Protein AF-0000000084330414 (afdb_homodimer)

Radius of gyration: 29.76 Å; Cα contacts (8 Å, |Δi|>4): 594; chains: 2; bounding box: 65×89×85 Å

Foldseek 3Di:
DPVPPQQFFDQFDPPPPPPPPPPVPDPPPPPPCPPPPPVCVVVVLVVLLVVLLVPDDLVNLLVVQCVDLRSVLLVLLLLLLVLLLVLVVVCVVCVPPPVVDDVCVVVVVVVSVVSVVSSVVSRLVSLVSLAPVLVSLLVVLVVVVPPPPPDDDDDPDDPPPPPSVVSLVPDPPLSNLSNLLSVLSNQLSCVVVVNDPPVSNVVSSLSNLVSLLVNLVVVLVVLVVVLVVLVVVLVVLVVVLVVVVVVPCDPVCCDPVNVVSVVVNVVSVVVNVLSVLVNLLSVLSNQLSCCVNVVPDPCNSVSNSVSSNSSSVSVSVVSSVVSSSVSSVVVSVVD/DPVPPQQFFDQFDPPPPPPPPPPVPDPP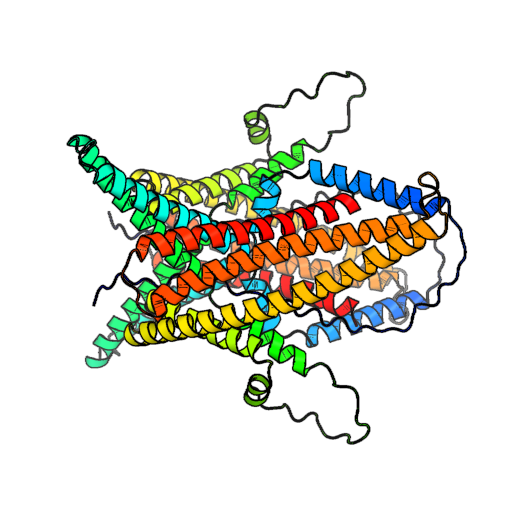PPPPCPPPPPVVVVVVLVVLLVVLLVPDDLVNLLVVLCVDLRSVLLVLLLLLLVLLLVLVVLCVVCVPPPVVDDVCVVVVVVVSVVSVVSSVVSRLVSLVSLAPVLVSLLVVLVVVVPPPPDDDDDDPDDPPPPPSVVSLVPDPPLSNLSNLLSVLSNQLSCVVVPNDPPVSNVVSSLSNLVSLLVNLVVVLVVLVVVLVVLVVVLVVLVVVLVVVVVVPPDPVCCDPVNVVSVVVNVVSVVVNVLSVLVNLLSVLSNQLSCCVNVVPDPCNSVSNSVSSNSSSVSVSVVSSVVSSSVSSVVSSVVD

Solvent-accessible surface area (backbone atoms only — not comparable to full-atom values): 36257 Å² total; per-residue (Å²): 132,79,84,74,75,72,78,74,57,75,79,83,79,81,76,80,79,77,79,76,75,77,77,76,71,82,73,76,75,79,71,84,66,80,61,73,67,59,54,57,52,53,52,49,51,48,50,43,38,52,52,29,50,70,67,57,52,73,63,58,40,50,36,60,34,49,48,23,25,66,40,37,41,36,54,45,41,35,52,31,22,48,49,48,44,48,51,55,50,47,51,53,50,51,67,33,80,82,61,64,54,72,74,61,44,57,60,44,51,52,49,50,51,20,50,51,40,30,31,50,47,40,43,53,35,37,33,58,61,46,49,72,53,30,39,54,41,48,46,53,44,56,52,62,64,66,53,72,78,74,74,94,87,72,84,81,68,71,81,69,80,72,57,72,64,59,49,58,69,70,36,58,65,70,48,48,46,48,27,53,24,31,47,20,47,38,46,23,42,37,19,75,26,35,72,37,53,67,68,62,14,53,53,21,44,53,50,22,51,51,35,48,48,52,50,38,52,50,48,49,52,52,49,50,52,52,49,50,51,51,49,50,52,46,50,52,48,51,48,51,52,52,53,47,53,67,73,63,56,51,86,90,58,64,48,74,65,51,55,53,45,50,53,48,44,50,51,52,50,52,49,49,52,53,50,50,48,48,46,53,26,40,50,26,48,46,55,39,47,46,37,64,75,70,60,50,72,79,63,40,70,58,52,36,23,50,27,44,28,53,26,24,49,46,52,40,50,54,50,49,51,52,48,44,50,52,53,23,52,58,45,33,70,72,97,132,79,84,75,74,72,78,74,59,74,80,83,78,81,77,79,78,76,80,76,74,78,76,76,71,76,72,71,75,79,73,84,66,82,63,74,69,57,54,57,52,52,52,50,51,49,51,44,38,53,51,28,50,69,67,57,52,70,62,55,40,50,36,61,34,48,48,23,27,68,38,36,42,35,54,45,39,36,53,30,23,49,50,47,44,49,52,54,50,48,52,52,52,50,66,33,81,82,59,65,52,71,74,60,44,57,62,44,49,50,48,50,49,20,51,52,39,29,34,52,46,41,43,52,35,37,35,58,60,47,50,71,54,30,38,55,40,48,47,52,44,56,50,62,64,68,55,72,79,74,73,93,88,72,85,82,68,70,82,69,79,71,57,72,66,59,49,57,69,69,37,58,65,68,49,47,45,49,28,54,24,31,48,22,46,37,46,22,43,37,18,74,26,35,72,39,52,68,69,60,15,53,53,22,44,52,50,20,50,50,35,49,50,52,51,39,51,50,47,50,52,52,50,50,50,51,49,50,51,51,49,50,52,45,50,51,50,50,49,52,53,51,53,48,53,68,72,62,56,52,87,90,57,64,48,74,65,49,56,51,46,49,52,48,45,51,52,51,50,52,49,49,52,53,49,51,47,48,48,52,27,40,51,26,49,48,54,39,48,47,36,64,76,69,59,50,71,79,61,38,71,59,51,38,23,52,28,45,26,50,26,22,49,48,52,40,52,53,49,50,51,51,48,44,50,54,53,22,53,58,45,33,71,73,98

Organism: Lentinula edodes (NCBI:txid5353)

Sequence (670 aa):
MNPLSSHPPRTPRVSVVSSHVYNSSVYEKDEVSSDIGAESIDEEDDERMKEAERRIRHEEVWREIVLTSNGRDKAFKIIQYSIKVYLLFHTSVTGSRLLRKSSKQHWEQELVKRLTSAASGLSFSRKCLLLFNWLTPLTTILAQQSVPFSDSAASTKSPVPRPFLHTVLNAPPPVLLELVNAISDDLYTLSLLGILGKRSGDRAARLSDWCWFFATLVGLVENSVERQMNGNLQHEAQSRLYKESLSGATAKSKPTSTKVDDKELFRLQKQDYWLQLTRTKLVMDLIFVSYDIFRFKRARDSVKAISGLIAAILSTAKLYDRHKGALTKALGVTLMNPLSSHPPRTPRVSVVSSHVYNSSVYEKDEVSSDIGAESIDEEDDERMKEAERRIRHEEVWREIVLTSNGRDKAFKIIQYSIKVYLLFHTSVTGSRLLRKSSKQHWEQELVKRLTSAASGLSFSRKCLLLFNWLTPLTTILAQQSVPFSDSAASTKSPVPRPFLHTVLNAPPPVLLELVNAISDDLYTLSLLGILGKRSGDRAARLSDWCWFFATLVGLVENSVERQMNGNLQHEAQSRLYKESLSGATAKSKPTSTKVDDKELFRLQKQDYWLQLTRTKLVMDLIFVSYDIFRFKRARDSVKAISGLIAAILSTAKLYDRHKGALTKALGVTL

Nearest PDB structures (foldseek):
  5yke-assembly1_B  TM=2.369E-01  e=4.934E-01  Mesocricetus auratus
  5och-assembly4_G  TM=2.095E-01  e=4.719E-01  Homo sapiens
  7rit-assembly1_B  TM=1.748E-01  e=7.701E-01  Acinetobacter baumannii
  3vkh-assembly2_B  TM=1.499E-01  e=8.912E+00  Dictyostelium discoideum
  5yke-assembly1_B  TM=2.390E-01  e=5.962E-01  Mesocricetus auratus

pLDDT: mean 77.78, std 24.09, range [19.14, 97.94]

Structure (mmCIF, N/CA/C/O backbone):
data_AF-0000000084330414-model_v1
#
loop_
_entity.id
_entity.type
_entity.pdbx_description
1 polymer 'Peroxisomal biogenesis factor 11'
#
loop_
_atom_site.group_PDB
_atom_site.id
_atom_site.type_symbol
_atom_site.label_atom_id
_atom_site.label_alt_id
_atom_site.label_comp_id
_atom_site.label_asym_id
_atom_site.label_entity_id
_atom_site.label_seq_id
_atom_site.pdbx_PDB_ins_code
_atom_site.Cartn_x
_atom_site.Cartn_y
_atom_site.Cartn_z
_atom_site.occupancy
_atom_site.B_iso_or_equiv
_atom_site.auth_seq_id
_atom_site.auth_comp_id
_atom_site.auth_asym_id
_atom_site.auth_atom_id
_atom_site.pdbx_PDB_model_num
ATOM 1 N N . MET A 1 1 ? -17.469 -28.859 -13.141 1 22.39 1 MET A N 1
ATOM 2 C CA . MET A 1 1 ? -17.406 -27.625 -12.344 1 22.39 1 MET A CA 1
ATOM 3 C C . MET A 1 1 ? -16.156 -26.828 -12.672 1 22.39 1 MET A C 1
ATOM 5 O O . MET A 1 1 ? -15.047 -27.359 -12.672 1 22.39 1 MET A O 1
ATOM 9 N N . ASN A 1 2 ? -16.219 -25.781 -13.578 1 25.36 2 ASN A N 1
ATOM 10 C CA . ASN A 1 2 ? -15.117 -25.016 -14.148 1 25.36 2 ASN A CA 1
ATOM 11 C C . ASN A 1 2 ? -14.305 -24.312 -13.062 1 25.36 2 ASN A C 1
ATOM 13 O O . ASN A 1 2 ? -14.852 -23.531 -12.281 1 25.36 2 ASN A O 1
ATOM 17 N N . PRO 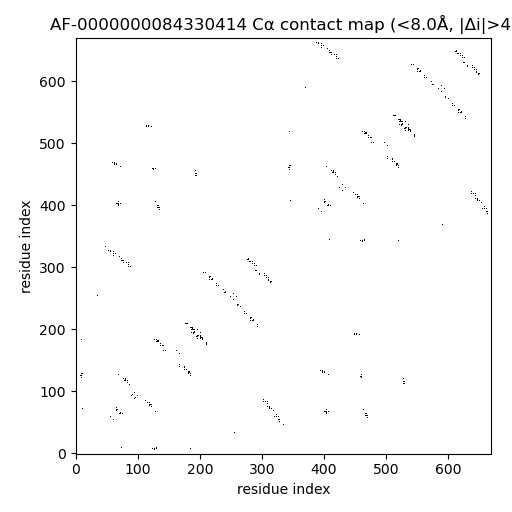A 1 3 ? -13.172 -24.812 -12.578 1 32.28 3 PRO A N 1
ATOM 18 C CA . PRO A 1 3 ? -12.289 -24.359 -11.508 1 32.28 3 PRO A CA 1
ATOM 19 C C . PRO A 1 3 ? -11.945 -22.875 -11.617 1 32.28 3 PRO A C 1
ATOM 21 O O . PRO A 1 3 ? -11.266 -22.328 -10.742 1 32.28 3 PRO A O 1
ATOM 24 N N . LEU A 1 4 ? -12.039 -22.312 -12.797 1 28.48 4 LEU A N 1
ATOM 25 C CA . LEU A 1 4 ? -11.484 -20.984 -13.031 1 28.48 4 LEU A CA 1
ATOM 26 C C . LEU A 1 4 ? -12.383 -19.906 -12.445 1 28.48 4 LEU A C 1
ATOM 28 O O . LEU A 1 4 ? -12.258 -18.734 -12.789 1 28.48 4 LEU A O 1
ATOM 32 N N . SER A 1 5 ? -13.445 -20.188 -11.672 1 31.83 5 SER A N 1
ATOM 33 C CA . SER A 1 5 ? -14.25 -19.031 -11.258 1 31.83 5 SER A CA 1
ATOM 34 C C . SER A 1 5 ? -13.484 -18.156 -10.273 1 31.83 5 SER A C 1
ATOM 36 O O . SER A 1 5 ? -13.391 -18.469 -9.086 1 31.83 5 SER A O 1
ATOM 38 N N . SER A 1 6 ? -12.352 -17.562 -10.609 1 34.94 6 SER A N 1
ATOM 39 C CA . SER A 1 6 ? -11.492 -16.734 -9.766 1 34.94 6 SER A CA 1
ATOM 40 C C . SER A 1 6 ? -12.258 -15.531 -9.211 1 34.94 6 SER A C 1
ATOM 42 O O . SER A 1 6 ? -12.883 -14.789 -9.969 1 34.94 6 SER A O 1
ATOM 44 N N . HIS A 1 7 ? -12.805 -15.539 -8.016 1 34.75 7 HIS A N 1
ATOM 45 C CA . HIS A 1 7 ? -13.461 -14.461 -7.289 1 34.75 7 HIS A CA 1
ATOM 46 C C . HIS A 1 7 ? -12.562 -13.227 -7.215 1 34.75 7 HIS A C 1
ATOM 48 O O . HIS A 1 7 ? -11.414 -13.312 -6.77 1 34.75 7 HIS A O 1
ATOM 54 N N . PRO A 1 8 ? -12.898 -12.156 -7.895 1 35.72 8 PRO A N 1
ATOM 55 C CA . PRO A 1 8 ? -12.039 -10.961 -7.902 1 35.72 8 PRO A CA 1
ATOM 56 C C . PRO A 1 8 ? -11.945 -10.297 -6.535 1 35.72 8 PRO A C 1
ATOM 58 O O . PRO A 1 8 ? -12.867 -10.406 -5.723 1 35.72 8 PRO A O 1
ATOM 61 N N . PRO A 1 9 ? -10.836 -9.781 -6.082 1 39.59 9 PRO A N 1
ATOM 62 C CA . PRO A 1 9 ? -10.648 -9.094 -4.805 1 39.59 9 PRO A CA 1
ATOM 63 C C . PRO A 1 9 ? -11.414 -7.77 -4.73 1 39.59 9 PRO A C 1
ATOM 65 O O . PRO A 1 9 ? -11.531 -7.066 -5.734 1 39.59 9 PRO A O 1
ATOM 68 N N . ARG A 1 10 ? -12.352 -7.586 -3.736 1 37.69 10 ARG A N 1
ATOM 69 C CA . ARG A 1 10 ? -13.164 -6.387 -3.566 1 37.69 10 ARG A CA 1
ATOM 70 C C . ARG A 1 10 ? -12.5 -5.41 -2.6 1 37.69 10 ARG A C 1
ATOM 72 O O . ARG A 1 10 ? -11.812 -5.824 -1.662 1 37.69 10 ARG A O 1
ATOM 79 N N . THR A 1 11 ? -12.234 -4.254 -2.982 1 34.28 11 THR A N 1
ATOM 80 C CA . THR A 1 11 ? -11.633 -3.213 -2.158 1 34.28 11 THR A CA 1
ATOM 81 C C . THR A 1 11 ? -12.617 -2.717 -1.104 1 34.28 11 THR A C 1
ATOM 83 O O . THR A 1 11 ? -13.773 -2.438 -1.415 1 34.28 11 THR A O 1
ATOM 86 N N . PRO A 1 12 ? -12.273 -2.766 0.137 1 31.83 12 PRO A N 1
ATOM 87 C CA . PRO A 1 12 ? -13.188 -2.354 1.205 1 31.83 12 PRO A CA 1
ATOM 88 C C . PRO A 1 12 ? -13.477 -0.854 1.188 1 31.83 12 PRO A C 1
ATOM 90 O O . PRO A 1 12 ? -12.625 -0.062 0.771 1 31.83 12 PRO A O 1
ATOM 93 N N . ARG A 1 13 ? -14.695 -0.428 1.289 1 29.83 13 ARG A N 1
ATOM 94 C CA . ARG A 1 13 ? -15.172 0.948 1.379 1 29.83 13 ARG A CA 1
ATOM 95 C C . ARG A 1 13 ? -14.938 1.518 2.773 1 29.83 13 ARG A C 1
ATOM 97 O O . ARG A 1 13 ? -15.32 0.904 3.773 1 29.83 13 ARG A O 1
ATOM 104 N N . VAL A 1 14 ? -13.969 2.252 3.033 1 30.66 14 VAL A N 1
ATOM 105 C CA . VAL A 1 14 ? -13.797 2.924 4.316 1 30.66 14 VAL A CA 1
ATOM 106 C C . VAL A 1 14 ? -14.945 3.904 4.543 1 30.66 14 VAL A C 1
ATOM 108 O O . VAL A 1 14 ? -15.156 4.82 3.746 1 30.66 14 VAL A O 1
ATOM 111 N N . SER A 1 15 ? -15.984 3.553 5.195 1 27.17 15 SER A N 1
ATOM 112 C CA . SER A 1 15 ? -17.062 4.457 5.574 1 27.17 15 SER A CA 1
ATOM 113 C C . SER A 1 15 ? -16.578 5.52 6.551 1 27.17 15 SER A C 1
ATOM 115 O O . SER A 1 15 ? -16.109 5.195 7.641 1 27.17 15 SER A O 1
ATOM 117 N N . VAL A 1 16 ? -16.078 6.656 6.25 1 28.25 16 VAL A N 1
ATOM 118 C CA . VAL A 1 16 ? -15.812 7.785 7.137 1 28.25 16 VAL A CA 1
ATOM 119 C C . VAL A 1 16 ? -17.125 8.312 7.707 1 28.25 16 VAL A C 1
ATOM 121 O O . VAL A 1 16 ? -17.953 8.844 6.969 1 28.25 16 VAL A O 1
ATOM 124 N N . VAL A 1 17 ? -17.766 7.707 8.672 1 26.78 17 VAL A N 1
ATOM 125 C CA . VAL A 1 17 ? -18.891 8.305 9.383 1 26.78 17 VAL A CA 1
ATOM 126 C C . VAL A 1 17 ? -18.438 9.586 10.078 1 26.78 17 VAL A C 1
ATOM 128 O O . VAL A 1 17 ? -17.594 9.547 10.984 1 26.78 17 VAL A O 1
ATOM 131 N N . SER A 1 18 ? -18.281 10.734 9.523 1 25.16 18 SER A N 1
ATOM 132 C CA . SER A 1 18 ? -18.156 12.047 10.148 1 25.16 18 SER A CA 1
ATOM 133 C C . SER A 1 18 ? -19.297 12.32 11.117 1 25.16 18 SER A C 1
ATOM 135 O O . SER A 1 18 ? -20.469 12.32 10.727 1 25.16 18 SER A O 1
ATOM 137 N N . SER A 1 19 ? -19.25 11.891 12.359 1 25.08 19 SER A N 1
ATOM 138 C CA . SER A 1 19 ? -20.156 12.367 13.398 1 25.08 19 SER A CA 1
ATOM 139 C C . SER A 1 19 ? -20.141 13.883 13.5 1 25.08 19 SER A C 1
ATOM 141 O O . SER A 1 19 ? -19.156 14.469 13.977 1 25.08 19 SER A O 1
ATOM 143 N N . HIS A 1 20 ? -20.719 14.688 12.625 1 23.67 20 HIS A N 1
ATOM 144 C CA . HIS A 1 20 ? -21.016 16.109 12.781 1 23.67 20 HIS A CA 1
ATOM 145 C C . HIS A 1 20 ? -21.859 16.359 14.023 1 23.67 20 HIS A C 1
ATOM 147 O O . HIS A 1 20 ? -23.016 15.938 14.094 1 23.67 20 HIS A O 1
ATOM 153 N N . VAL A 1 21 ? -21.328 16.219 15.242 1 21.88 21 VAL A N 1
ATOM 154 C CA . VAL A 1 21 ? -21.984 16.891 16.359 1 21.88 21 VAL A CA 1
ATOM 155 C C . VAL A 1 21 ? -22.234 18.359 16.016 1 21.88 21 VAL A C 1
ATOM 157 O O . VAL A 1 21 ? -21.297 19.109 15.734 1 21.88 21 VAL A O 1
ATOM 160 N N . TYR A 1 22 ? -23.391 18.719 15.523 1 21.22 22 TYR A N 1
ATOM 161 C CA . TYR A 1 22 ? -23.984 20.031 15.305 1 21.22 22 TYR A CA 1
ATOM 162 C C . TYR A 1 22 ? -23.938 20.875 16.578 1 21.22 22 TYR A C 1
ATOM 164 O O . TYR A 1 22 ? -24.719 20.656 17.5 1 21.22 22 TYR A O 1
ATOM 172 N N . ASN A 1 23 ? -22.812 21.016 17.281 1 19.14 23 ASN A N 1
ATOM 173 C CA . ASN A 1 23 ? -22.875 22.047 18.328 1 19.14 23 ASN A CA 1
ATOM 174 C C . ASN A 1 23 ? -23.359 23.375 17.766 1 19.14 23 ASN A C 1
ATOM 176 O O . ASN A 1 23 ? -22.766 23.922 16.844 1 19.14 23 ASN A O 1
ATOM 180 N N . SER A 1 24 ? -24.641 23.781 17.859 1 20.91 24 SER A N 1
ATOM 181 C CA . SER A 1 24 ? -25.453 24.953 17.578 1 20.91 24 SER A CA 1
ATOM 182 C C . SER A 1 24 ? -24.859 26.219 18.172 1 20.91 24 SER A C 1
ATOM 184 O O . SER A 1 24 ? -25.438 27.297 18.047 1 20.91 24 SER A O 1
ATOM 186 N N . SER A 1 25 ? -23.984 26.125 19.219 1 21.41 25 SER A N 1
ATOM 187 C CA . SER A 1 25 ? -24.062 27.328 20.031 1 21.41 25 SER A CA 1
ATOM 188 C C . SER A 1 25 ? -23.625 28.562 19.266 1 21.41 25 SER A C 1
ATOM 190 O O . SER A 1 25 ? -24.234 29.625 19.391 1 21.41 25 SER A O 1
ATOM 192 N N . VAL A 1 26 ? -22.328 28.703 18.859 1 19.86 26 VAL A N 1
ATOM 193 C CA . VAL A 1 26 ? -21.656 29.969 19.094 1 19.86 26 VAL A CA 1
ATOM 194 C C . VAL A 1 26 ? -21.984 30.938 17.953 1 19.86 26 VAL A C 1
ATOM 196 O O . VAL A 1 26 ? -21.156 31.203 17.094 1 19.86 26 VAL A O 1
ATOM 199 N N . TYR A 1 27 ? -23.172 30.969 17.312 1 21.17 27 TYR A N 1
ATOM 200 C CA . TYR A 1 27 ? -23.312 31.984 16.266 1 21.17 27 TYR A CA 1
ATOM 201 C C . TYR A 1 27 ? -23.234 33.375 16.875 1 21.17 27 TYR A C 1
ATOM 203 O O . TYR A 1 27 ? -24.25 34.094 16.984 1 21.17 27 TYR A O 1
ATOM 211 N N . GLU A 1 28 ? -22.672 33.656 18.047 1 21.06 28 GLU A N 1
ATOM 212 C CA . GLU A 1 28 ? -22.766 35.094 18.281 1 21.06 28 GLU A CA 1
ATOM 213 C C . GLU A 1 28 ? -22 35.875 17.219 1 21.06 28 GLU A C 1
ATOM 215 O O . GLU A 1 28 ? -20.797 35.625 17.016 1 21.06 28 GLU A O 1
ATOM 220 N N . LYS A 1 29 ? -22.703 36.406 16.188 1 23.55 29 LYS A N 1
ATOM 221 C CA . LYS A 1 29 ? -22.344 37.312 15.094 1 23.55 29 LYS A CA 1
ATOM 222 C C . LYS A 1 29 ? -21.672 38.562 15.625 1 23.55 29 LYS A C 1
ATOM 224 O O . LYS A 1 29 ? -22.344 39.469 16.125 1 23.55 29 LYS A O 1
ATOM 229 N N . ASP A 1 30 ? -20.703 38.625 16.516 1 23.7 30 ASP A N 1
ATOM 230 C CA . ASP A 1 30 ? -20.234 40 16.641 1 23.7 30 ASP A CA 1
ATOM 231 C C . ASP A 1 30 ? -19.828 40.562 15.273 1 23.7 30 ASP A C 1
ATOM 233 O O . ASP A 1 30 ? -19.094 39.906 14.523 1 23.7 30 ASP A O 1
ATOM 237 N N . GLU A 1 31 ? -20.562 41.594 14.648 1 23.83 31 GLU A N 1
ATOM 238 C CA . GLU A 1 31 ? -20.641 42.438 13.445 1 23.83 31 GLU A CA 1
ATOM 239 C C . GLU A 1 31 ? -19.344 43.188 13.195 1 23.83 31 GLU A C 1
ATOM 241 O O . GLU A 1 31 ? -19.297 44.125 12.383 1 23.83 31 GLU A O 1
ATOM 246 N N . VAL A 1 32 ? -18.266 43.125 13.961 1 27.61 32 VAL A N 1
ATOM 247 C CA . VAL A 1 32 ? -17.328 44.188 13.578 1 27.61 32 VAL A CA 1
ATOM 248 C C . VAL A 1 32 ? -16.906 43.969 12.117 1 27.61 32 VAL A C 1
ATOM 250 O O . VAL A 1 32 ? -16.531 42.875 11.719 1 27.61 32 VAL A O 1
ATOM 253 N N . SER A 1 33 ? -17.328 44.906 11.141 1 26.77 33 SER A N 1
ATOM 254 C CA . SER A 1 33 ? -17.203 45.25 9.727 1 26.77 33 SER A CA 1
ATOM 255 C C . SER A 1 33 ? -15.75 45.281 9.289 1 26.77 33 SER A C 1
ATOM 257 O O . SER A 1 33 ? -15.422 45.844 8.242 1 26.77 33 SER A O 1
ATOM 259 N N . SER A 1 34 ? -14.758 44.969 10.008 1 28.09 34 SER A N 1
ATOM 260 C CA . SER A 1 34 ? -13.516 45.25 9.305 1 28.09 34 SER A CA 1
ATOM 261 C C . SER A 1 34 ? -13.445 44.531 7.973 1 28.09 34 SER A C 1
ATOM 263 O O . SER A 1 34 ? -13.266 43.312 7.945 1 28.09 34 SER A O 1
ATOM 265 N N . ASP A 1 35 ? -14.195 44.875 6.859 1 30.95 35 ASP A N 1
ATOM 266 C CA . ASP A 1 35 ? -14.477 44.562 5.457 1 30.95 35 ASP A CA 1
ATOM 267 C C . ASP A 1 35 ? -13.188 44.312 4.676 1 30.95 35 ASP A C 1
ATOM 269 O O . ASP A 1 35 ? -13.164 43.531 3.736 1 30.95 35 ASP A O 1
ATOM 273 N N . ILE A 1 36 ? -12.273 45.281 4.766 1 33.09 36 ILE A N 1
ATOM 274 C CA . ILE A 1 36 ? -11.195 45.438 3.791 1 33.09 36 ILE A CA 1
ATOM 275 C C . ILE A 1 36 ? -10.352 44.156 3.748 1 33.09 36 ILE A C 1
ATOM 277 O O . ILE A 1 36 ? -9.984 43.688 2.668 1 33.09 36 ILE A O 1
ATOM 281 N N . GLY A 1 37 ? -9.797 43.75 4.832 1 32.94 37 GLY A N 1
ATOM 282 C CA . GLY A 1 37 ? -8.695 42.812 4.91 1 32.94 37 GLY A CA 1
ATOM 283 C C . GLY A 1 37 ? -9.109 41.375 4.645 1 32.94 37 GLY A C 1
ATOM 284 O O . GLY A 1 37 ? -8.258 40.5 4.484 1 32.94 37 GLY A O 1
ATOM 285 N N . ALA A 1 38 ? -10.312 41.062 4.891 1 40.59 38 ALA A N 1
ATOM 286 C CA . ALA A 1 38 ? -10.75 39.688 4.793 1 40.59 38 ALA A CA 1
ATOM 287 C C . ALA A 1 38 ? -10.875 39.25 3.338 1 40.59 38 ALA A C 1
ATOM 289 O O . ALA A 1 38 ? -10.539 38.125 2.99 1 40.59 38 ALA A O 1
ATOM 290 N N . GLU A 1 39 ? -11.25 40.125 2.449 1 45.31 39 GLU A N 1
ATOM 291 C CA . GLU A 1 39 ? -11.445 39.781 1.042 1 45.31 39 GLU A CA 1
ATOM 292 C C . GLU A 1 39 ? -10.117 39.438 0.372 1 45.31 39 GLU A C 1
ATOM 294 O O . GLU A 1 39 ? -10.055 38.5 -0.443 1 45.31 39 GLU A O 1
ATOM 299 N N . SER A 1 40 ? -9.094 40.25 0.519 1 45.53 40 SER A N 1
ATOM 300 C CA . SER A 1 40 ? -7.781 40.094 -0.089 1 45.53 40 SER A CA 1
ATOM 301 C C . SER A 1 40 ? -7.125 38.781 0.366 1 45.53 40 SER A C 1
ATOM 303 O O . SER A 1 40 ? -6.441 38.125 -0.417 1 45.53 40 SER A O 1
ATOM 305 N N . ILE A 1 41 ? -7.355 38.375 1.543 1 48.09 41 ILE A N 1
ATOM 306 C CA . ILE A 1 41 ? -6.754 37.156 2.092 1 48.09 41 ILE A CA 1
ATOM 307 C C . ILE A 1 41 ? -7.367 35.938 1.429 1 48.09 41 ILE A C 1
ATOM 309 O O . ILE A 1 41 ? -6.652 35 1.042 1 48.09 41 ILE A O 1
ATOM 313 N N . ASP A 1 42 ? -8.734 36.094 1.133 1 57.59 42 ASP A N 1
ATOM 314 C CA . ASP A 1 42 ? -9.422 34.938 0.542 1 57.59 42 ASP A CA 1
ATOM 315 C C . ASP A 1 42 ? -9.055 34.781 -0.929 1 57.59 42 ASP A C 1
ATOM 317 O O . ASP A 1 42 ? -8.852 33.656 -1.403 1 57.59 42 ASP A O 1
ATOM 321 N N . GLU A 1 43 ? -8.945 36.031 -1.653 1 59.28 43 GLU A N 1
ATOM 322 C CA . GLU A 1 43 ? -8.547 35.938 -3.057 1 59.28 43 GLU A CA 1
ATOM 323 C C . GLU A 1 43 ? -7.102 35.469 -3.197 1 59.28 43 GLU A C 1
ATOM 325 O O . GLU A 1 43 ? -6.777 34.688 -4.082 1 59.28 43 GLU A O 1
ATOM 330 N N . GLU A 1 44 ? -6.234 36 -2.35 1 62.56 44 GLU A N 1
ATOM 331 C CA . GLU A 1 44 ? -4.832 35.594 -2.377 1 62.56 44 GLU A CA 1
ATOM 332 C C . GLU A 1 44 ? -4.668 34.125 -2.053 1 62.56 44 GLU A C 1
ATOM 334 O O . GLU A 1 44 ? -3.846 33.438 -2.66 1 62.56 44 GLU A O 1
ATOM 339 N N . ASP A 1 45 ? -5.496 33.688 -1.115 1 74.62 45 ASP A N 1
ATOM 340 C CA . ASP A 1 45 ? -5.457 32.281 -0.764 1 74.62 45 ASP A CA 1
ATOM 341 C C . ASP A 1 45 ? -5.922 31.406 -1.93 1 74.62 45 ASP A C 1
ATOM 343 O O . ASP A 1 45 ? -5.355 30.344 -2.18 1 74.62 45 ASP A O 1
ATOM 347 N N . ASP A 1 46 ? -6.844 32.062 -2.721 1 76.38 46 ASP A N 1
ATOM 348 C CA . ASP A 1 46 ? -7.363 31.328 -3.863 1 76.38 46 ASP A CA 1
ATOM 349 C C . ASP A 1 46 ? -6.328 31.25 -4.984 1 76.38 46 ASP A C 1
ATOM 351 O O . ASP A 1 46 ? -6.172 30.219 -5.625 1 76.38 46 ASP A O 1
ATOM 355 N N . GLU A 1 47 ? -5.652 32.312 -5.176 1 79.69 47 GLU A N 1
ATOM 356 C CA . GLU A 1 47 ? -4.625 32.344 -6.219 1 79.69 47 GLU A CA 1
ATOM 357 C C . GLU A 1 47 ? -3.445 31.453 -5.84 1 79.69 47 GLU A C 1
ATOM 359 O O . GLU A 1 47 ? -2.879 30.766 -6.691 1 79.69 47 GLU A O 1
ATOM 364 N N . ARG A 1 48 ? -3.072 31.453 -4.656 1 82.19 48 ARG A N 1
ATOM 365 C CA . ARG A 1 48 ? -1.995 30.594 -4.164 1 82.19 48 ARG A CA 1
ATOM 366 C C . ARG A 1 48 ? -2.346 29.109 -4.34 1 82.19 48 ARG A C 1
ATOM 368 O O . ARG A 1 48 ? -1.492 28.312 -4.719 1 82.19 48 ARG A O 1
ATOM 375 N N . MET A 1 49 ? -3.52 28.875 -4.109 1 84.56 49 MET A N 1
ATOM 376 C CA . MET A 1 49 ? -3.965 27.5 -4.234 1 84.56 49 MET A CA 1
ATOM 377 C C . MET A 1 49 ? -3.994 27.062 -5.695 1 84.56 49 MET A C 1
ATOM 379 O O . MET A 1 49 ? -3.65 25.922 -6.02 1 84.56 49 MET A O 1
ATOM 383 N N . LYS A 1 50 ? -4.359 27.984 -6.531 1 85.12 50 LYS A N 1
ATOM 384 C CA . LYS A 1 50 ? -4.379 27.672 -7.961 1 85.12 50 LYS A CA 1
ATOM 385 C C . LYS A 1 50 ? -2.963 27.484 -8.5 1 85.12 50 LYS A C 1
ATOM 387 O O . LYS A 1 50 ? -2.719 26.609 -9.328 1 85.12 50 LYS A O 1
ATOM 392 N N . GLU A 1 51 ? -2.129 28.281 -8.055 1 85.19 51 GLU A N 1
ATOM 393 C CA . GLU A 1 51 ? -0.733 28.141 -8.461 1 85.19 51 GLU A CA 1
ATOM 394 C C . GLU A 1 51 ? -0.135 26.828 -7.953 1 85.19 51 GLU A C 1
ATOM 396 O O . GLU A 1 51 ? 0.593 26.156 -8.68 1 85.19 51 GLU A O 1
ATOM 401 N N . ALA A 1 52 ? -0.426 26.484 -6.73 1 87.12 52 ALA A N 1
ATOM 402 C CA . ALA A 1 52 ? 0.037 25.234 -6.156 1 87.12 52 ALA A CA 1
ATOM 403 C C . ALA A 1 52 ? -0.482 24.031 -6.953 1 87.12 52 ALA A C 1
ATOM 405 O O . ALA A 1 52 ? 0.248 23.062 -7.18 1 87.12 52 ALA A O 1
ATOM 406 N N . GLU A 1 53 ? -1.657 24.156 -7.375 1 88.38 53 GLU A N 1
ATOM 407 C CA . GLU A 1 53 ? -2.277 23.062 -8.125 1 88.38 53 GLU A CA 1
ATOM 408 C C . GLU A 1 53 ? -1.597 22.875 -9.484 1 88.38 53 GLU A C 1
ATOM 410 O O . GLU A 1 53 ? -1.446 21.75 -9.953 1 88.38 53 GLU A O 1
ATOM 415 N N . ARG A 1 54 ? -1.171 23.922 -10.008 1 87.19 54 ARG A N 1
ATOM 416 C CA . ARG A 1 54 ? -0.533 23.875 -11.32 1 87.19 54 ARG A CA 1
ATOM 417 C C . ARG A 1 54 ? 0.89 23.328 -11.211 1 87.19 54 ARG A C 1
ATOM 419 O O . ARG A 1 54 ? 1.422 22.766 -12.18 1 87.19 54 ARG A O 1
ATOM 426 N N . ARG A 1 55 ? 1.402 23.438 -10.125 1 87.31 55 ARG A N 1
ATOM 427 C C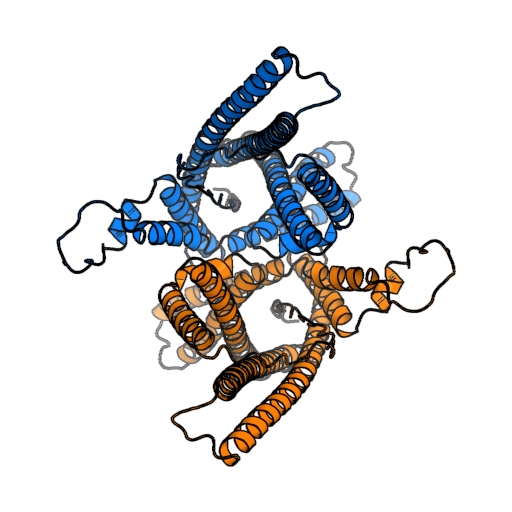A . ARG A 1 55 ? 2.791 23.031 -9.938 1 87.31 55 ARG A CA 1
ATOM 428 C C . ARG A 1 55 ? 2.893 21.547 -9.633 1 87.31 55 ARG A C 1
ATOM 430 O O . ARG A 1 55 ? 3.965 20.953 -9.758 1 87.31 55 ARG A O 1
ATOM 437 N N . ILE A 1 56 ? 1.799 20.953 -9.289 1 91.12 56 ILE A N 1
ATOM 438 C CA . ILE A 1 56 ? 1.823 19.547 -8.922 1 91.12 56 ILE A CA 1
ATOM 439 C C . ILE A 1 56 ? 1.841 18.688 -10.18 1 91.12 56 ILE A C 1
ATOM 441 O O . ILE A 1 56 ? 0.95 18.797 -11.031 1 91.12 56 ILE A O 1
ATOM 445 N N . ARG A 1 57 ? 2.852 17.891 -10.25 1 91 57 ARG A N 1
ATOM 446 C CA . ARG A 1 57 ? 2.975 16.984 -11.391 1 91 57 ARG A CA 1
ATOM 447 C C . ARG A 1 57 ? 2.139 15.727 -11.188 1 91 57 ARG A C 1
ATOM 449 O O . ARG A 1 57 ? 1.914 15.305 -10.055 1 91 57 ARG A O 1
ATOM 456 N N . HIS A 1 58 ? 1.736 15.109 -12.305 1 94.25 58 HIS A N 1
ATOM 457 C CA . HIS A 1 58 ? 0.942 13.883 -12.258 1 94.25 58 HIS A CA 1
ATOM 458 C C . HIS A 1 58 ? 1.729 12.742 -11.625 1 94.25 58 HIS A C 1
ATOM 460 O O . HIS A 1 58 ? 1.153 11.891 -10.945 1 94.25 58 HIS A O 1
ATOM 466 N N . GLU A 1 59 ? 3.059 12.773 -11.82 1 93.75 59 GLU A N 1
ATOM 467 C CA . GLU A 1 59 ? 3.914 11.719 -11.281 1 93.75 59 GLU A CA 1
ATOM 468 C C . GLU A 1 59 ? 3.928 11.734 -9.758 1 93.75 59 GLU A C 1
ATOM 470 O O . GLU A 1 59 ? 4.02 10.68 -9.117 1 93.75 59 GLU A O 1
ATOM 475 N N . GLU A 1 60 ? 3.801 12.891 -9.219 1 94.12 60 GLU A N 1
ATOM 476 C CA . GLU A 1 60 ? 3.805 13.023 -7.766 1 94.12 60 GLU A CA 1
ATOM 477 C C . GLU A 1 60 ? 2.518 12.477 -7.16 1 94.12 60 GLU A C 1
ATOM 479 O O . GLU A 1 60 ? 2.541 11.852 -6.098 1 94.12 60 GLU A O 1
ATOM 484 N N . VAL A 1 61 ? 1.446 12.734 -7.875 1 95.69 61 VAL A N 1
ATOM 485 C CA . VAL A 1 61 ? 0.161 12.242 -7.387 1 95.69 61 VAL A CA 1
ATOM 486 C C . VAL A 1 61 ? 0.132 10.719 -7.438 1 95.69 61 VAL A C 1
ATOM 488 O O . VAL A 1 61 ? -0.27 10.07 -6.469 1 95.69 61 VAL A O 1
ATOM 491 N N . TRP A 1 62 ? 0.621 10.188 -8.508 1 96.31 62 TRP A N 1
ATOM 492 C CA . TRP A 1 62 ? 0.629 8.734 -8.656 1 96.31 62 TRP A CA 1
ATOM 493 C C . TRP A 1 62 ? 1.573 8.094 -7.645 1 96.31 62 TRP A C 1
ATOM 495 O O . TRP A 1 62 ? 1.318 6.984 -7.168 1 96.31 62 TRP A O 1
ATOM 505 N N . ARG A 1 63 ? 2.68 8.734 -7.391 1 95.44 63 ARG A N 1
ATOM 506 C CA . ARG A 1 63 ? 3.582 8.242 -6.355 1 95.44 63 ARG A CA 1
ATOM 507 C C . ARG A 1 63 ? 2.859 8.102 -5.02 1 95.44 63 ARG A C 1
ATOM 509 O O . ARG A 1 63 ? 2.936 7.055 -4.371 1 95.44 63 ARG A O 1
ATOM 516 N N . GLU A 1 64 ? 2.078 9.141 -4.656 1 95.19 64 GLU A N 1
ATOM 517 C CA . GLU A 1 64 ? 1.354 9.109 -3.389 1 95.19 64 GLU A CA 1
ATOM 518 C C . GLU A 1 64 ? 0.281 8.023 -3.391 1 95.19 64 GLU A C 1
ATOM 520 O O . GLU A 1 64 ? 0.025 7.395 -2.363 1 95.19 64 GLU A O 1
ATOM 525 N N . ILE A 1 65 ? -0.299 7.801 -4.516 1 95.94 65 ILE A N 1
ATOM 526 C CA . ILE A 1 65 ? -1.346 6.789 -4.629 1 95.94 65 ILE A CA 1
ATOM 527 C C . ILE A 1 65 ? -0.749 5.402 -4.414 1 95.94 65 ILE A C 1
ATOM 529 O O . ILE A 1 65 ? -1.265 4.613 -3.615 1 95.94 65 ILE A O 1
ATOM 533 N N . VAL A 1 66 ? 0.367 5.09 -4.977 1 95.81 66 VAL A N 1
ATOM 534 C CA . VAL A 1 66 ? 0.936 3.746 -4.957 1 95.81 66 VAL A CA 1
ATOM 535 C C . VAL A 1 66 ? 1.587 3.479 -3.602 1 95.81 66 VAL A C 1
ATOM 537 O O . VAL A 1 66 ? 1.84 2.326 -3.244 1 95.81 66 VAL A O 1
ATOM 540 N N . LEU A 1 67 ? 1.822 4.531 -2.859 1 94.75 67 LEU A N 1
ATOM 541 C CA . LEU A 1 67 ? 2.424 4.367 -1.539 1 94.75 67 LEU A CA 1
ATOM 542 C C . LEU A 1 67 ? 1.411 3.807 -0.547 1 94.75 67 LEU A C 1
ATOM 544 O O . LEU A 1 67 ? 1.79 3.279 0.501 1 94.75 67 LEU A O 1
ATOM 548 N N . THR A 1 68 ? 0.174 3.875 -0.879 1 95.12 68 THR A N 1
ATOM 549 C CA . THR A 1 68 ? -0.876 3.324 -0.03 1 95.12 68 THR A CA 1
ATOM 550 C C . THR A 1 68 ? -1.352 1.976 -0.563 1 95.12 68 THR A C 1
ATOM 552 O O . THR A 1 68 ? -1.312 1.73 -1.771 1 95.12 68 THR A O 1
ATOM 555 N N . SER A 1 69 ? -1.787 1.11 0.326 1 95.31 69 SER A N 1
ATOM 556 C CA . SER A 1 69 ? -2.305 -0.192 -0.081 1 95.31 69 SER A CA 1
ATOM 557 C C . SER A 1 69 ? -3.57 -0.046 -0.92 1 95.31 69 SER A C 1
ATOM 559 O O . SER A 1 69 ? -3.738 -0.742 -1.924 1 95.31 69 SER A O 1
ATOM 561 N N . ASN A 1 70 ? -4.406 0.872 -0.513 1 94.25 70 ASN A N 1
ATOM 562 C CA . ASN A 1 70 ? -5.645 1.113 -1.245 1 94.25 70 ASN A CA 1
ATOM 563 C C . ASN A 1 70 ? -5.375 1.654 -2.645 1 94.25 70 ASN A C 1
ATOM 565 O O . ASN A 1 70 ? -5.992 1.214 -3.617 1 94.25 70 ASN A O 1
ATOM 569 N N . GLY A 1 71 ? -4.504 2.584 -2.719 1 96.19 71 GLY A N 1
ATOM 570 C CA . GLY A 1 71 ? -4.156 3.141 -4.016 1 96.19 71 GLY A CA 1
ATOM 571 C C . GLY A 1 71 ? -3.527 2.125 -4.953 1 96.19 71 GLY A C 1
ATOM 572 O O . GLY A 1 71 ? -3.83 2.102 -6.145 1 96.19 71 GLY A O 1
ATOM 573 N N . ARG A 1 72 ? -2.652 1.324 -4.406 1 96.12 72 ARG A N 1
ATOM 574 C CA . ARG A 1 72 ? -2.021 0.286 -5.215 1 96.12 72 ARG A CA 1
ATOM 575 C C . ARG A 1 72 ? -3.051 -0.721 -5.715 1 96.12 72 ARG A C 1
ATOM 577 O O . ARG A 1 72 ? -2.986 -1.166 -6.863 1 96.12 72 ARG A O 1
ATOM 584 N N . ASP A 1 73 ? -3.941 -1.1 -4.883 1 96.69 73 ASP A N 1
ATOM 585 C CA . ASP A 1 73 ? -5.004 -2.02 -5.273 1 96.69 73 ASP A CA 1
ATOM 586 C C . ASP A 1 73 ? -5.816 -1.458 -6.438 1 96.69 73 ASP A C 1
ATOM 588 O O . ASP A 1 73 ? -6.133 -2.18 -7.383 1 96.69 73 ASP A O 1
ATOM 592 N N . LYS A 1 74 ? -6.137 -0.153 -6.383 1 96.31 74 LYS A N 1
ATOM 593 C CA . LYS A 1 74 ? -6.918 0.466 -7.449 1 96.31 74 LYS A CA 1
ATOM 594 C C . LYS A 1 74 ? -6.121 0.534 -8.75 1 96.31 74 LYS A C 1
ATOM 596 O O . LYS A 1 74 ? -6.676 0.356 -9.836 1 96.31 74 LYS A O 1
ATOM 601 N N . ALA A 1 75 ? -4.875 0.808 -8.625 1 96.69 75 ALA A N 1
ATOM 602 C CA . ALA A 1 75 ? -4.02 0.824 -9.805 1 96.69 75 ALA A CA 1
ATOM 603 C C . ALA A 1 75 ? -3.977 -0.549 -10.469 1 96.69 75 ALA A C 1
ATOM 605 O O . ALA A 1 75 ? -4.113 -0.659 -11.695 1 96.69 75 ALA A O 1
ATOM 606 N N . PHE A 1 76 ? -3.807 -1.562 -9.633 1 97.81 76 PHE A N 1
ATOM 607 C CA . PHE A 1 76 ? -3.773 -2.922 -10.156 1 97.81 76 PHE A CA 1
ATOM 608 C C . PHE A 1 76 ? -5.117 -3.297 -10.773 1 97.81 76 PHE A C 1
ATOM 610 O O . PHE A 1 76 ? -5.168 -4.008 -11.781 1 97.81 76 PHE A O 1
ATOM 617 N N . LYS A 1 77 ? -6.141 -2.805 -10.172 1 97.5 77 LYS A N 1
ATOM 618 C CA . LYS A 1 77 ? -7.48 -3.104 -10.672 1 97.5 77 LYS A CA 1
ATOM 619 C C . LYS A 1 77 ? -7.684 -2.516 -12.07 1 97.5 77 LYS A C 1
ATOM 621 O O . LYS A 1 77 ? -8.258 -3.166 -12.945 1 97.5 77 LYS A O 1
ATOM 626 N N . ILE A 1 78 ? -7.25 -1.358 -12.289 1 97.75 78 ILE A N 1
ATOM 627 C CA . ILE A 1 78 ? -7.363 -0.718 -13.594 1 97.75 78 ILE A CA 1
ATOM 628 C C . ILE A 1 78 ? -6.602 -1.537 -14.641 1 97.75 78 ILE A C 1
ATOM 630 O O . ILE A 1 78 ? -7.125 -1.818 -15.719 1 97.75 78 ILE A O 1
ATOM 634 N N . ILE A 1 79 ? -5.406 -1.933 -14.305 1 97.56 79 ILE A N 1
ATOM 635 C CA . ILE A 1 79 ? -4.582 -2.686 -15.25 1 97.56 79 ILE A CA 1
ATOM 636 C C . ILE A 1 79 ? -5.223 -4.043 -15.523 1 97.56 79 ILE A C 1
ATOM 638 O O . ILE A 1 79 ? -5.348 -4.453 -16.688 1 97.56 79 ILE A O 1
ATOM 642 N N . GLN A 1 80 ? -5.605 -4.695 -14.492 1 97.31 80 GLN A N 1
ATOM 643 C CA . GLN A 1 80 ? -6.203 -6.023 -14.602 1 97.31 80 GLN A CA 1
ATOM 644 C C . GLN A 1 80 ? -7.422 -6.008 -15.523 1 97.31 80 GLN A C 1
ATOM 646 O O . GLN A 1 80 ? -7.52 -6.812 -16.453 1 97.31 80 GLN A O 1
ATOM 651 N N . TYR A 1 81 ? -8.312 -5.082 -15.305 1 97.25 81 TYR A N 1
ATOM 652 C CA . TYR A 1 81 ? -9.57 -5.086 -16.031 1 97.25 81 TYR A CA 1
ATOM 653 C C . TYR A 1 81 ? -9.406 -4.461 -17.406 1 97.25 81 TYR A C 1
ATOM 655 O O . TYR A 1 81 ? -10.203 -4.723 -18.328 1 97.25 81 TYR A O 1
ATOM 663 N N . SER A 1 82 ? -8.422 -3.586 -17.594 1 97.62 82 SER A N 1
ATOM 664 C CA . SER A 1 82 ? -8.078 -3.162 -18.953 1 97.62 82 SER A CA 1
ATOM 665 C C . SER A 1 82 ? -7.621 -4.344 -19.797 1 97.62 82 SER A C 1
ATOM 667 O O . SER A 1 82 ? -7.984 -4.449 -20.969 1 97.62 82 SER A O 1
ATOM 669 N N . ILE A 1 83 ? -6.805 -5.203 -19.188 1 96.88 83 ILE A N 1
ATOM 670 C CA . ILE A 1 83 ? -6.34 -6.402 -19.891 1 96.88 83 ILE A CA 1
ATOM 671 C C . ILE A 1 83 ? -7.531 -7.297 -20.219 1 96.88 83 ILE A C 1
ATOM 673 O O . ILE A 1 83 ? -7.637 -7.801 -21.344 1 96.88 83 ILE A O 1
ATOM 677 N N . LYS A 1 84 ? -8.453 -7.457 -19.297 1 96.44 84 LYS A N 1
ATOM 678 C CA . LYS A 1 84 ? -9.609 -8.312 -19.516 1 96.44 84 LYS A CA 1
ATOM 679 C C . LYS A 1 84 ? -10.492 -7.781 -20.641 1 96.44 84 LYS A C 1
ATOM 681 O O . LYS A 1 84 ? -10.984 -8.547 -21.469 1 96.44 84 LYS A O 1
ATOM 686 N N . VAL A 1 85 ? -10.734 -6.496 -20.688 1 96.25 85 VAL A N 1
ATOM 687 C CA . VAL A 1 85 ? -11.539 -5.887 -21.75 1 96.25 85 VAL A CA 1
ATOM 688 C C . VAL A 1 85 ? -10.812 -6.02 -23.078 1 96.25 85 VAL A C 1
ATOM 690 O O . VAL A 1 85 ? -11.445 -6.305 -24.109 1 96.25 85 VAL A O 1
ATOM 693 N N . TYR A 1 86 ? -9.508 -5.812 -23.094 1 95.06 86 TYR A N 1
ATOM 694 C CA . TYR A 1 86 ? -8.727 -5.98 -24.312 1 95.06 86 TYR A CA 1
ATOM 695 C C . TYR A 1 86 ? -8.852 -7.398 -24.844 1 95.06 86 TYR A C 1
ATOM 697 O O . TYR A 1 86 ? -9.016 -7.602 -26.047 1 95.06 86 TYR A O 1
ATOM 705 N N . LEU A 1 87 ? -8.727 -8.383 -23.953 1 92.94 87 LEU A N 1
ATOM 706 C CA . LEU A 1 87 ? -8.82 -9.781 -24.359 1 92.94 87 LEU A CA 1
ATOM 707 C C . LEU A 1 87 ? -10.195 -10.102 -24.938 1 92.94 87 LEU A C 1
ATOM 709 O O . LEU A 1 87 ? -10.312 -10.914 -25.844 1 92.94 87 LEU A O 1
ATOM 713 N N . LEU A 1 88 ? -11.258 -9.477 -24.484 1 90 88 LEU A N 1
ATOM 714 C CA . LEU A 1 88 ? -12.602 -9.656 -25 1 90 88 LEU A CA 1
ATOM 715 C C . LEU A 1 88 ? -12.703 -9.172 -26.438 1 90 88 LEU A C 1
ATOM 717 O O . LEU A 1 88 ? -13.297 -9.844 -27.297 1 90 88 LEU A O 1
ATOM 721 N N . PHE A 1 89 ? -12.125 -8.062 -26.656 1 86.75 89 PHE A N 1
ATOM 722 C CA . PHE A 1 89 ? -12.195 -7.473 -27.984 1 86.75 89 PHE A CA 1
ATOM 723 C C . PHE A 1 89 ? -11.273 -8.203 -28.953 1 86.75 89 PHE A C 1
ATOM 725 O O . PHE A 1 89 ? -11.602 -8.359 -30.125 1 86.75 89 PHE A O 1
ATOM 732 N N . HIS A 1 90 ? -10.141 -8.594 -28.484 1 81.69 90 HIS A N 1
ATOM 733 C CA . HIS A 1 90 ? -9.195 -9.32 -29.328 1 81.69 90 HIS A CA 1
ATOM 734 C C . HIS A 1 90 ? -9.789 -10.648 -29.797 1 81.69 90 HIS A C 1
ATOM 736 O O . HIS A 1 90 ? -9.664 -11 -30.969 1 81.69 90 HIS A O 1
ATOM 742 N N . THR A 1 91 ? -10.398 -11.336 -28.922 1 71.19 91 THR A N 1
ATOM 743 C CA . THR A 1 91 ? -11.008 -12.609 -29.266 1 71.19 91 THR A CA 1
ATOM 744 C C . THR A 1 91 ? -12.18 -12.414 -30.234 1 71.19 91 THR A C 1
ATOM 746 O O . THR A 1 91 ? -12.383 -13.219 -31.141 1 71.19 91 THR A O 1
ATOM 749 N N . SER A 1 92 ? -12.852 -11.305 -30.062 1 67.81 92 SER A N 1
ATOM 750 C CA . SER A 1 92 ? -13.984 -11.031 -30.938 1 67.81 92 SER A CA 1
ATOM 751 C C . SER A 1 92 ? -13.523 -10.68 -32.344 1 67.81 92 SER A C 1
ATOM 753 O O . SER A 1 92 ? -14.133 -11.102 -33.312 1 67.81 92 SER A O 1
ATOM 755 N N . VAL A 1 93 ? -12.422 -9.898 -32.344 1 63.09 93 VAL A N 1
ATOM 756 C CA . VAL A 1 93 ? -11.922 -9.438 -33.625 1 63.09 93 VAL A CA 1
ATOM 757 C C . VAL A 1 93 ? -11.242 -10.594 -34.375 1 63.09 93 VAL A C 1
ATOM 759 O O . VAL A 1 93 ? -11.422 -10.75 -35.562 1 63.09 93 VAL A O 1
ATOM 762 N N . THR A 1 94 ? -10.359 -11.32 -33.562 1 60.09 94 THR A N 1
ATOM 763 C CA . THR A 1 94 ? -9.664 -12.438 -34.188 1 60.09 94 THR A CA 1
ATOM 764 C C . THR A 1 94 ? -10.648 -13.539 -34.562 1 60.09 94 THR A C 1
ATOM 766 O O . THR A 1 94 ? -10.406 -14.289 -35.5 1 60.09 94 THR A O 1
ATOM 769 N N . GLY A 1 95 ? -11.656 -13.727 -33.625 1 57.47 95 GLY A N 1
ATOM 770 C CA . GLY A 1 95 ? -12.688 -14.672 -34.031 1 57.47 95 GLY A CA 1
ATOM 771 C C . GLY A 1 95 ? -13.445 -14.25 -35.25 1 57.47 95 GLY A C 1
ATOM 772 O O . GLY A 1 95 ? -14.156 -15.055 -35.875 1 57.47 95 GLY A O 1
ATOM 773 N N . SER A 1 96 ? -13.438 -12.969 -35.375 1 53.12 96 SER A N 1
ATOM 774 C CA . SER A 1 96 ? -14.086 -12.562 -36.625 1 53.12 96 SER A CA 1
ATOM 775 C C . SER A 1 96 ? -13.258 -12.984 -37.844 1 53.12 96 SER A C 1
ATOM 777 O O . SER A 1 96 ? -12.039 -13.133 -37.75 1 53.12 96 SER A O 1
ATOM 779 N N . ARG A 1 97 ? -13.781 -13.695 -38.812 1 52 97 ARG A N 1
ATOM 780 C CA . ARG A 1 97 ? -13.367 -14.297 -40.094 1 52 97 ARG A CA 1
ATOM 781 C C . ARG A 1 97 ? -12.219 -13.516 -40.719 1 52 97 ARG A C 1
ATOM 783 O O . ARG A 1 97 ? -11.5 -14.039 -41.562 1 52 97 ARG A O 1
ATOM 790 N N . LEU A 1 98 ? -12.156 -12.289 -40.531 1 48.62 98 LEU A N 1
ATOM 791 C CA . LEU A 1 98 ? -11.359 -11.469 -41.438 1 48.62 98 LEU A CA 1
ATOM 792 C C . LEU A 1 98 ? -9.875 -11.57 -41.094 1 48.62 98 LEU A C 1
ATOM 794 O O . LEU A 1 98 ? -9.023 -11.484 -41.969 1 48.62 98 LEU A O 1
ATOM 798 N N . LEU A 1 99 ? -9.414 -11.648 -39.844 1 52.47 99 LEU A N 1
ATOM 799 C CA . LEU A 1 99 ? -7.984 -11.562 -39.562 1 52.47 99 LEU A CA 1
ATOM 800 C C . LEU A 1 99 ? -7.398 -12.938 -39.25 1 52.47 99 LEU A C 1
ATOM 802 O O . LEU A 1 99 ? -6.328 -13.047 -38.656 1 52.47 99 LEU A O 1
ATOM 806 N N . ARG A 1 100 ? -7.988 -14.023 -39.594 1 50.12 100 ARG A N 1
ATOM 807 C CA . ARG A 1 100 ? -7.57 -15.414 -39.469 1 50.12 100 ARG A CA 1
ATOM 808 C C . ARG A 1 100 ? -6.238 -15.656 -40.188 1 50.12 100 ARG A C 1
ATOM 810 O O . ARG A 1 100 ? -5.965 -16.766 -40.625 1 50.12 100 ARG A O 1
ATOM 817 N N . LYS A 1 101 ? -5.496 -14.578 -40.438 1 53.28 101 LYS A N 1
ATOM 818 C CA . LYS A 1 101 ? -4.281 -15.039 -41.094 1 53.28 101 LYS A CA 1
ATOM 819 C C . LYS A 1 101 ? -3.389 -15.812 -40.125 1 53.28 101 LYS A C 1
ATOM 821 O O . LYS A 1 101 ? -3.305 -15.469 -38.969 1 53.28 101 LYS A O 1
ATOM 826 N N . SER A 1 102 ? -2.588 -16.953 -40.531 1 55.16 102 SER A N 1
ATOM 827 C CA . SER A 1 102 ? -1.878 -18.094 -39.969 1 55.16 102 SER A CA 1
ATOM 828 C C . SER A 1 102 ? -0.861 -17.656 -38.938 1 55.16 102 SER A C 1
ATOM 830 O O . SER A 1 102 ? -0.817 -18.219 -37.844 1 55.16 102 SER A O 1
ATOM 832 N N . SER A 1 103 ? 0.224 -16.906 -39.375 1 53.5 103 SER A N 1
ATOM 833 C CA . SER A 1 103 ? 1.384 -16.594 -38.562 1 53.5 103 SER A CA 1
ATOM 834 C C . SER A 1 103 ? 0.994 -15.727 -37.344 1 53.5 103 SER A C 1
ATOM 836 O O . SER A 1 103 ? 1.517 -15.906 -36.25 1 53.5 103 SER A O 1
ATOM 838 N N . LYS A 1 104 ? -0.025 -14.852 -37.625 1 61.78 104 LYS A N 1
ATOM 839 C CA . LYS A 1 104 ? -0.569 -13.914 -36.625 1 61.78 104 LYS A CA 1
ATOM 840 C C . LYS A 1 104 ? -1.291 -14.648 -35.5 1 61.78 104 LYS A C 1
ATOM 842 O O . LYS A 1 104 ? -1.337 -14.164 -34.375 1 61.78 104 LYS A O 1
ATOM 847 N N . GLN A 1 105 ? -1.273 -16.031 -35.844 1 69.25 105 GLN A N 1
ATOM 848 C CA . GLN A 1 105 ? -2.07 -16.812 -34.906 1 69.25 105 GLN A CA 1
ATOM 849 C C . GLN A 1 105 ? -1.236 -17.25 -33.719 1 69.25 105 GLN A C 1
ATOM 851 O O . GLN A 1 105 ? -1.704 -17.203 -32.562 1 69.25 105 GLN A O 1
ATOM 856 N N . HIS A 1 106 ? 0.131 -17.609 -34.031 1 78.69 106 HIS A N 1
ATOM 857 C CA . HIS A 1 106 ? 0.93 -18.109 -32.906 1 78.69 106 HIS A CA 1
ATOM 858 C C . HIS A 1 106 ? 1.284 -16.984 -31.938 1 78.69 106 HIS A C 1
ATOM 860 O O . HIS A 1 106 ? 1.189 -17.156 -30.719 1 78.69 106 HIS A O 1
ATOM 866 N N . TRP A 1 107 ? 1.735 -15.844 -32.531 1 82.12 107 TRP A N 1
ATOM 867 C CA . TRP A 1 107 ? 2.086 -14.703 -31.688 1 82.12 107 TRP A CA 1
ATOM 868 C C . TRP A 1 107 ? 0.871 -14.203 -30.922 1 82.12 107 TRP A C 1
ATOM 870 O O . TRP A 1 107 ? 0.993 -13.773 -29.766 1 82.12 107 TRP A O 1
ATOM 880 N N . GLU A 1 108 ? -0.193 -14.328 -31.547 1 83.69 108 GLU A N 1
ATOM 881 C CA . GLU A 1 108 ? -1.425 -13.891 -30.891 1 83.69 108 GLU A CA 1
ATOM 882 C C . GLU A 1 108 ? -1.794 -14.812 -29.734 1 83.69 108 GLU A C 1
ATOM 884 O O . GLU A 1 108 ? -2.234 -14.344 -28.688 1 83.69 108 GLU A O 1
ATOM 889 N N . GLN A 1 109 ? -1.61 -16.062 -29.938 1 86.75 109 GLN A N 1
ATOM 890 C CA . GLN A 1 109 ? -1.905 -17.016 -28.875 1 86.75 109 GLN A CA 1
ATOM 891 C C . GLN A 1 109 ? -0.966 -16.828 -27.688 1 86.75 109 GLN A C 1
ATOM 893 O O . GLN A 1 109 ? -1.383 -16.953 -26.531 1 86.75 109 GLN A O 1
ATOM 898 N N . GLU A 1 110 ? 0.231 -16.578 -28.031 1 89.12 110 GLU A N 1
ATOM 899 C CA . GLU A 1 110 ? 1.197 -16.328 -26.953 1 89.12 110 GLU A CA 1
ATOM 900 C C . GLU A 1 110 ? 0.86 -15.055 -26.188 1 89.12 110 GLU A C 1
ATOM 902 O O . GLU A 1 110 ? 0.991 -15.016 -24.969 1 89.12 110 GLU A O 1
ATOM 907 N N . LEU A 1 111 ? 0.451 -14.086 -26.906 1 89.56 111 LEU A N 1
ATOM 908 C CA . LEU A 1 111 ? 0.071 -12.828 -26.281 1 89.56 111 LEU A CA 1
ATOM 909 C C . LEU A 1 111 ? -1.129 -13.016 -25.359 1 89.56 111 LEU A C 1
ATOM 911 O O . LEU A 1 111 ? -1.158 -12.477 -24.25 1 89.56 111 LEU A O 1
ATOM 915 N N . VAL A 1 112 ? -2.084 -13.766 -25.859 1 91.81 112 VAL A N 1
ATOM 916 C CA . VAL A 1 112 ? -3.283 -14.031 -25.062 1 91.81 112 VAL A CA 1
ATOM 917 C C . VAL A 1 112 ? -2.908 -14.781 -23.797 1 91.81 112 VAL A C 1
ATOM 919 O O . VAL A 1 112 ? -3.398 -14.469 -22.703 1 91.81 112 VAL A O 1
ATOM 922 N N . LYS A 1 113 ? -2.059 -15.68 -23.922 1 93.19 113 LYS A N 1
ATOM 923 C CA . LYS A 1 113 ? -1.607 -16.453 -22.766 1 93.19 113 LYS A CA 1
ATOM 924 C C . LYS A 1 113 ? -0.878 -15.578 -21.766 1 93.19 113 LYS A C 1
ATOM 926 O O . LYS A 1 113 ? -1.124 -15.664 -20.562 1 93.19 113 LYS A O 1
ATOM 931 N N . ARG A 1 114 ? -0.023 -14.75 -22.234 1 94.69 114 ARG A N 1
ATOM 932 C CA . ARG A 1 114 ? 0.752 -13.852 -21.375 1 94.69 114 ARG A CA 1
ATOM 933 C C . ARG A 1 114 ? -0.154 -12.852 -20.672 1 94.69 114 ARG A C 1
ATOM 935 O O . ARG A 1 114 ? 0.001 -12.609 -19.469 1 94.69 114 ARG A O 1
ATOM 942 N N . LEU A 1 115 ? -1.055 -12.344 -21.422 1 95.5 115 LEU A N 1
ATOM 943 C CA . LEU A 1 115 ? -1.956 -11.352 -20.844 1 95.5 115 LEU A CA 1
ATOM 944 C C . LEU A 1 115 ? -2.9 -12 -19.844 1 95.5 115 LEU A C 1
ATOM 946 O O . LEU A 1 115 ? -3.234 -11.391 -18.812 1 95.5 115 LEU A O 1
ATOM 950 N N . THR A 1 116 ? -3.326 -13.188 -20.125 1 95.62 116 THR A N 1
ATOM 951 C CA . THR A 1 116 ? -4.18 -13.914 -19.188 1 95.62 116 THR A CA 1
ATOM 952 C C . THR A 1 116 ? -3.432 -14.219 -17.891 1 95.62 116 THR A C 1
ATOM 954 O O . THR A 1 116 ? -3.986 -14.078 -16.812 1 95.62 116 THR A O 1
ATOM 957 N N . SER A 1 117 ? -2.186 -14.555 -18.062 1 96.06 117 SER A N 1
ATOM 958 C CA . SER A 1 117 ? -1.348 -14.797 -16.891 1 96.06 117 SER A CA 1
ATOM 959 C C . SER A 1 117 ? -1.157 -13.523 -16.078 1 96.06 117 SER A C 1
ATOM 961 O O . SER A 1 117 ? -1.201 -13.555 -14.852 1 96.06 117 SER A O 1
ATOM 963 N N . ALA A 1 118 ? -1.001 -12.484 -16.766 1 97 118 ALA A N 1
ATOM 964 C CA . ALA A 1 118 ? -0.818 -11.195 -16.094 1 97 118 ALA A CA 1
ATOM 965 C C . ALA A 1 118 ? -2.068 -10.797 -15.32 1 97 118 ALA A C 1
ATOM 967 O O . ALA A 1 118 ? -1.979 -10.359 -14.172 1 97 118 ALA A O 1
ATOM 968 N N . ALA A 1 119 ? -3.193 -10.953 -15.93 1 97.19 119 ALA A N 1
ATOM 969 C CA . ALA A 1 119 ? -4.453 -10.609 -15.273 1 97.19 119 ALA A CA 1
ATOM 970 C C . ALA A 1 119 ? -4.676 -11.484 -14.039 1 97.19 119 ALA A C 1
ATOM 972 O O . ALA A 1 119 ? -5.121 -10.992 -13 1 97.19 119 ALA A O 1
ATOM 973 N N . SER A 1 120 ? -4.332 -12.711 -14.117 1 96.69 120 SER A N 1
ATOM 974 C CA . SER A 1 120 ? -4.492 -13.633 -13 1 96.69 120 SER A CA 1
ATOM 975 C C . SER A 1 120 ? -3.525 -13.297 -11.867 1 96.69 120 SER A C 1
ATOM 977 O O . SER A 1 120 ? -3.896 -13.344 -10.688 1 96.69 120 SER A O 1
ATOM 979 N N . GLY A 1 121 ? -2.297 -13.008 -12.258 1 96.62 121 GLY A N 1
ATOM 980 C CA . GLY A 1 121 ? -1.316 -12.602 -11.258 1 96.62 121 GLY A CA 1
ATOM 981 C C . GLY A 1 121 ? -1.7 -11.336 -10.523 1 96.62 121 GLY A C 1
ATOM 982 O O . GLY A 1 121 ? -1.497 -11.227 -9.312 1 96.62 121 GLY A O 1
ATOM 983 N N . LEU A 1 122 ? -2.248 -10.438 -11.266 1 97.5 122 LEU A N 1
ATOM 984 C CA . LEU A 1 122 ? -2.68 -9.188 -10.664 1 97.5 122 LEU A CA 1
ATOM 985 C C . LEU A 1 122 ? -3.883 -9.414 -9.75 1 97.5 122 LEU A C 1
ATOM 987 O O . LEU A 1 122 ? -3.984 -8.797 -8.688 1 97.5 122 LEU A O 1
ATOM 991 N N . SER A 1 123 ? -4.809 -10.25 -10.164 1 96.94 123 SER A N 1
ATOM 992 C CA . SER A 1 123 ? -5.953 -10.602 -9.336 1 96.94 123 SER A CA 1
ATOM 993 C C . SER A 1 123 ? -5.508 -11.234 -8.023 1 96.94 123 SER A C 1
ATOM 995 O O . SER A 1 123 ? -6.023 -10.891 -6.953 1 96.94 123 SER A O 1
ATOM 997 N N . PHE A 1 124 ? -4.57 -12.109 -8.125 1 96.94 124 PHE A N 1
ATOM 998 C CA . PHE A 1 124 ? -4.016 -12.758 -6.938 1 96.94 124 PHE A CA 1
ATOM 999 C C . PHE A 1 124 ? -3.359 -11.727 -6.02 1 96.94 124 PHE A C 1
ATOM 1001 O O . PHE A 1 124 ? -3.578 -11.742 -4.809 1 96.94 124 PHE A O 1
ATOM 1008 N N . SER A 1 125 ? -2.543 -10.844 -6.578 1 96.75 125 SER A N 1
ATOM 1009 C CA . SER A 1 125 ? -1.857 -9.805 -5.809 1 96.75 125 SER A CA 1
ATOM 1010 C C . SER A 1 125 ? -2.852 -8.875 -5.121 1 96.75 125 SER A C 1
ATOM 1012 O O . SER A 1 125 ? -2.629 -8.453 -3.984 1 96.75 125 SER A O 1
ATOM 1014 N N . ARG A 1 126 ? -3.881 -8.547 -5.785 1 96.69 126 ARG A N 1
ATOM 1015 C CA . ARG A 1 126 ? -4.906 -7.688 -5.199 1 96.69 126 ARG A CA 1
ATOM 1016 C C . ARG A 1 126 ? -5.539 -8.344 -3.979 1 96.69 126 ARG A C 1
ATOM 1018 O O . ARG A 1 126 ? -5.793 -7.68 -2.971 1 96.69 126 ARG A O 1
ATOM 1025 N N . LYS A 1 127 ? -5.816 -9.594 -4.082 1 96.31 127 LYS A N 1
ATOM 1026 C CA . LYS A 1 127 ? -6.371 -10.32 -2.939 1 96.31 127 LYS A CA 1
ATOM 1027 C C . LYS A 1 127 ? -5.414 -10.281 -1.751 1 96.31 127 LYS A C 1
ATOM 1029 O O . LYS A 1 127 ? -5.848 -10.18 -0.602 1 96.31 127 LYS A O 1
ATOM 1034 N N . CYS A 1 128 ? -4.129 -10.312 -2.021 1 96 128 CYS A N 1
ATOM 1035 C CA . CYS A 1 128 ? -3.133 -10.227 -0.96 1 96 128 CYS A CA 1
ATOM 1036 C C . CYS A 1 128 ? -3.07 -8.82 -0.378 1 96 128 CYS A C 1
ATOM 1038 O O . CYS A 1 128 ? -2.816 -8.648 0.815 1 96 128 CYS A O 1
ATOM 1040 N N . LEU A 1 129 ? -3.338 -7.867 -1.224 1 95.81 129 LEU A N 1
ATOM 1041 C CA . LEU A 1 129 ? -3.316 -6.477 -0.785 1 95.81 129 LEU A CA 1
ATOM 1042 C C . LEU A 1 129 ? -4.48 -6.188 0.158 1 95.81 129 LEU A C 1
ATOM 1044 O O . LEU A 1 129 ? -4.465 -5.188 0.88 1 95.81 129 LEU A O 1
ATOM 1048 N N . LEU A 1 130 ? -5.457 -7.074 0.154 1 94.31 130 LEU A N 1
ATOM 1049 C CA . LEU A 1 130 ? -6.633 -6.867 0.989 1 94.31 130 LEU A CA 1
ATOM 1050 C C . LEU A 1 130 ? -6.508 -7.629 2.305 1 94.31 130 LEU A C 1
ATOM 1052 O O . LEU A 1 130 ? -7.336 -7.465 3.205 1 94.31 130 LEU A O 1
ATOM 1056 N N . LEU A 1 131 ? -5.426 -8.383 2.426 1 95.75 131 LEU A N 1
ATOM 1057 C CA . LEU A 1 131 ? -5.215 -9.125 3.66 1 95.75 131 LEU A CA 1
ATOM 1058 C C . LEU A 1 131 ? -5.156 -8.188 4.859 1 95.75 131 LEU A C 1
ATOM 1060 O O . LEU A 1 131 ? -4.566 -7.109 4.781 1 95.75 131 LEU A O 1
ATOM 1064 N N . PHE A 1 132 ? -5.801 -8.539 5.938 1 95.62 132 PHE A N 1
ATOM 1065 C CA . PHE A 1 132 ? -5.77 -7.887 7.242 1 95.62 132 PHE A CA 1
ATOM 1066 C C . PHE A 1 132 ? -6.598 -6.605 7.227 1 95.62 132 PHE A C 1
ATOM 1068 O O . PHE A 1 132 ? -6.531 -5.805 8.156 1 95.62 132 PHE A O 1
ATOM 1075 N N . ASN A 1 133 ? -7.359 -6.422 6.211 1 94.38 133 ASN A N 1
ATOM 1076 C CA . ASN A 1 133 ? -8.211 -5.238 6.156 1 94.38 133 ASN A CA 1
ATOM 1077 C C . ASN A 1 133 ? -9.297 -5.273 7.227 1 94.38 133 ASN A C 1
ATOM 1079 O O . ASN A 1 133 ? -9.977 -4.277 7.457 1 94.38 133 ASN A O 1
ATOM 1083 N N . TRP A 1 134 ? -9.477 -6.453 7.926 1 94.5 134 TRP A N 1
ATOM 1084 C CA . TRP A 1 134 ? -10.445 -6.551 9.016 1 94.5 134 TRP A CA 1
ATOM 1085 C C . TRP A 1 134 ? -10 -5.734 10.219 1 94.5 134 TRP A C 1
ATOM 1087 O O . TRP A 1 134 ? -10.797 -5.453 11.117 1 94.5 134 TRP A O 1
ATOM 1097 N N . LEU A 1 135 ? -8.75 -5.246 10.234 1 94.31 135 LEU A N 1
ATOM 1098 C CA . LEU A 1 135 ? -8.227 -4.449 11.336 1 94.31 135 LEU A CA 1
ATOM 1099 C C . LEU A 1 135 ? -8.938 -3.102 11.414 1 94.31 135 LEU A C 1
ATOM 1101 O O . LEU A 1 135 ? -9.141 -2.561 12.508 1 94.31 135 LEU A O 1
ATOM 1105 N N . THR A 1 136 ? -9.32 -2.584 10.258 1 91.81 136 THR A N 1
ATOM 1106 C CA . THR A 1 136 ? -9.945 -1.266 10.234 1 91.81 136 THR A CA 1
ATOM 1107 C C . THR A 1 136 ? -11.32 -1.306 10.883 1 91.81 136 THR A C 1
ATOM 1109 O O . THR A 1 136 ? -11.578 -0.59 11.852 1 91.81 136 THR A O 1
ATOM 1112 N N . PRO A 1 137 ? -12.219 -2.166 10.414 1 91.5 137 PRO A N 1
ATOM 1113 C CA . PRO A 1 137 ? -13.508 -2.252 11.094 1 91.5 137 PRO A CA 1
ATOM 1114 C C . PRO A 1 137 ? -13.383 -2.727 12.547 1 91.5 137 PRO A C 1
ATOM 1116 O O . PRO A 1 137 ? -14.164 -2.307 13.406 1 91.5 137 PRO A O 1
ATOM 1119 N N . LEU A 1 138 ? -12.414 -3.514 12.859 1 91.75 138 LEU A N 1
ATOM 1120 C CA . LEU A 1 138 ? -12.227 -3.982 14.227 1 91.75 138 LEU A CA 1
ATOM 1121 C C . LEU A 1 138 ? -11.844 -2.83 15.148 1 91.75 138 LEU A C 1
ATOM 1123 O O . LEU A 1 138 ? -12.406 -2.688 16.234 1 91.75 138 LEU A O 1
ATOM 1127 N N . THR A 1 139 ? -10.938 -2.039 14.75 1 89.38 139 THR A N 1
ATOM 1128 C CA . THR A 1 139 ? -10.508 -0.921 15.578 1 89.38 139 THR A CA 1
ATOM 1129 C C . THR A 1 139 ? -11.617 0.119 15.703 1 89.38 139 THR A C 1
ATOM 1131 O O . THR A 1 139 ? -11.734 0.781 16.734 1 89.38 139 THR A O 1
ATOM 1134 N N . THR A 1 140 ? -12.422 0.279 14.695 1 87.19 140 THR A N 1
ATOM 1135 C CA . THR A 1 140 ? -13.562 1.188 14.758 1 87.19 140 THR A CA 1
ATOM 1136 C C . THR A 1 140 ? -14.57 0.72 15.805 1 87.19 140 THR A C 1
ATOM 1138 O O . THR A 1 140 ? -15.117 1.531 16.562 1 87.19 140 THR A O 1
ATOM 1141 N N . ILE A 1 141 ? -14.797 -0.525 15.867 1 86.62 141 ILE A N 1
ATOM 1142 C CA . ILE A 1 141 ? -15.727 -1.104 16.828 1 86.62 141 ILE A CA 1
ATOM 1143 C C . ILE A 1 141 ? -15.164 -0.942 18.25 1 86.62 141 ILE A C 1
ATOM 1145 O O . ILE A 1 141 ? -15.898 -0.586 19.172 1 86.62 141 ILE A O 1
ATOM 1149 N N . LEU A 1 142 ? -13.859 -1.122 18.375 1 84.69 142 LEU A N 1
ATOM 1150 C CA . LEU A 1 142 ? -13.219 -1.037 19.688 1 84.69 142 LEU A CA 1
ATOM 1151 C C . LEU A 1 142 ? -13.164 0.407 20.172 1 84.69 142 LEU A C 1
ATOM 1153 O O . LEU A 1 142 ? -13.25 0.667 21.375 1 84.69 142 LEU A O 1
ATOM 1157 N N . ALA A 1 143 ? -12.961 1.383 19.297 1 80.69 143 ALA A N 1
ATOM 1158 C CA . ALA A 1 143 ? -12.891 2.801 19.641 1 80.69 143 ALA A CA 1
ATOM 1159 C C . ALA A 1 143 ? -14.258 3.32 20.094 1 80.69 143 ALA A C 1
ATOM 1161 O O . ALA A 1 143 ? -14.336 4.211 20.938 1 80.69 143 ALA A O 1
ATOM 1162 N N . GLN A 1 144 ? -15.297 2.98 19.547 1 73.56 144 GLN A N 1
ATOM 1163 C CA . GLN A 1 144 ? -16.641 3.41 19.906 1 73.56 144 GLN A CA 1
ATOM 1164 C C . GLN A 1 144 ? -16.984 2.977 21.328 1 73.56 144 GLN A C 1
ATOM 1166 O O . GLN A 1 144 ? -17.781 3.639 22.016 1 73.56 144 GLN A O 1
ATOM 1171 N N . GLN A 1 145 ? -16.344 2.102 21.734 1 63.06 145 GLN A N 1
ATOM 1172 C CA . GLN A 1 145 ? -16.625 1.624 23.094 1 63.06 145 GLN A CA 1
ATOM 1173 C C . GLN A 1 145 ? -15.906 2.463 24.141 1 63.06 145 GLN A C 1
ATOM 1175 O O . GLN A 1 145 ? -16.359 2.578 25.281 1 63.06 145 GLN A O 1
ATOM 1180 N N . SER A 1 146 ? -14.773 3.055 23.688 1 58.47 146 SER A N 1
ATOM 1181 C CA . SER A 1 146 ? -14.031 3.859 24.656 1 58.47 146 SER A CA 1
ATOM 1182 C C . SER A 1 146 ? -14.695 5.215 24.875 1 58.47 146 SER A C 1
ATOM 1184 O O . SER A 1 146 ? -14.352 5.945 25.797 1 58.47 146 SER A O 1
ATOM 1186 N N . VAL A 1 147 ? -15.539 5.734 24 1 49.84 147 VAL A N 1
ATOM 1187 C CA . VAL A 1 147 ? -16.234 6.988 24.266 1 49.84 147 VAL A CA 1
ATOM 1188 C C . VAL A 1 147 ? -17.219 6.793 25.422 1 49.84 147 VAL A C 1
ATOM 1190 O O . VAL A 1 147 ? -18.016 5.855 25.422 1 49.84 147 VAL A O 1
ATOM 1193 N N . PRO A 1 148 ? -16.812 7.371 26.516 1 41.84 148 PRO A N 1
ATOM 1194 C CA . PRO A 1 148 ? -17.734 7.312 27.656 1 41.84 148 PRO A CA 1
ATOM 1195 C C . PRO A 1 148 ? -19.156 7.738 27.297 1 41.84 148 PRO A C 1
ATOM 1197 O O . PRO A 1 148 ? -19.359 8.836 26.781 1 41.84 148 PRO A O 1
ATOM 1200 N N . PHE A 1 149 ? -20.031 7.148 26.719 1 37.47 149 PHE A N 1
ATOM 1201 C CA . PHE A 1 149 ? -21.391 7.637 26.859 1 37.47 149 PHE A CA 1
ATOM 1202 C C . PHE A 1 149 ? -21.578 8.398 28.156 1 37.47 149 PHE A C 1
ATOM 1204 O O . PHE A 1 149 ? -21.172 7.922 29.219 1 37.47 149 PHE A O 1
ATOM 1211 N N . SER A 1 150 ? -21.734 9.789 28.109 1 33.28 150 SER A N 1
ATOM 1212 C CA . SER A 1 150 ? -22.031 10.75 29.172 1 33.28 150 SER A CA 1
ATOM 1213 C C . SER A 1 150 ? -22.891 10.117 30.266 1 33.28 150 SER A C 1
ATOM 1215 O O . SER A 1 150 ? -23.125 10.727 31.312 1 33.28 150 SER A O 1
ATOM 1217 N N . ASP A 1 151 ? -24.188 9.703 29.938 1 33.84 151 ASP A N 1
ATOM 1218 C CA . ASP A 1 151 ? -25.156 10.078 30.969 1 33.84 151 ASP A CA 1
ATOM 1219 C C . ASP A 1 151 ? -24.656 9.68 32.375 1 33.84 151 ASP A C 1
ATOM 1221 O O . ASP A 1 151 ? -24.75 10.461 33.312 1 33.84 151 ASP A O 1
ATOM 1225 N N . SER A 1 152 ? -25.281 8.523 33.031 1 32.94 152 SER A N 1
ATOM 1226 C CA . SER A 1 152 ? -25.547 8.555 34.438 1 32.94 152 SER A CA 1
ATOM 1227 C C . SER A 1 152 ? -24.25 8.625 35.25 1 32.94 152 SER A C 1
ATOM 1229 O O . SER A 1 152 ? -23.25 8 34.875 1 32.94 152 SER A O 1
ATOM 1231 N N . ALA A 1 153 ? -24.109 9.57 36.312 1 34.03 153 ALA A N 1
ATOM 1232 C CA . ALA A 1 153 ? -23.344 9.977 37.5 1 34.03 153 ALA A CA 1
ATOM 1233 C C . ALA A 1 153 ? -22.438 8.852 37.969 1 34.03 153 ALA A C 1
ATOM 1235 O O . ALA A 1 153 ? -21.234 9.047 38.156 1 34.03 153 ALA A O 1
ATOM 1236 N N . ALA A 1 154 ? -22.938 8.227 39.188 1 32.69 154 ALA A N 1
ATOM 1237 C CA . ALA A 1 154 ? -22.469 7.863 40.5 1 32.69 154 ALA A CA 1
ATOM 1238 C C . ALA A 1 154 ? -21.625 6.594 40.469 1 32.69 154 ALA A C 1
ATOM 1240 O O . ALA A 1 154 ? -20.812 6.352 41.375 1 32.69 154 ALA A O 1
ATOM 1241 N N . SER A 1 155 ? -22.203 5.34 40.062 1 34.41 155 SER A N 1
ATOM 1242 C CA . SER A 1 155 ? -21.625 4.227 40.812 1 34.41 155 SER A CA 1
ATOM 1243 C C . SER A 1 155 ? -20.203 3.918 40.344 1 34.41 155 SER A C 1
ATOM 1245 O O . SER A 1 155 ? -19.922 3.943 39.125 1 34.41 155 SER A O 1
ATOM 1247 N N . THR A 1 156 ? -19.141 4.176 41.031 1 35.94 156 THR A N 1
ATOM 1248 C CA . THR A 1 156 ? -17.734 3.836 41.281 1 35.94 156 THR A CA 1
ATOM 1249 C C . THR A 1 156 ? -17.391 2.508 40.594 1 35.94 156 THR A C 1
ATOM 1251 O O . THR A 1 156 ? -16.328 1.935 40.875 1 35.94 156 THR A O 1
ATOM 1254 N N . LYS A 1 157 ? -18.438 1.679 40.156 1 36.12 157 LYS A N 1
ATOM 1255 C CA . LYS A 1 157 ? -18 0.295 40 1 36.12 157 LYS A CA 1
ATOM 1256 C C . LYS A 1 157 ? -17.016 0.157 38.875 1 36.12 157 LYS A C 1
ATOM 1258 O O . LYS A 1 157 ? -17.031 0.956 37.938 1 36.12 157 LYS A O 1
ATOM 1263 N N . SER A 1 158 ? -16.078 -0.651 38.969 1 39.47 158 SER A N 1
ATOM 1264 C CA . SER A 1 158 ? -14.922 -1.086 38.188 1 39.47 158 SER A CA 1
ATOM 1265 C C . SER A 1 158 ? -15.312 -1.336 36.719 1 39.47 158 SER A C 1
ATOM 1267 O O . SER A 1 158 ? -16.359 -1.928 36.469 1 39.47 158 SER A O 1
ATOM 1269 N N . PRO A 1 159 ? -15.055 -0.452 35.75 1 42.59 159 PRO A N 1
ATOM 1270 C CA . PRO A 1 159 ? -15.344 -0.741 34.344 1 42.59 159 PRO A CA 1
ATOM 1271 C C . PRO A 1 159 ? -15.258 -2.23 34.031 1 42.59 159 PRO A C 1
ATOM 1273 O O . PRO A 1 159 ? -14.211 -2.852 34.219 1 42.59 159 PRO A O 1
ATOM 1276 N N . VAL A 1 160 ? -16.188 -3.088 34.438 1 41.94 160 VAL A N 1
ATOM 1277 C CA . VAL A 1 160 ? -16.172 -4.48 34 1 41.94 160 VAL A CA 1
ATOM 1278 C C . VAL A 1 160 ? -15.828 -4.562 32.5 1 41.94 160 VAL A C 1
ATOM 1280 O O . VAL A 1 160 ? -16.422 -3.859 31.688 1 41.94 160 VAL A O 1
ATOM 1283 N N . PRO A 1 161 ? -14.594 -4.984 32.094 1 47.41 161 PRO A N 1
ATOM 1284 C CA . PRO A 1 161 ? -14.219 -5.199 30.688 1 47.41 161 PRO A CA 1
ATOM 1285 C C . PRO A 1 161 ? -15.336 -5.836 29.875 1 47.41 161 PRO A C 1
ATOM 1287 O O . PRO A 1 161 ? -15.883 -6.871 30.266 1 47.41 161 PRO A O 1
ATOM 1290 N N . ARG A 1 162 ? -16.328 -5.188 29.328 1 53.62 162 ARG A N 1
ATOM 1291 C CA . ARG A 1 162 ? -17.328 -5.812 28.469 1 53.62 162 ARG A CA 1
ATOM 1292 C C . ARG A 1 162 ? -16.688 -6.836 27.531 1 53.62 162 ARG A C 1
ATOM 1294 O O . ARG A 1 162 ? -15.602 -6.605 27 1 53.62 162 ARG A O 1
ATOM 1301 N N . PRO A 1 163 ? -17.125 -8.141 27.562 1 56.44 163 PRO A N 1
ATOM 1302 C CA . PRO A 1 163 ? -16.578 -9.211 26.719 1 56.44 163 PRO A CA 1
ATOM 1303 C C . PRO A 1 163 ? -16.484 -8.805 25.25 1 56.44 163 PRO A C 1
ATOM 1305 O O . PRO A 1 163 ? -17.281 -8 24.766 1 56.44 163 PRO A O 1
ATOM 1308 N N . PHE A 1 164 ? -15.359 -8.938 24.609 1 59.66 164 PHE A N 1
ATOM 1309 C CA . PHE A 1 164 ? -15.055 -8.672 23.203 1 59.66 164 PHE A CA 1
ATOM 1310 C C . PHE A 1 164 ? -16.25 -9.023 22.312 1 59.66 164 PHE A C 1
ATOM 1312 O O . PHE A 1 164 ? -16.594 -8.266 21.406 1 59.66 164 PHE A O 1
ATOM 1319 N N . LEU A 1 165 ? -16.938 -10.023 22.625 1 58.12 165 LEU A N 1
ATOM 1320 C CA . LEU A 1 165 ? -18.047 -10.492 21.797 1 58.12 165 LEU A CA 1
ATOM 1321 C C . LEU A 1 165 ? -19.234 -9.539 21.891 1 58.12 165 LEU A C 1
ATOM 1323 O O . LEU A 1 165 ? -19.922 -9.289 20.906 1 58.12 165 LEU A O 1
ATOM 1327 N N . HIS A 1 166 ? -19.453 -9.062 23.031 1 60.44 166 HIS A N 1
ATOM 1328 C CA . HIS A 1 166 ? -20.562 -8.141 23.203 1 60.44 166 HIS A CA 1
ATOM 1329 C C . HIS A 1 166 ? -20.328 -6.828 22.469 1 60.44 166 HIS A C 1
ATOM 1331 O O . HIS A 1 166 ? -21.25 -6.262 21.875 1 60.44 166 HIS A O 1
ATOM 1337 N N . THR A 1 167 ? -19.156 -6.457 22.422 1 64.44 167 THR A N 1
ATOM 1338 C CA . THR A 1 167 ? -18.781 -5.207 21.766 1 64.44 167 THR A CA 1
ATOM 1339 C C . THR A 1 167 ? -18.953 -5.328 20.25 1 64.44 167 THR A C 1
ATOM 1341 O O . THR A 1 167 ? -19.469 -4.41 19.609 1 64.44 167 THR A O 1
ATOM 1344 N N . VAL A 1 168 ? -18.641 -6.418 19.797 1 67.19 168 VAL A N 1
ATOM 1345 C CA . VAL A 1 168 ? -18.75 -6.652 18.359 1 67.19 168 VAL A CA 1
ATOM 1346 C C . VAL A 1 168 ? -20.219 -6.762 17.953 1 67.19 168 VAL A C 1
ATOM 1348 O O . VAL A 1 168 ? -20.625 -6.246 16.922 1 67.19 168 VAL A O 1
ATOM 1351 N N . LEU A 1 169 ? -20.984 -7.281 18.797 1 64.62 169 LEU A N 1
ATOM 1352 C CA . LEU A 1 169 ? -22.391 -7.504 18.484 1 64.62 169 LEU A CA 1
ATOM 1353 C C . LEU A 1 169 ? -23.188 -6.203 18.562 1 64.62 169 LEU A C 1
ATOM 1355 O O . LEU A 1 169 ? -24.219 -6.055 17.906 1 64.62 169 LEU A O 1
ATOM 1359 N N . ASN A 1 170 ? -22.656 -5.242 19.281 1 68.62 170 ASN A N 1
ATOM 1360 C CA . ASN A 1 170 ? -23.375 -3.977 19.406 1 68.62 170 ASN A CA 1
ATOM 1361 C C . ASN A 1 170 ? -22.844 -2.928 18.438 1 68.62 170 ASN A C 1
ATOM 1363 O O . ASN A 1 170 ? -23.281 -1.772 18.469 1 68.62 170 ASN A O 1
ATOM 1367 N N . ALA A 1 171 ? -22 -3.359 17.594 1 74.25 171 ALA A N 1
ATOM 1368 C CA . ALA A 1 171 ? -21.453 -2.447 16.594 1 74.25 171 ALA A CA 1
ATOM 1369 C C . ALA A 1 171 ? -22.469 -2.156 15.5 1 74.25 171 ALA A C 1
ATOM 1371 O O . ALA A 1 171 ? -23.375 -2.963 15.25 1 74.25 171 ALA A O 1
ATOM 1372 N N . PRO A 1 172 ? -22.438 -0.98 14.898 1 81.81 172 PRO A N 1
ATOM 1373 C CA . PRO A 1 172 ? -23.328 -0.681 13.781 1 81.81 172 PRO A CA 1
ATOM 1374 C C . PRO A 1 172 ? -23.281 -1.742 12.688 1 81.81 172 PRO A C 1
ATOM 1376 O O . PRO A 1 172 ? -22.203 -2.229 12.344 1 81.81 172 PRO A O 1
ATOM 1379 N N . PRO A 1 173 ? -24.375 -2.074 12.172 1 85.12 173 PRO A N 1
ATOM 1380 C CA . PRO A 1 173 ? -24.5 -3.186 11.227 1 85.12 173 PRO A CA 1
ATOM 1381 C C . PRO A 1 173 ? -23.609 -3.018 10 1 85.12 173 PRO A C 1
ATOM 1383 O O . PRO A 1 173 ? -22.984 -3.98 9.555 1 85.12 173 PRO A O 1
ATOM 1386 N N . PRO A 1 174 ? -23.391 -1.852 9.547 1 85.75 174 PRO A N 1
ATOM 1387 C CA . PRO A 1 174 ? -22.531 -1.737 8.367 1 85.75 174 PRO A CA 1
ATOM 1388 C C . PRO A 1 174 ? -21.078 -2.055 8.672 1 85.75 174 PRO A C 1
ATOM 1390 O O . PRO A 1 174 ? -20.375 -2.641 7.84 1 85.75 174 PRO A O 1
ATOM 1393 N N . VAL A 1 175 ? -20.641 -1.686 9.836 1 88.94 175 VAL A N 1
ATOM 1394 C CA . VAL A 1 175 ? -19.266 -1.942 10.227 1 88.94 175 VAL A CA 1
ATOM 1395 C C . VAL A 1 175 ? -19.062 -3.438 10.469 1 88.94 175 VAL A C 1
ATOM 1397 O O . VAL A 1 175 ? -18.016 -3.99 10.141 1 88.94 175 VAL A O 1
ATOM 1400 N N . LEU A 1 176 ? -20.062 -4.035 11.016 1 90.56 176 LEU A N 1
ATOM 1401 C CA . LEU A 1 176 ? -20.016 -5.477 11.234 1 90.56 176 LEU A CA 1
ATOM 1402 C C . LEU A 1 176 ? -19.984 -6.227 9.906 1 90.56 176 LEU A C 1
ATOM 1404 O O . LEU A 1 176 ? -19.25 -7.211 9.766 1 90.56 176 LEU A O 1
ATOM 1408 N N . LEU A 1 177 ? -20.766 -5.742 9.031 1 92.25 177 LEU A N 1
ATOM 1409 C CA . LEU A 1 177 ? -20.781 -6.344 7.699 1 92.25 177 LEU A CA 1
ATOM 1410 C C . LEU A 1 177 ? -19.422 -6.238 7.035 1 92.25 177 LEU A C 1
ATOM 1412 O O . LEU A 1 177 ? -18.953 -7.195 6.414 1 92.25 177 LEU A O 1
ATOM 1416 N N . GLU A 1 178 ? -18.797 -5.176 7.199 1 92.06 178 GLU A N 1
ATOM 1417 C CA . GLU A 1 178 ? -17.453 -4.977 6.645 1 92.06 178 GLU A CA 1
ATOM 1418 C C . GLU A 1 178 ? -16.438 -5.906 7.305 1 92.06 178 GLU A C 1
ATOM 1420 O O . GLU A 1 178 ? -15.531 -6.414 6.641 1 92.06 178 GLU A O 1
ATOM 1425 N N . LEU A 1 179 ? -16.594 -6.039 8.555 1 93.88 179 LEU A N 1
ATOM 1426 C CA . LEU A 1 179 ? -15.703 -6.926 9.289 1 93.88 179 LEU A CA 1
ATOM 1427 C C . LEU A 1 179 ? -15.82 -8.359 8.781 1 93.88 179 LEU A C 1
ATOM 1429 O O . LEU A 1 179 ? -14.812 -9.008 8.484 1 93.88 179 LEU A O 1
ATOM 1433 N N . VAL A 1 180 ? -17.031 -8.812 8.664 1 94.81 180 VAL A N 1
ATOM 1434 C CA . VAL A 1 180 ? -17.266 -10.18 8.203 1 94.81 180 VAL A CA 1
ATOM 1435 C C . VAL A 1 180 ? -16.766 -10.328 6.766 1 94.81 180 VAL A C 1
ATOM 1437 O O . VAL A 1 180 ? -16.172 -11.352 6.414 1 94.81 180 VAL A O 1
ATOM 1440 N N . ASN A 1 181 ? -17 -9.359 6 1 94.31 181 ASN A N 1
ATOM 1441 C CA . ASN A 1 181 ? -16.516 -9.391 4.621 1 94.31 181 ASN A CA 1
ATOM 1442 C C . ASN A 1 181 ? -15 -9.492 4.555 1 94.31 181 ASN A C 1
ATOM 1444 O O . ASN A 1 181 ? -14.453 -10.32 3.818 1 94.31 181 ASN A O 1
ATOM 1448 N N . ALA A 1 182 ? -14.336 -8.719 5.32 1 95.62 182 ALA A N 1
ATOM 1449 C CA . ALA A 1 182 ? -12.875 -8.703 5.316 1 95.62 182 ALA A CA 1
ATOM 1450 C C . ALA A 1 182 ? -12.305 -10.031 5.812 1 95.62 182 ALA A C 1
ATOM 1452 O O . ALA A 1 182 ? -11.32 -10.531 5.27 1 95.62 182 ALA A O 1
ATOM 1453 N N . ILE A 1 183 ? -12.914 -10.578 6.758 1 96.69 183 ILE A N 1
ATOM 1454 C CA . ILE A 1 183 ? -12.461 -11.859 7.289 1 96.69 183 ILE A CA 1
ATOM 1455 C C . ILE A 1 183 ? -12.68 -12.961 6.246 1 96.69 183 ILE A C 1
ATOM 1457 O O . ILE A 1 183 ? -11.805 -13.805 6.039 1 96.69 183 ILE A O 1
ATOM 1461 N N . SER A 1 184 ? -13.828 -12.891 5.66 1 96.56 184 SER A N 1
ATOM 1462 C CA . SER A 1 184 ? -14.117 -13.867 4.617 1 96.56 184 SER A CA 1
ATOM 1463 C C . SER A 1 184 ? -13.133 -13.75 3.459 1 96.56 184 SER A C 1
ATOM 1465 O O . SER A 1 184 ? -12.68 -14.758 2.914 1 96.56 184 SER A O 1
ATOM 1467 N N . ASP A 1 185 ? -12.812 -12.57 3.1 1 95.81 185 ASP A N 1
ATOM 1468 C CA . ASP A 1 185 ? -11.82 -12.344 2.057 1 95.81 185 ASP A CA 1
ATOM 1469 C C . ASP A 1 185 ? -10.461 -12.914 2.455 1 95.81 185 ASP A C 1
ATOM 1471 O O . ASP A 1 185 ? -9.766 -13.5 1.625 1 95.81 185 ASP A O 1
ATOM 1475 N N . ASP A 1 186 ? -10.094 -12.734 3.686 1 97.38 186 ASP A N 1
ATOM 1476 C CA . ASP A 1 186 ? -8.828 -13.258 4.172 1 97.38 186 ASP A CA 1
ATOM 1477 C C . ASP A 1 186 ? -8.805 -14.789 4.098 1 97.38 186 ASP A C 1
ATOM 1479 O O . ASP A 1 186 ? -7.805 -15.383 3.678 1 97.38 186 ASP A O 1
ATOM 1483 N N . LEU A 1 187 ? -9.891 -15.422 4.465 1 97.19 187 LEU A N 1
ATOM 1484 C CA . LEU A 1 187 ? -9.977 -16.875 4.445 1 97.19 187 LEU A CA 1
ATOM 1485 C C . LEU A 1 187 ? -9.883 -17.406 3.018 1 97.19 187 LEU A C 1
ATOM 1487 O O . LEU A 1 187 ? -9.227 -18.422 2.768 1 97.19 187 LEU A O 1
ATOM 1491 N N . TYR A 1 188 ? -10.516 -16.766 2.209 1 96.88 188 TYR A N 1
ATOM 1492 C CA . TYR A 1 188 ? -10.43 -17.141 0.804 1 96.88 188 TYR A CA 1
ATOM 1493 C C . TYR A 1 188 ? -9 -17 0.292 1 96.88 188 TYR A C 1
ATOM 1495 O O . TYR A 1 188 ? -8.484 -17.906 -0.377 1 96.88 188 TYR A O 1
ATOM 1503 N N . THR A 1 189 ? -8.391 -15.859 0.604 1 97.19 189 THR A N 1
ATOM 1504 C CA . THR A 1 189 ? -7.02 -15.609 0.163 1 97.19 189 THR A CA 1
ATOM 1505 C C . THR A 1 189 ? -6.066 -16.641 0.76 1 97.19 189 THR A C 1
ATOM 1507 O O . THR A 1 189 ? -5.141 -17.109 0.087 1 97.19 189 THR A O 1
ATOM 1510 N N . LEU A 1 190 ? -6.246 -17.016 1.993 1 96.81 190 LEU A N 1
ATOM 1511 C CA . LEU A 1 190 ? -5.422 -18.047 2.635 1 96.81 190 LEU A CA 1
ATOM 1512 C C . LEU A 1 190 ? -5.562 -19.375 1.921 1 96.81 190 LEU A C 1
ATOM 1514 O O . LEU A 1 190 ? -4.609 -20.172 1.875 1 96.81 190 LEU A O 1
ATOM 1518 N N . SER A 1 191 ? -6.719 -19.609 1.387 1 96.75 191 SER A N 1
ATOM 1519 C CA . SER A 1 191 ? -6.91 -20.828 0.611 1 96.75 191 SER A CA 1
ATOM 1520 C C . SER A 1 191 ? -6.152 -20.781 -0.709 1 96.75 191 SER A C 1
ATOM 1522 O O . SER A 1 191 ? -5.621 -21.781 -1.171 1 96.75 191 SER A O 1
ATOM 1524 N N . LEU A 1 192 ? -6.113 -19.594 -1.334 1 95.81 192 LEU A N 1
ATOM 1525 C CA . LEU A 1 192 ? -5.359 -19.422 -2.57 1 95.81 192 LEU A CA 1
ATOM 1526 C C . LEU A 1 192 ? -3.865 -19.594 -2.324 1 95.81 192 LEU A C 1
ATOM 1528 O O . LEU A 1 192 ? -3.137 -20.062 -3.197 1 95.81 192 LEU A O 1
ATOM 1532 N N . LEU A 1 193 ? -3.43 -19.156 -1.132 1 95.88 193 LEU A N 1
ATOM 1533 C CA . LEU A 1 193 ? -2.027 -19.281 -0.754 1 95.88 193 LEU A CA 1
ATOM 1534 C C . LEU A 1 193 ? -1.676 -20.719 -0.425 1 95.88 193 LEU A C 1
ATOM 1536 O O . LEU A 1 193 ? -0.498 -21.078 -0.379 1 95.88 193 LEU A O 1
ATOM 1540 N N . GLY A 1 194 ? -2.648 -21.562 -0.168 1 93.69 194 GLY A N 1
ATOM 1541 C CA . GLY A 1 194 ? -2.432 -22.969 0.094 1 93.69 194 GLY A CA 1
ATOM 1542 C C . GLY A 1 194 ? -2.527 -23.328 1.565 1 93.69 194 GLY A C 1
ATOM 1543 O O . GLY A 1 194 ? -2.367 -24.484 1.94 1 93.69 194 GLY A O 1
ATOM 1544 N N . ILE A 1 195 ? -2.77 -22.391 2.361 1 94.25 195 ILE A N 1
ATOM 1545 C CA . ILE A 1 195 ? -2.795 -22.625 3.801 1 94.25 195 ILE A CA 1
ATOM 1546 C C . ILE A 1 195 ? -4.094 -23.328 4.184 1 94.25 195 ILE A C 1
ATOM 1548 O O . ILE A 1 195 ? -4.082 -24.266 4.977 1 94.25 195 ILE A O 1
ATOM 1552 N N . LEU A 1 196 ? -5.191 -22.891 3.576 1 94.12 196 LEU A N 1
ATOM 1553 C CA . LEU A 1 196 ? -6.492 -23.5 3.836 1 94.12 196 LEU A CA 1
ATOM 1554 C C . LEU A 1 196 ? -6.91 -24.391 2.676 1 94.12 196 LEU A C 1
ATOM 1556 O O . LEU A 1 196 ? -6.438 -24.219 1.551 1 94.12 196 LEU A O 1
ATOM 1560 N N . GLY A 1 197 ? -7.75 -25.328 2.979 1 92.81 197 GLY A N 1
ATOM 1561 C CA . GLY A 1 197 ? -8.242 -26.234 1.955 1 92.81 197 GLY A CA 1
ATOM 1562 C C . GLY A 1 197 ? -9.148 -25.547 0.946 1 92.81 197 GLY A C 1
ATOM 1563 O O . GLY A 1 197 ? -9.672 -24.469 1.205 1 92.81 197 GLY A O 1
ATOM 1564 N N . LYS A 1 198 ? -9.25 -26.172 -0.151 1 93.38 198 LYS A N 1
ATOM 1565 C CA . LYS A 1 198 ? -10.055 -25.641 -1.249 1 93.38 198 LYS A CA 1
ATOM 1566 C C . LYS A 1 198 ? -11.523 -25.516 -0.853 1 93.38 198 LYS A C 1
ATOM 1568 O O . LYS A 1 198 ? -12.18 -24.531 -1.198 1 93.38 198 LYS A O 1
ATOM 1573 N N . ARG A 1 199 ? -12.078 -26.438 -0.124 1 95.94 199 ARG A N 1
ATOM 1574 C CA . ARG A 1 199 ? -13.484 -26.406 0.278 1 95.94 199 ARG A CA 1
ATOM 1575 C C . ARG A 1 199 ? -13.781 -25.219 1.171 1 95.94 199 ARG A C 1
ATOM 1577 O O . ARG A 1 199 ? -14.773 -24.516 0.969 1 95.94 199 ARG A O 1
ATOM 1584 N N . SER A 1 200 ? -12.898 -25.031 2.107 1 95.25 200 SER A N 1
ATOM 1585 C CA . SER A 1 200 ? -13.055 -23.891 2.996 1 95.25 200 SER A CA 1
ATOM 1586 C C . SER A 1 200 ? -12.922 -22.578 2.236 1 95.25 200 SER A C 1
ATOM 1588 O O . SER A 1 200 ? -13.625 -21.609 2.535 1 95.25 200 SER A O 1
ATOM 1590 N N . GLY A 1 201 ? -12.047 -22.578 1.311 1 96.19 201 GLY A N 1
ATOM 1591 C CA . GLY A 1 201 ? -11.875 -21.391 0.489 1 96.19 201 GLY A CA 1
ATOM 1592 C C . GLY A 1 201 ? -13.102 -21.047 -0.331 1 96.19 201 GLY A C 1
ATOM 1593 O O . GLY A 1 201 ? -13.484 -19.891 -0.422 1 96.19 201 GLY A O 1
ATOM 1594 N N . ASP A 1 202 ? -13.734 -22.031 -0.87 1 95.56 202 ASP A N 1
ATOM 1595 C CA . ASP A 1 202 ? -14.922 -21.828 -1.685 1 95.56 202 ASP A CA 1
ATOM 1596 C C . ASP A 1 202 ? -16.078 -21.281 -0.843 1 95.56 202 ASP A C 1
ATOM 1598 O O . ASP A 1 202 ? -16.812 -20.406 -1.295 1 95.56 202 ASP A O 1
ATOM 1602 N N . ARG A 1 203 ? -16.188 -21.797 0.308 1 96.56 203 ARG A N 1
ATOM 1603 C CA . ARG A 1 203 ? -17.219 -21.312 1.211 1 96.56 203 ARG A CA 1
ATOM 1604 C C . ARG A 1 203 ? -16.969 -19.859 1.604 1 96.56 203 ARG A C 1
ATOM 1606 O O . ARG A 1 203 ? -17.906 -19.062 1.663 1 96.56 203 ARG A O 1
ATOM 1613 N N . ALA A 1 204 ? -15.727 -19.625 1.886 1 97 204 ALA A N 1
ATOM 1614 C CA . ALA A 1 204 ? -15.359 -18.25 2.256 1 97 204 ALA A CA 1
ATOM 1615 C C . ALA A 1 204 ? -15.594 -17.297 1.1 1 97 204 ALA A C 1
ATOM 1617 O O . ALA A 1 204 ? -16.031 -16.156 1.311 1 97 204 ALA A O 1
ATOM 1618 N N . ALA A 1 205 ? -15.359 -17.703 -0.058 1 95.56 205 ALA A N 1
ATOM 1619 C CA . ALA A 1 205 ? -15.57 -16.891 -1.245 1 95.56 205 ALA A CA 1
ATOM 1620 C C . ALA A 1 205 ? -17.047 -16.562 -1.428 1 95.56 205 ALA A C 1
ATOM 1622 O O . ALA A 1 205 ? -17.406 -15.414 -1.736 1 95.56 205 ALA A O 1
ATOM 1623 N N . ARG A 1 206 ? -17.875 -17.484 -1.228 1 95.38 206 ARG A N 1
ATOM 1624 C CA . ARG A 1 206 ? -19.312 -17.281 -1.35 1 95.38 206 ARG A CA 1
ATOM 1625 C C . ARG A 1 206 ? -19.812 -16.297 -0.292 1 95.38 206 ARG A C 1
ATOM 1627 O O . ARG A 1 206 ? -20.609 -15.406 -0.591 1 95.38 206 ARG A O 1
ATOM 1634 N N . LEU A 1 207 ? -19.328 -16.531 0.836 1 96.25 207 LEU A N 1
ATOM 1635 C CA . LEU A 1 207 ? -19.719 -15.625 1.917 1 96.25 207 LEU A CA 1
ATOM 1636 C C . LEU A 1 207 ? -19.25 -14.203 1.634 1 96.25 207 LEU A C 1
ATOM 1638 O O . LEU A 1 207 ? -20 -13.25 1.869 1 96.25 207 LEU A O 1
ATOM 1642 N N . SER A 1 208 ? -18.062 -14.125 1.18 1 95.69 208 SER A N 1
ATOM 1643 C CA . SER A 1 208 ? -17.5 -12.82 0.842 1 95.69 208 SER A CA 1
ATOM 1644 C C . SER A 1 208 ? -18.344 -12.125 -0.223 1 95.69 208 SER A C 1
ATOM 1646 O O . SER A 1 208 ? -18.609 -10.922 -0.134 1 95.69 208 SER A O 1
ATOM 1648 N N . ASP A 1 209 ? -18.812 -12.844 -1.187 1 95.06 209 ASP A N 1
ATOM 1649 C CA . ASP A 1 209 ? -19.641 -12.281 -2.248 1 95.06 209 ASP A CA 1
ATOM 1650 C C . ASP A 1 209 ? -20.969 -11.758 -1.693 1 95.06 209 ASP A C 1
ATOM 1652 O O . ASP A 1 209 ? -21.422 -10.68 -2.074 1 95.06 209 ASP A O 1
ATOM 1656 N N . TRP A 1 210 ? -21.484 -12.492 -0.829 1 95.81 210 TRP A N 1
ATOM 1657 C CA . TRP A 1 210 ? -22.75 -12.078 -0.218 1 95.81 210 TRP A CA 1
ATOM 1658 C C . TRP A 1 210 ? -22.547 -10.82 0.627 1 95.81 210 TRP A C 1
ATOM 1660 O O . TRP A 1 210 ? -23.359 -9.898 0.572 1 95.81 210 TRP A O 1
ATOM 1670 N N . CYS A 1 211 ? -21.531 -10.859 1.36 1 94.5 211 CYS A N 1
ATOM 1671 C CA . CYS A 1 211 ? -21.25 -9.695 2.189 1 94.5 211 CYS A CA 1
ATOM 1672 C C . CYS A 1 211 ? -20.984 -8.461 1.33 1 94.5 211 CYS A C 1
ATOM 1674 O O . CYS A 1 211 ? -21.453 -7.371 1.64 1 94.5 211 CYS A O 1
ATOM 1676 N N . TRP A 1 212 ? -20.281 -8.672 0.298 1 93.94 212 TRP A N 1
ATOM 1677 C CA . TRP A 1 212 ? -20 -7.57 -0.619 1 93.94 212 TRP A CA 1
ATOM 1678 C C . TRP A 1 212 ? -21.281 -7.059 -1.271 1 93.94 212 TRP A C 1
ATOM 1680 O O . TRP A 1 212 ? -21.438 -5.852 -1.469 1 93.94 212 TRP A O 1
ATOM 1690 N N . PHE A 1 213 ? -22.219 -7.957 -1.586 1 96.12 213 PHE A N 1
ATOM 1691 C CA . PHE A 1 213 ? -23.5 -7.594 -2.17 1 96.12 213 PHE A CA 1
ATOM 1692 C C . PHE A 1 213 ? -24.297 -6.703 -1.222 1 96.12 213 PHE A C 1
ATOM 1694 O O . PHE A 1 213 ? -24.734 -5.613 -1.604 1 96.12 213 PHE A O 1
ATOM 1701 N N . PHE A 1 214 ? -24.375 -7.086 -0.019 1 95.38 214 PHE A N 1
ATOM 1702 C CA . PHE A 1 214 ? -25.141 -6.336 0.963 1 95.38 214 PHE A CA 1
ATOM 1703 C C . PHE A 1 214 ? -24.453 -5.027 1.313 1 95.38 214 PHE A C 1
ATOM 1705 O O . PHE A 1 214 ? -25.109 -4.004 1.524 1 95.38 214 PHE A O 1
ATOM 1712 N N . ALA A 1 215 ? -23.141 -5.07 1.386 1 92.88 215 ALA A N 1
ATOM 1713 C CA . ALA A 1 215 ? -22.391 -3.85 1.672 1 92.88 215 ALA A CA 1
ATOM 1714 C C . ALA A 1 215 ? -22.594 -2.811 0.571 1 92.88 215 ALA A C 1
ATOM 1716 O O . ALA A 1 215 ? -22.688 -1.613 0.85 1 92.88 215 ALA A O 1
ATOM 1717 N N . THR A 1 216 ? -22.641 -3.293 -0.639 1 94.88 216 THR A N 1
ATOM 1718 C CA . THR A 1 216 ? -22.844 -2.4 -1.772 1 94.88 216 THR A CA 1
ATOM 1719 C C . THR A 1 216 ? -24.25 -1.806 -1.733 1 94.88 216 THR A C 1
ATOM 1721 O O . THR A 1 216 ? -24.438 -0.619 -2.012 1 94.88 216 THR A O 1
ATOM 1724 N N . LEU A 1 217 ? -25.219 -2.58 -1.35 1 95.56 217 LEU A N 1
ATOM 1725 C CA . LEU A 1 217 ? -26.578 -2.092 -1.227 1 95.56 217 LEU A CA 1
ATOM 1726 C C . LEU A 1 217 ? -26.688 -1.031 -0.135 1 95.56 217 LEU A C 1
ATOM 1728 O O . LEU A 1 217 ? -27.297 0.015 -0.337 1 95.56 217 LEU A O 1
ATOM 1732 N N . VAL A 1 218 ? -26.062 -1.339 0.951 1 93.25 218 VAL A N 1
ATOM 1733 C CA . VAL A 1 218 ? -26.047 -0.379 2.049 1 93.25 218 VAL A CA 1
ATOM 1734 C C . VAL A 1 218 ? -25.328 0.899 1.607 1 93.25 218 VAL A C 1
ATOM 1736 O O . VAL A 1 218 ? -25.781 2.006 1.917 1 93.25 218 VAL A O 1
ATOM 1739 N N . GLY A 1 219 ? -24.266 0.728 0.858 1 93.12 219 GLY A N 1
ATOM 1740 C CA . GLY A 1 219 ? -23.547 1.877 0.331 1 93.12 219 GLY A CA 1
ATOM 1741 C C . GLY A 1 219 ? -24.391 2.738 -0.59 1 93.12 219 GLY A C 1
ATOM 1742 O O . GLY A 1 219 ? -24.297 3.967 -0.561 1 93.12 219 GLY A O 1
ATOM 1743 N N . LEU A 1 220 ? -25.219 2.113 -1.332 1 95.69 220 LEU A N 1
ATOM 1744 C CA . LEU A 1 220 ? -26.109 2.832 -2.244 1 95.69 220 LEU A CA 1
ATOM 1745 C C . LEU A 1 220 ? -27.156 3.621 -1.475 1 95.69 220 LEU A C 1
ATOM 1747 O O . LEU A 1 220 ? -27.469 4.766 -1.821 1 95.69 220 LEU A O 1
ATOM 1751 N N . VAL A 1 221 ? -27.656 3.047 -0.408 1 93.88 221 VAL A N 1
ATOM 1752 C CA . VAL A 1 221 ? -28.656 3.723 0.417 1 93.88 221 VAL A CA 1
ATOM 1753 C C . VAL A 1 221 ? -28.031 4.926 1.112 1 93.88 221 VAL A C 1
ATOM 1755 O O . VAL A 1 221 ? -28.578 6.023 1.104 1 93.88 221 VAL A O 1
ATOM 1758 N N . GLU A 1 222 ? -26.875 4.664 1.678 1 92.56 222 GLU A N 1
ATOM 1759 C CA . GLU A 1 222 ? -26.172 5.754 2.348 1 92.56 222 GLU A CA 1
ATOM 1760 C C . GLU A 1 222 ? -25.844 6.883 1.375 1 92.56 222 GLU A C 1
ATOM 1762 O O . GLU A 1 222 ? -25.969 8.062 1.72 1 92.56 222 GLU A O 1
ATOM 1767 N N . ASN A 1 223 ? -25.422 6.469 0.226 1 93.5 223 ASN A N 1
ATOM 1768 C CA . ASN A 1 223 ? -25.109 7.453 -0.805 1 93.5 223 ASN A CA 1
ATOM 1769 C C . ASN A 1 223 ? -26.344 8.25 -1.199 1 93.5 223 ASN A C 1
ATOM 1771 O O . ASN A 1 223 ? -26.281 9.469 -1.4 1 93.5 223 ASN A O 1
ATOM 1775 N N . SER A 1 224 ? -27.5 7.625 -1.272 1 94.19 224 SER A N 1
ATOM 1776 C CA . SER A 1 224 ? -28.75 8.297 -1.632 1 94.19 224 SER A CA 1
ATOM 1777 C C . SER A 1 224 ? -29.172 9.289 -0.551 1 94.19 224 SER A C 1
ATOM 1779 O O . SER A 1 224 ? -29.625 10.398 -0.857 1 94.19 224 SER A O 1
ATOM 1781 N N . VAL A 1 225 ? -29 8.922 0.66 1 92.81 225 VAL A N 1
ATOM 1782 C CA . VAL A 1 225 ? -29.344 9.805 1.771 1 92.81 225 VAL A CA 1
ATOM 1783 C C . VAL A 1 225 ? -28.406 11.008 1.784 1 92.81 225 VAL A C 1
ATOM 1785 O O . VAL A 1 225 ? -28.859 12.148 1.959 1 92.81 225 VAL A O 1
ATOM 1788 N N . GLU A 1 226 ? -27.141 10.719 1.604 1 92.25 226 GLU A N 1
ATOM 1789 C CA . GLU A 1 226 ? -26.172 11.805 1.571 1 92.25 226 GLU A CA 1
ATOM 1790 C C . GLU A 1 226 ? -26.469 12.773 0.433 1 92.25 226 GLU A C 1
ATOM 1792 O O . GLU A 1 226 ? -26.328 13.992 0.592 1 92.25 226 GLU A O 1
ATOM 1797 N N . ARG A 1 227 ? -26.875 12.266 -0.679 1 93.81 227 ARG A N 1
ATOM 1798 C CA . ARG A 1 227 ? -27.203 13.109 -1.818 1 93.81 227 ARG A CA 1
ATOM 1799 C C . ARG A 1 227 ? -28.438 13.953 -1.535 1 93.81 227 ARG A C 1
ATOM 1801 O O . ARG A 1 227 ? -28.5 15.125 -1.91 1 93.81 227 ARG A O 1
ATOM 1808 N N . GLN A 1 228 ? -29.359 13.398 -0.875 1 92.69 228 GLN A N 1
ATOM 1809 C CA . GLN A 1 228 ? -30.562 14.141 -0.506 1 92.69 228 GLN A CA 1
ATOM 1810 C C . GLN A 1 228 ? -30.234 15.273 0.458 1 92.69 228 GLN A C 1
ATOM 1812 O O . GLN A 1 228 ? -30.734 16.391 0.298 1 92.69 228 GLN A O 1
ATOM 1817 N N . MET A 1 229 ? -29.438 14.922 1.392 1 92.06 229 MET A N 1
ATOM 1818 C CA . MET A 1 229 ? -29.016 15.938 2.352 1 92.06 229 MET A CA 1
ATOM 1819 C C . MET A 1 229 ? -28.25 17.062 1.655 1 92.06 229 MET A C 1
ATOM 1821 O O . MET A 1 229 ? -28.484 18.234 1.933 1 92.06 229 MET A O 1
ATOM 1825 N N . ASN A 1 230 ? -27.359 16.641 0.78 1 91.5 230 ASN A N 1
ATOM 1826 C CA . ASN A 1 230 ? -26.609 17.625 0.011 1 91.5 230 ASN A CA 1
ATOM 1827 C C . ASN A 1 230 ? -27.531 18.484 -0.855 1 91.5 230 ASN A C 1
ATOM 1829 O O . ASN A 1 230 ? -27.312 19.688 -0.989 1 91.5 230 ASN A O 1
ATOM 1833 N N . GLY A 1 231 ? -28.516 17.891 -1.388 1 90.62 231 GLY A N 1
ATOM 1834 C CA . GLY A 1 231 ? -29.5 18.641 -2.168 1 90.62 231 GLY A CA 1
ATOM 1835 C C . GLY A 1 231 ? -30.266 19.656 -1.351 1 90.62 231 GLY A C 1
ATOM 1836 O O . GLY A 1 231 ? -30.484 20.781 -1.801 1 90.62 231 GLY A O 1
ATOM 1837 N N . ASN A 1 232 ? -30.562 19.312 -0.171 1 90.5 232 ASN A N 1
ATOM 1838 C CA . ASN A 1 232 ? -31.266 20.219 0.725 1 90.5 232 ASN A CA 1
ATOM 1839 C C . ASN A 1 232 ? -30.375 21.406 1.113 1 90.5 232 ASN A C 1
ATOM 1841 O O . ASN A 1 232 ? -30.844 22.547 1.154 1 90.5 232 ASN A O 1
ATOM 1845 N N . LEU A 1 233 ? -29.188 21.078 1.354 1 90.06 233 LEU A N 1
ATOM 1846 C CA . LEU A 1 233 ? -28.234 22.141 1.715 1 90.06 233 LEU A CA 1
ATOM 1847 C C . LEU A 1 233 ? -28.016 23.094 0.545 1 90.06 233 LEU A C 1
ATOM 1849 O O . LEU A 1 233 ? -27.891 24.297 0.74 1 90.06 233 LEU A O 1
ATOM 1853 N N . GLN A 1 234 ? -27.984 22.516 -0.647 1 90.94 234 GLN A N 1
ATOM 1854 C CA . GLN A 1 234 ? -27.844 23.344 -1.841 1 90.94 234 GLN A CA 1
ATOM 1855 C C . GLN A 1 234 ? -29.047 24.25 -2.027 1 90.94 234 GLN A C 1
ATOM 1857 O O . GLN A 1 234 ? -28.891 25.438 -2.354 1 90.94 234 GLN A O 1
ATOM 1862 N N . HIS A 1 235 ? -30.188 23.75 -1.759 1 90.25 235 HIS A N 1
ATOM 1863 C CA . HIS A 1 235 ? -31.406 24.531 -1.885 1 90.25 235 HIS A CA 1
ATOM 1864 C C . HIS A 1 235 ? -31.453 25.656 -0.851 1 90.25 235 HIS A C 1
ATOM 1866 O O . HIS A 1 235 ? -31.922 26.75 -1.146 1 90.25 235 HIS A O 1
ATOM 1872 N N . GLU A 1 236 ? -31 25.359 0.288 1 88.62 236 GLU A N 1
ATOM 1873 C CA . GLU A 1 236 ? -30.953 26.375 1.341 1 88.62 236 GLU A CA 1
ATOM 1874 C C . GLU A 1 236 ? -29.984 27.484 0.988 1 88.62 236 GLU A C 1
ATOM 1876 O O . GLU A 1 236 ? -30.281 28.672 1.192 1 88.62 236 GLU A O 1
ATOM 1881 N N . ALA A 1 237 ? -28.828 27.062 0.506 1 86.62 237 ALA A N 1
ATOM 1882 C CA . ALA A 1 237 ? -27.828 28.062 0.122 1 86.62 237 ALA A CA 1
ATOM 1883 C C . ALA A 1 237 ? -28.328 28.906 -1.048 1 86.62 237 ALA A C 1
ATOM 1885 O O . ALA A 1 237 ? -28.125 30.125 -1.071 1 86.62 237 ALA A O 1
ATOM 1886 N N . GLN A 1 238 ? -29.031 28.312 -1.985 1 87.81 238 GLN A N 1
ATOM 1887 C CA . GLN A 1 238 ? -29.578 29.016 -3.139 1 87.81 238 GLN A CA 1
ATOM 1888 C C . GLN A 1 238 ? -30.703 29.969 -2.721 1 87.81 238 GLN A C 1
ATOM 1890 O O . GLN A 1 238 ? -30.828 31.062 -3.266 1 87.81 238 GLN A O 1
ATOM 1895 N N . SER A 1 239 ? -31.469 29.547 -1.749 1 86.81 239 SER A N 1
ATOM 1896 C CA . SER A 1 239 ? -32.562 30.375 -1.241 1 86.81 239 SER A CA 1
ATOM 1897 C C . SER A 1 239 ? -32 31.625 -0.527 1 86.81 239 SER A C 1
ATOM 1899 O O . SER A 1 239 ? -32.562 32.719 -0.661 1 86.81 239 SER A O 1
ATOM 1901 N N . ARG A 1 240 ? -30.938 31.391 0.163 1 84 240 ARG A N 1
ATOM 1902 C CA . ARG A 1 240 ? -30.297 32.531 0.834 1 84 240 ARG A CA 1
ATOM 1903 C C . ARG A 1 240 ? -29.766 33.531 -0.177 1 84 240 ARG A C 1
ATOM 1905 O O . ARG A 1 240 ? -29.891 34.75 0.01 1 84 240 ARG A O 1
ATOM 1912 N N . LEU A 1 241 ? -29.141 33 -1.198 1 82.44 241 LEU A N 1
ATOM 1913 C CA . LEU A 1 241 ? -28.594 33.875 -2.242 1 82.44 241 LEU A CA 1
ATOM 1914 C C . LEU A 1 241 ? -29.688 34.625 -2.979 1 82.44 241 LEU A C 1
ATOM 1916 O O . LEU A 1 241 ? -29.531 35.781 -3.32 1 82.44 241 LEU A O 1
ATOM 1920 N N . TYR A 1 242 ? -30.812 33.906 -3.199 1 83 242 TYR A N 1
ATOM 1921 C CA . TYR A 1 242 ? -31.953 34.531 -3.865 1 83 242 TYR A CA 1
ATOM 1922 C C . TYR A 1 242 ? -32.562 35.625 -3.002 1 83 242 TYR A C 1
ATOM 1924 O O . TYR A 1 242 ? -32.875 36.688 -3.504 1 83 242 TYR A O 1
ATOM 1932 N N . LYS A 1 243 ? -32.688 35.469 -1.725 1 81.69 243 LYS A N 1
ATOM 1933 C CA . LYS A 1 243 ? -33.219 36.469 -0.798 1 81.69 243 LYS A CA 1
ATOM 1934 C C . LYS A 1 243 ? -32.312 37.688 -0.705 1 81.69 243 LYS A C 1
ATOM 1936 O O . LYS A 1 243 ? -32.812 38.812 -0.616 1 81.69 243 LYS A O 1
ATOM 1941 N N . GLU A 1 244 ? -31.062 37.406 -0.716 1 78.5 244 GLU A N 1
ATOM 1942 C CA . GLU A 1 244 ? -30.094 38.5 -0.665 1 78.5 244 GLU A CA 1
ATOM 1943 C C . GLU A 1 244 ? -30.141 39.344 -1.949 1 78.5 244 GLU A C 1
ATOM 1945 O O . GLU A 1 244 ? -29.969 40.562 -1.915 1 78.5 244 GLU A O 1
ATOM 1950 N N . SER A 1 245 ? -30.312 38.688 -3.092 1 77.94 245 SER A N 1
ATOM 1951 C CA . SER A 1 245 ? -30.391 39.375 -4.375 1 77.94 245 SER A CA 1
ATOM 1952 C C . SER A 1 245 ? -31.641 40.25 -4.461 1 77.94 245 SER A C 1
ATOM 1954 O O . SER A 1 245 ? -31.641 41.312 -5.098 1 77.94 245 SER A O 1
ATOM 1956 N N . LEU A 1 246 ? -32.656 39.875 -3.834 1 75.5 246 LEU A N 1
ATOM 1957 C CA . LEU A 1 246 ? -33.906 40.625 -3.84 1 75.5 246 LEU A CA 1
ATOM 1958 C C . LEU A 1 246 ? -33.812 41.812 -2.906 1 75.5 246 LEU A C 1
ATOM 1960 O O . LEU A 1 246 ? -34.5 42.812 -3.129 1 75.5 246 LEU A O 1
ATOM 1964 N N . SER A 1 247 ? -33.156 41.625 -1.81 1 65.25 247 SER A N 1
ATOM 1965 C CA . SER A 1 247 ? -33.062 42.719 -0.845 1 65.25 247 SER A CA 1
ATOM 1966 C C . SER A 1 247 ? -32.188 43.844 -1.379 1 65.25 247 SER A C 1
ATOM 1968 O O . SER A 1 247 ? -32.031 44.875 -0.718 1 65.25 247 SER A O 1
ATOM 1970 N N . GLY A 1 248 ? -31.922 44.062 -2.738 1 60.44 248 GLY A N 1
ATOM 1971 C CA . GLY A 1 248 ? -31.297 45.219 -3.379 1 60.44 248 GLY A CA 1
ATOM 1972 C C . GLY A 1 248 ? -29.781 45.125 -3.398 1 60.44 248 GLY A C 1
ATOM 1973 O O . GLY A 1 248 ? -29.094 46.125 -3.594 1 60.44 248 GLY A O 1
ATOM 1974 N N . ALA A 1 249 ? -29.078 44.219 -2.92 1 52.38 249 ALA A N 1
ATOM 1975 C CA . ALA A 1 249 ? -27.625 44.188 -2.953 1 52.38 249 ALA A CA 1
ATOM 1976 C C . ALA A 1 249 ? -27.109 44.156 -4.387 1 52.38 249 ALA A C 1
ATOM 1978 O O . ALA A 1 249 ? -27.547 43.312 -5.184 1 52.38 249 ALA A O 1
ATOM 1979 N N . THR A 1 250 ? -26.875 45.312 -5.098 1 48.5 250 THR A N 1
ATOM 1980 C CA . THR A 1 250 ? -26.344 45.531 -6.438 1 48.5 250 THR A CA 1
ATOM 1981 C C . THR A 1 250 ? -25.156 44.625 -6.707 1 48.5 250 THR A C 1
ATOM 1983 O O . THR A 1 250 ? -24.469 44.188 -5.777 1 48.5 250 THR A O 1
ATOM 1986 N N . ALA A 1 251 ? -25.016 44.062 -7.977 1 48.66 251 ALA A N 1
ATOM 1987 C CA . ALA A 1 251 ? -24 43.219 -8.57 1 48.66 251 ALA A CA 1
ATOM 1988 C C . ALA A 1 251 ? -22.594 43.594 -8.102 1 48.66 251 ALA A C 1
ATOM 1990 O O . ALA A 1 251 ? -21.703 42.75 -8.023 1 48.66 251 ALA A O 1
ATOM 1991 N N . LYS A 1 252 ? -22.266 44.906 -8.094 1 49.34 252 LYS A N 1
ATOM 1992 C CA . LYS A 1 252 ? -20.953 45.5 -7.879 1 49.34 252 LYS A CA 1
ATOM 1993 C C . LYS A 1 252 ? -20.484 45.281 -6.441 1 49.34 252 LYS A C 1
ATOM 1995 O O . LYS A 1 252 ? -19.297 45.438 -6.141 1 49.34 252 LYS A O 1
ATOM 2000 N N . SER A 1 253 ? -21.391 45.25 -5.359 1 49.75 253 SER A N 1
ATOM 2001 C CA . SER A 1 253 ? -21.047 45.094 -3.951 1 49.75 253 SER A CA 1
ATOM 2002 C C . SER A 1 253 ? -21.438 43.688 -3.445 1 49.75 253 SER A C 1
ATOM 2004 O O . SER A 1 253 ? -22.406 43.562 -2.713 1 49.75 253 SER A O 1
ATOM 2006 N N . LYS A 1 254 ? -21.297 42.781 -4.176 1 55.31 254 LYS A N 1
ATOM 2007 C CA . LYS A 1 254 ? -21.625 41.469 -3.625 1 55.31 254 LYS A CA 1
ATOM 2008 C C . LYS A 1 254 ? -21.094 41.344 -2.195 1 55.31 254 LYS A C 1
ATOM 2010 O O . LYS A 1 254 ? -19.891 41.375 -1.962 1 55.31 254 LYS A O 1
ATOM 2015 N N . PRO A 1 255 ? -21.891 41.562 -1.144 1 60.44 255 PRO A N 1
ATOM 2016 C CA . PRO A 1 255 ? -21.453 41.438 0.249 1 60.44 255 PRO A CA 1
ATOM 2017 C C . PRO A 1 255 ? -20.672 40.156 0.521 1 60.44 255 PRO A C 1
ATOM 2019 O O . PRO A 1 255 ? -20.766 39.219 -0.253 1 60.44 255 PRO A O 1
ATOM 2022 N N . THR A 1 256 ? -19.641 40.281 1.365 1 64.31 256 THR A N 1
ATOM 2023 C CA . THR A 1 256 ? -18.812 39.188 1.855 1 64.31 256 THR A CA 1
ATOM 2024 C C . THR A 1 256 ? -19.641 37.938 2.088 1 64.31 256 THR A C 1
ATOM 2026 O O . THR A 1 256 ? -19.203 36.812 1.804 1 64.31 256 THR A O 1
ATOM 2029 N N . SER A 1 257 ? -20.938 38.188 2.393 1 66.88 257 SER A N 1
ATOM 2030 C CA . SER A 1 257 ? -21.812 37.062 2.678 1 66.88 257 SER A CA 1
ATOM 2031 C C . SER A 1 257 ? -22.188 36.312 1.403 1 66.88 257 SER A C 1
ATOM 2033 O O . SER A 1 257 ? -22.281 35.094 1.405 1 66.88 257 SER A O 1
ATOM 2035 N N . THR A 1 258 ? -22.281 37.062 0.347 1 72.38 258 THR A N 1
ATOM 2036 C CA . THR A 1 258 ? -22.625 36.438 -0.922 1 72.38 258 THR A CA 1
ATOM 2037 C C . THR A 1 258 ? -21.469 35.594 -1.457 1 72.38 258 THR A C 1
ATOM 2039 O O . THR A 1 258 ? -21.672 34.5 -1.988 1 72.38 258 THR A O 1
ATOM 2042 N N . LYS A 1 259 ? -20.328 36.125 -1.276 1 74.56 259 LYS A N 1
ATOM 2043 C CA . LYS A 1 259 ? -19.156 35.406 -1.728 1 74.56 259 LYS A CA 1
ATOM 2044 C C . LYS A 1 259 ? -18.984 34.094 -0.948 1 74.56 259 LYS A C 1
ATOM 2046 O O . LYS A 1 259 ? -18.609 33.062 -1.519 1 74.56 259 LYS A O 1
ATOM 2051 N N . VAL A 1 260 ? -19.281 34.188 0.349 1 77.38 260 VAL A N 1
ATOM 2052 C CA . VAL A 1 260 ? -19.188 33 1.202 1 77.38 260 VAL A CA 1
ATOM 2053 C C . VAL A 1 260 ? -20.234 31.969 0.774 1 77.38 260 VAL A C 1
ATOM 2055 O O . VAL A 1 260 ? -19.938 30.766 0.708 1 77.38 260 VAL A O 1
ATOM 2058 N N . ASP A 1 261 ? -21.359 32.469 0.42 1 79.69 261 ASP A N 1
ATOM 2059 C CA . ASP A 1 261 ? -22.422 31.562 0.007 1 79.69 261 ASP A CA 1
ATOM 2060 C C . ASP A 1 261 ? -22.125 30.953 -1.36 1 79.69 261 ASP A C 1
ATOM 2062 O O . ASP A 1 261 ? -22.438 29.781 -1.609 1 79.69 261 ASP A O 1
ATOM 2066 N N . ASP A 1 262 ? -21.562 31.688 -2.207 1 81.81 262 ASP A N 1
ATOM 2067 C CA . ASP A 1 262 ? -21.188 31.188 -3.518 1 81.81 262 ASP A CA 1
ATOM 2068 C C . ASP A 1 262 ? -20.109 30.094 -3.389 1 81.81 262 ASP A C 1
ATOM 2070 O O . ASP A 1 262 ? -20.156 29.078 -4.082 1 81.81 262 ASP A O 1
ATOM 2074 N N . LYS A 1 263 ? -19.172 30.328 -2.527 1 81.88 263 LYS A N 1
ATOM 2075 C CA . LYS A 1 263 ? -18.125 29.344 -2.281 1 81.88 263 LYS A CA 1
ATOM 2076 C C . LYS A 1 263 ? -18.719 28.078 -1.668 1 81.88 263 LYS A C 1
ATOM 2078 O O . LYS A 1 263 ? -18.297 26.969 -2.01 1 81.88 263 LYS A O 1
ATOM 2083 N N . GLU A 1 264 ? -19.594 28.297 -0.854 1 85.12 264 GLU A N 1
ATOM 2084 C CA . GLU A 1 264 ? -20.25 27.141 -0.241 1 85.12 264 GLU A CA 1
ATOM 2085 C C . GLU A 1 264 ? -21.062 26.359 -1.271 1 85.12 264 GLU A C 1
ATOM 2087 O O . GLU A 1 264 ? -21.047 25.125 -1.267 1 85.12 264 GLU A O 1
ATOM 2092 N N . LEU A 1 265 ? -21.75 27.062 -2.076 1 87.69 265 LEU A N 1
ATOM 2093 C CA . LEU A 1 265 ? -22.531 26.406 -3.119 1 87.69 265 LEU A CA 1
ATOM 2094 C C . LEU A 1 265 ? -21.625 25.625 -4.062 1 87.69 265 LEU A C 1
ATOM 2096 O O . LEU A 1 265 ? -21.953 24.516 -4.48 1 87.69 265 LEU A O 1
ATOM 2100 N N . PHE A 1 266 ? -20.562 26.188 -4.391 1 87.62 266 PHE A N 1
ATOM 2101 C CA . PHE A 1 266 ? -19.609 25.5 -5.258 1 87.62 266 PHE A CA 1
ATOM 2102 C C . PHE A 1 266 ? -19.062 24.25 -4.586 1 87.62 266 PHE A C 1
ATOM 2104 O O . PHE A 1 266 ? -18.922 23.203 -5.234 1 87.62 266 PHE A O 1
ATOM 2111 N N . ARG A 1 267 ? -18.781 24.328 -3.352 1 88.5 267 ARG A N 1
ATOM 2112 C CA . ARG A 1 267 ? -18.312 23.172 -2.59 1 88.5 267 ARG A CA 1
ATOM 2113 C C . ARG A 1 267 ? -19.359 22.062 -2.576 1 88.5 267 ARG A C 1
ATOM 2115 O O . ARG A 1 267 ? -19.031 20.891 -2.758 1 88.5 267 ARG A O 1
ATOM 2122 N N . LEU A 1 268 ? -20.531 22.5 -2.389 1 89.06 268 LEU A N 1
ATOM 2123 C CA . LEU A 1 268 ? -21.609 21.516 -2.33 1 89.06 268 LEU A CA 1
ATOM 2124 C C . LEU A 1 268 ? -21.844 20.891 -3.695 1 89.06 268 LEU A C 1
ATOM 2126 O O . LEU A 1 268 ? -22.156 19.688 -3.785 1 89.06 268 LEU A O 1
ATOM 2130 N N . GLN A 1 269 ? -21.703 21.641 -4.707 1 91.31 269 GLN A N 1
ATOM 2131 C CA . GLN A 1 269 ? -21.844 21.109 -6.055 1 91.31 269 GLN A CA 1
ATOM 2132 C C . GLN A 1 269 ? -20.734 20.125 -6.379 1 91.31 269 GLN A C 1
ATOM 2134 O O . GLN A 1 269 ? -20.969 19.094 -7.008 1 91.31 269 GLN A O 1
ATOM 2139 N N . LYS A 1 270 ? -19.578 20.422 -5.988 1 90.94 270 LYS A N 1
ATOM 2140 C CA . LYS A 1 270 ? -18.453 19.5 -6.172 1 90.94 270 LYS A CA 1
ATOM 2141 C C . LYS A 1 270 ? -18.672 18.203 -5.395 1 90.94 270 LYS A C 1
ATOM 2143 O O . LYS A 1 270 ? -18.375 17.125 -5.898 1 90.94 270 LYS A O 1
ATOM 2148 N N . GLN A 1 271 ? -19.125 18.375 -4.266 1 92 271 GLN A N 1
ATOM 2149 C CA . GLN A 1 271 ? -19.422 17.203 -3.457 1 92 271 GLN A CA 1
ATOM 2150 C C . GLN A 1 271 ? -20.5 16.344 -4.113 1 92 271 GLN A C 1
ATOM 2152 O O . GLN A 1 271 ? -20.422 15.117 -4.094 1 92 271 GLN A O 1
ATOM 2157 N N . ASP A 1 272 ? -21.469 17 -4.629 1 92.06 272 ASP A N 1
ATOM 2158 C CA . ASP A 1 272 ? -22.547 16.266 -5.305 1 92.06 272 ASP A CA 1
ATOM 2159 C C . ASP A 1 272 ? -22.016 15.516 -6.516 1 92.06 272 ASP A C 1
ATOM 2161 O O . ASP A 1 272 ? -22.453 14.398 -6.809 1 92.06 272 ASP A O 1
ATOM 2165 N N . TYR A 1 273 ? -21.156 16.141 -7.242 1 94.44 273 TYR A N 1
ATOM 2166 C CA . TYR A 1 273 ? -20.516 15.484 -8.383 1 94.44 273 TYR A CA 1
ATOM 2167 C C . TYR A 1 273 ? -19.828 14.188 -7.957 1 94.44 273 TYR A C 1
ATOM 2169 O O . TYR A 1 273 ? -20.031 13.141 -8.578 1 94.44 273 TYR A O 1
ATOM 2177 N N . TRP A 1 274 ? -19.062 14.234 -6.914 1 93.5 274 TRP A N 1
ATOM 2178 C CA . TRP A 1 274 ? -18.344 13.055 -6.449 1 93.5 274 TRP A CA 1
ATOM 2179 C C . TRP A 1 274 ? -19.312 12.016 -5.887 1 93.5 274 TRP A C 1
ATOM 2181 O O . TRP A 1 274 ? -19.078 10.812 -6.008 1 93.5 274 TRP A O 1
ATOM 2191 N N . LEU A 1 275 ? -20.375 12.469 -5.32 1 94.62 275 LEU A N 1
ATOM 2192 C CA . LEU A 1 275 ? -21.391 11.539 -4.836 1 94.62 275 LEU A CA 1
ATOM 2193 C C . LEU A 1 275 ? -22.047 10.797 -5.992 1 94.62 275 LEU A C 1
ATOM 2195 O O . LEU A 1 275 ? -22.328 9.602 -5.887 1 94.62 275 LEU A O 1
ATOM 2199 N N . GLN A 1 276 ? -22.25 11.508 -7.043 1 95.88 276 GLN A N 1
ATOM 2200 C CA . GLN A 1 276 ? -22.828 10.875 -8.219 1 95.88 276 GLN A CA 1
ATOM 2201 C C . GLN A 1 276 ? -21.875 9.852 -8.828 1 95.88 276 GLN A C 1
ATOM 2203 O O . GLN A 1 276 ? -22.297 8.773 -9.258 1 95.88 276 GLN A O 1
ATOM 2208 N N . LEU A 1 277 ? -20.672 10.188 -8.867 1 96.44 277 LEU A N 1
ATOM 2209 C CA . LEU A 1 277 ? -19.672 9.258 -9.383 1 96.44 277 LEU A CA 1
ATOM 2210 C C . LEU A 1 277 ? -19.562 8.031 -8.492 1 96.44 277 LEU A C 1
ATOM 2212 O O . LEU A 1 277 ? -19.406 6.91 -8.984 1 96.44 277 LEU A O 1
ATOM 2216 N N . THR A 1 278 ? -19.641 8.266 -7.234 1 96.25 278 THR A N 1
ATOM 2217 C CA . THR A 1 278 ? -19.609 7.152 -6.293 1 96.25 278 THR A CA 1
ATOM 2218 C C . THR A 1 278 ? -20.828 6.258 -6.473 1 96.25 278 THR A C 1
ATOM 2220 O O . THR A 1 278 ? -20.734 5.035 -6.352 1 96.25 278 THR A O 1
ATOM 2223 N N . ARG A 1 279 ? -21.922 6.875 -6.719 1 96.62 279 ARG A N 1
ATOM 2224 C CA . ARG A 1 279 ? -23.125 6.102 -6.977 1 96.62 279 ARG A CA 1
ATOM 2225 C C . ARG A 1 279 ? -22.969 5.211 -8.203 1 96.62 279 ARG A C 1
ATOM 2227 O O . ARG A 1 279 ? -23.312 4.031 -8.172 1 96.62 279 ARG A O 1
ATOM 2234 N N . THR A 1 280 ? -22.453 5.797 -9.211 1 97.56 280 THR A N 1
ATOM 2235 C CA . THR A 1 280 ? -22.234 5.035 -10.438 1 97.56 280 THR A CA 1
ATOM 2236 C C . THR A 1 280 ? -21.266 3.879 -10.188 1 97.56 280 THR A C 1
ATOM 2238 O O . THR A 1 280 ? -21.484 2.768 -10.672 1 97.56 280 THR A O 1
ATOM 2241 N N . LYS A 1 281 ? -20.234 4.172 -9.445 1 97.38 281 LYS A N 1
ATOM 2242 C CA . LYS A 1 281 ? -19.281 3.125 -9.094 1 97.38 281 LYS A CA 1
ATOM 2243 C C . LYS A 1 281 ? -19.969 1.998 -8.32 1 97.38 281 LYS A C 1
ATOM 2245 O O . LYS A 1 281 ? -19.734 0.82 -8.609 1 97.38 281 LYS A O 1
ATOM 2250 N N . LEU A 1 282 ? -20.812 2.324 -7.398 1 97 282 LEU A N 1
ATOM 2251 C CA . LEU A 1 282 ? -21.5 1.335 -6.586 1 97 282 LEU A CA 1
ATOM 2252 C C . LEU A 1 282 ? -22.469 0.518 -7.441 1 97 282 LEU A C 1
ATOM 2254 O O . LEU A 1 282 ? -22.625 -0.689 -7.234 1 97 282 LEU A O 1
ATOM 2258 N N . VAL A 1 283 ? -23.109 1.172 -8.383 1 97.69 283 VAL A N 1
ATOM 2259 C CA . VAL A 1 283 ? -24.016 0.473 -9.281 1 97.69 283 VAL A CA 1
ATOM 2260 C C . VAL A 1 283 ? -23.25 -0.536 -10.125 1 97.69 283 VAL A C 1
ATOM 2262 O O . VAL A 1 283 ? -23.688 -1.669 -10.32 1 97.69 283 VAL A O 1
ATOM 2265 N N . MET A 1 284 ? -22.141 -0.125 -10.602 1 97.19 284 MET A N 1
ATOM 2266 C CA . MET A 1 284 ? -21.297 -1.039 -11.375 1 97.19 284 MET A CA 1
ATOM 2267 C C . MET A 1 284 ? -20.844 -2.211 -10.516 1 97.19 284 MET A C 1
ATOM 2269 O O . MET A 1 284 ? -20.828 -3.355 -10.977 1 97.19 284 MET A O 1
ATOM 2273 N N . ASP A 1 285 ? -20.438 -1.923 -9.297 1 96.5 285 ASP A N 1
ATOM 2274 C CA . ASP A 1 285 ? -20.062 -2.986 -8.375 1 96.5 285 ASP A CA 1
ATOM 2275 C C . ASP A 1 285 ? -21.219 -3.953 -8.133 1 96.5 285 ASP A C 1
ATOM 2277 O O . ASP A 1 285 ? -21 -5.164 -8.031 1 96.5 285 ASP A O 1
ATOM 2281 N N . LEU A 1 286 ? -22.422 -3.387 -8.031 1 96.44 286 LEU A N 1
ATOM 2282 C CA . LEU A 1 286 ? -23.609 -4.203 -7.801 1 96.44 286 LEU A CA 1
ATOM 2283 C C . LEU A 1 286 ? -23.875 -5.125 -8.992 1 96.44 286 LEU A C 1
ATOM 2285 O O . LEU A 1 286 ? -24.172 -6.305 -8.812 1 96.44 286 LEU A O 1
ATOM 2289 N N . ILE A 1 287 ? -23.75 -4.586 -10.141 1 96.38 287 ILE A N 1
ATOM 2290 C CA . ILE A 1 287 ? -23.922 -5.387 -11.352 1 96.38 287 ILE A CA 1
ATOM 2291 C C . ILE A 1 287 ? -22.891 -6.512 -11.375 1 96.38 287 ILE A C 1
ATOM 2293 O O . ILE A 1 287 ? -23.234 -7.664 -11.648 1 96.38 287 ILE A O 1
ATOM 2297 N N . PHE A 1 288 ? -21.688 -6.152 -11.062 1 95.31 288 PHE A N 1
ATOM 2298 C CA . PHE A 1 288 ? -20.578 -7.098 -11.07 1 95.31 288 PHE A CA 1
ATOM 2299 C C . PHE A 1 288 ? -20.859 -8.258 -10.125 1 95.31 288 PHE A C 1
ATOM 2301 O O . PHE A 1 288 ? -20.797 -9.422 -10.523 1 95.31 288 PHE A O 1
ATOM 2308 N N . VAL A 1 289 ? -21.203 -7.965 -8.891 1 93.81 289 VAL A N 1
ATOM 2309 C CA . VAL A 1 289 ? -21.359 -9 -7.867 1 93.81 289 VAL A CA 1
ATOM 2310 C C . VAL A 1 289 ? -22.641 -9.789 -8.109 1 93.81 289 VAL A C 1
ATOM 2312 O O . VAL A 1 289 ? -22.703 -10.977 -7.793 1 93.81 289 VAL A O 1
ATOM 2315 N N . SER A 1 290 ? -23.672 -9.203 -8.664 1 94.25 290 SER A N 1
ATOM 2316 C CA . SER A 1 290 ? -24.938 -9.875 -8.945 1 94.25 290 SER A CA 1
ATOM 2317 C C . SER A 1 290 ? -24.75 -11 -9.961 1 94.25 290 SER A C 1
ATOM 2319 O O . SER A 1 290 ? -25.406 -12.039 -9.875 1 94.25 290 SER A O 1
ATOM 2321 N N . TYR A 1 291 ? -23.844 -10.773 -10.844 1 92.44 291 TYR A N 1
ATOM 2322 C CA . TYR A 1 291 ? -23.594 -11.805 -11.844 1 92.44 291 TYR A CA 1
ATOM 2323 C C . TYR A 1 291 ? -23 -13.055 -11.203 1 92.44 291 TYR A C 1
ATOM 2325 O O . TYR A 1 291 ? -23.266 -14.172 -11.648 1 92.44 291 TYR A O 1
ATOM 2333 N N . ASP A 1 292 ? -22.25 -12.922 -10.133 1 89.38 292 ASP A N 1
ATOM 2334 C CA . ASP A 1 292 ? -21.641 -14.062 -9.453 1 89.38 292 ASP A CA 1
ATOM 2335 C C . ASP A 1 292 ? -22.641 -14.75 -8.523 1 89.38 292 ASP A C 1
ATOM 2337 O O . ASP A 1 292 ? -22.719 -15.977 -8.508 1 89.38 292 ASP A O 1
ATOM 2341 N N . ILE A 1 293 ? -23.391 -13.984 -7.82 1 91.94 293 ILE A N 1
ATOM 2342 C CA . ILE A 1 293 ? -24.281 -14.531 -6.809 1 91.94 293 ILE A CA 1
ATOM 2343 C C . ILE A 1 293 ? -25.469 -15.234 -7.484 1 91.94 293 ILE A C 1
ATOM 2345 O O . ILE A 1 293 ? -25.859 -16.328 -7.082 1 91.94 293 ILE A O 1
ATOM 2349 N N . PHE A 1 294 ? -26.016 -14.656 -8.492 1 92.88 294 PHE A N 1
ATOM 2350 C CA . PHE A 1 294 ? -27.188 -15.203 -9.148 1 92.88 294 PHE A CA 1
ATOM 2351 C C . PHE A 1 294 ? -26.797 -16.125 -10.297 1 92.88 294 PHE A C 1
ATOM 2353 O O . PHE A 1 294 ? -27.656 -16.703 -10.961 1 92.88 294 PHE A O 1
ATOM 2360 N N . ARG A 1 295 ? -25.578 -16.234 -10.578 1 89.12 295 ARG A N 1
ATOM 2361 C CA . ARG A 1 295 ? -25 -17.141 -11.555 1 89.12 295 ARG A CA 1
ATOM 2362 C C . ARG A 1 295 ? -25.562 -16.891 -12.953 1 89.12 295 ARG A C 1
ATOM 2364 O O . ARG A 1 295 ? -25.984 -17.812 -13.641 1 89.12 295 ARG A O 1
ATOM 2371 N N . PHE A 1 296 ? -25.547 -15.656 -13.312 1 88.25 296 PHE A N 1
ATOM 2372 C CA . PHE A 1 296 ? -25.938 -15.312 -14.672 1 88.25 296 PHE A CA 1
ATOM 2373 C C . PHE A 1 296 ? -24.875 -15.75 -15.672 1 88.25 296 PHE A C 1
ATOM 2375 O O . PHE A 1 296 ? -23.688 -15.5 -15.477 1 88.25 296 PHE A O 1
ATOM 2382 N N . LYS A 1 297 ? -25.188 -16.438 -16.719 1 89.38 297 LYS A N 1
ATOM 2383 C CA . LYS A 1 297 ? -24.219 -16.984 -17.672 1 89.38 297 LYS A CA 1
ATOM 2384 C C . LYS A 1 297 ? -24.125 -16.125 -18.922 1 89.38 297 LYS A C 1
ATOM 2386 O O . LYS A 1 297 ? -23.062 -16.031 -19.531 1 89.38 297 LYS A O 1
ATOM 2391 N N . ARG A 1 298 ? -25.172 -15.398 -19.188 1 89.44 298 ARG A N 1
ATOM 2392 C CA . ARG A 1 298 ? -25.203 -14.617 -20.422 1 89.44 298 ARG A CA 1
ATOM 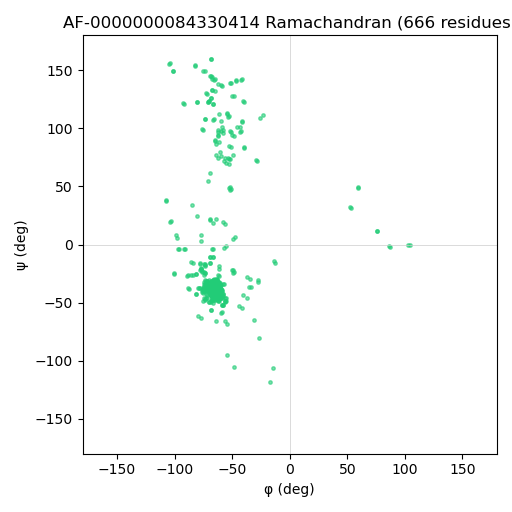2393 C C . ARG A 1 298 ? -24.234 -13.438 -20.344 1 89.44 298 ARG A C 1
ATOM 2395 O O . ARG A 1 298 ? -24.344 -12.609 -19.438 1 89.44 298 ARG A O 1
ATOM 2402 N N . ALA A 1 299 ? -23.312 -13.328 -21.234 1 90.75 299 ALA A N 1
ATOM 2403 C CA . ALA A 1 299 ? -22.359 -12.227 -21.359 1 90.75 299 ALA A CA 1
ATOM 2404 C C . ALA A 1 299 ? -21.641 -11.969 -20.047 1 90.75 299 ALA A C 1
ATOM 2406 O O . ALA A 1 299 ? -21.328 -10.82 -19.719 1 90.75 299 ALA A O 1
ATOM 2407 N N . ARG A 1 300 ? -21.422 -12.953 -19.281 1 91.88 300 ARG A N 1
ATOM 2408 C CA . ARG A 1 300 ? -20.844 -12.852 -17.953 1 91.88 300 ARG A CA 1
ATOM 2409 C C . ARG A 1 300 ? -19.453 -12.195 -18.016 1 91.88 300 ARG A C 1
ATOM 2411 O O . ARG A 1 300 ? -19.203 -11.211 -17.328 1 91.88 300 ARG A O 1
ATOM 2418 N N . ASP A 1 301 ? -18.578 -12.695 -18.859 1 90.81 301 ASP A N 1
ATOM 2419 C CA . ASP A 1 301 ? -17.203 -12.203 -18.922 1 90.81 301 ASP A CA 1
ATOM 2420 C C . ASP A 1 301 ? -17.156 -10.758 -19.422 1 90.81 301 ASP A C 1
ATOM 2422 O O . ASP A 1 301 ? -16.391 -9.945 -18.906 1 90.81 301 ASP A O 1
ATOM 2426 N N . SER A 1 302 ? -18.016 -10.461 -20.344 1 93 302 SER A N 1
ATOM 2427 C CA . SER A 1 302 ? -18.047 -9.102 -20.875 1 93 302 SER A CA 1
ATOM 2428 C C . SER A 1 302 ? -18.578 -8.109 -19.859 1 93 302 SER A C 1
ATOM 2430 O O . SER A 1 302 ? -17.984 -7.059 -19.641 1 93 302 SER A O 1
ATOM 2432 N N . VAL A 1 303 ? -19.703 -8.438 -19.266 1 94.56 303 VAL A N 1
ATOM 2433 C CA . VAL A 1 303 ? -20.344 -7.535 -18.312 1 94.56 303 VAL A CA 1
ATOM 2434 C C . VAL A 1 303 ? -19.422 -7.336 -17.094 1 94.56 303 VAL A C 1
ATOM 2436 O O . VAL A 1 303 ? -19.266 -6.215 -16.609 1 94.56 303 VAL A O 1
ATOM 2439 N N . LYS A 1 304 ? -18.812 -8.328 -16.625 1 94.88 304 LYS A N 1
ATOM 2440 C CA . LYS A 1 304 ? -17.938 -8.234 -15.469 1 94.88 304 LYS A CA 1
ATOM 2441 C C . LYS A 1 304 ? -16.672 -7.441 -15.789 1 94.88 304 LYS A C 1
ATOM 2443 O O . LYS A 1 304 ? -16.203 -6.645 -14.977 1 94.88 304 LYS A O 1
ATOM 2448 N N . ALA A 1 305 ? -16.094 -7.66 -16.953 1 96.25 305 ALA A N 1
ATOM 2449 C CA . ALA A 1 305 ? -14.898 -6.93 -17.359 1 96.25 305 ALA A CA 1
ATOM 2450 C C . ALA A 1 305 ? -15.188 -5.438 -17.5 1 96.25 305 ALA A C 1
ATOM 2452 O O . ALA A 1 305 ? -14.43 -4.602 -17 1 96.25 305 ALA A O 1
ATOM 2453 N N . ILE A 1 306 ? -16.281 -5.121 -18.078 1 96.5 306 ILE A N 1
ATOM 2454 C CA . ILE A 1 306 ? -16.609 -3.729 -18.359 1 96.5 306 ILE A CA 1
ATOM 2455 C C . ILE A 1 306 ? -17.031 -3.035 -17.062 1 96.5 306 ILE A C 1
ATOM 2457 O O . ILE A 1 306 ? -16.562 -1.932 -16.766 1 96.5 306 ILE A O 1
ATOM 2461 N N . SER A 1 307 ? -17.938 -3.691 -16.312 1 97.25 307 SER A N 1
ATOM 2462 C CA . SER A 1 307 ? -18.344 -3.115 -15.039 1 97.25 307 SER A CA 1
ATOM 2463 C C . SER A 1 307 ? -17.156 -2.971 -14.102 1 97.25 307 SER A C 1
ATOM 2465 O O . SER A 1 307 ? -17.031 -1.968 -13.391 1 97.25 307 SER A O 1
ATOM 2467 N N . GLY A 1 308 ? -16.25 -3.936 -14.156 1 97 308 GLY A N 1
ATOM 2468 C CA . GLY A 1 308 ? -15.055 -3.863 -13.336 1 97 308 GLY A CA 1
ATOM 2469 C C . GLY A 1 308 ? -14.133 -2.719 -13.719 1 97 308 GLY A C 1
ATOM 2470 O O . GLY A 1 308 ? -13.594 -2.031 -12.852 1 97 308 GLY A O 1
ATOM 2471 N N . LEU A 1 309 ? -13.984 -2.51 -14.953 1 97.94 309 LEU A N 1
ATOM 2472 C CA . LEU A 1 309 ? -13.117 -1.443 -15.438 1 97.94 309 LEU A CA 1
ATOM 2473 C C . LEU A 1 309 ? -13.695 -0.074 -15.102 1 97.94 309 LEU A C 1
ATOM 2475 O O . LEU A 1 309 ? -12.984 0.807 -14.617 1 97.94 309 LEU A O 1
ATOM 2479 N N . ILE A 1 310 ? -14.969 0.069 -15.289 1 97.75 310 ILE A N 1
ATOM 2480 C CA . ILE A 1 310 ? -15.617 1.345 -15.008 1 97.75 310 ILE A CA 1
ATOM 2481 C C . ILE A 1 310 ? -15.516 1.657 -13.516 1 97.75 310 ILE A C 1
ATOM 2483 O O . ILE A 1 310 ? -15.172 2.779 -13.133 1 97.75 310 ILE A O 1
ATOM 2487 N N . ALA A 1 311 ? -15.789 0.695 -12.711 1 97.56 311 ALA A N 1
ATOM 2488 C CA . ALA A 1 311 ? -15.688 0.886 -11.266 1 97.56 311 ALA A CA 1
ATOM 2489 C C . ALA A 1 311 ? -14.266 1.246 -10.867 1 97.56 311 ALA A C 1
ATOM 2491 O O . ALA A 1 311 ? -14.055 2.102 -10 1 97.56 311 ALA A O 1
ATOM 2492 N N . ALA A 1 312 ? -13.297 0.615 -11.516 1 97.56 312 ALA A N 1
ATOM 2493 C CA . ALA A 1 312 ? -11.891 0.881 -11.211 1 97.56 312 ALA A CA 1
ATOM 2494 C C . ALA A 1 312 ? -11.508 2.311 -11.586 1 97.56 312 ALA A C 1
ATOM 2496 O O . ALA A 1 312 ? -10.852 3.008 -10.812 1 97.56 312 ALA A O 1
ATOM 2497 N N . ILE A 1 313 ? -11.969 2.705 -12.68 1 97.94 313 ILE A N 1
ATOM 2498 C CA . ILE A 1 313 ? -11.633 4.035 -13.18 1 97.94 313 ILE A CA 1
ATOM 2499 C C . ILE A 1 313 ? -12.266 5.094 -12.273 1 97.94 313 ILE A C 1
ATOM 2501 O O . ILE A 1 313 ? -11.602 6.062 -11.891 1 97.94 313 ILE A O 1
ATOM 2505 N N . LEU A 1 314 ? -13.461 4.875 -11.938 1 96.88 314 LEU A N 1
ATOM 2506 C CA . LEU A 1 314 ? -14.18 5.848 -11.109 1 96.88 314 LEU A CA 1
ATOM 2507 C C . LEU A 1 314 ? -13.57 5.922 -9.711 1 96.88 314 LEU A C 1
ATOM 2509 O O . LEU A 1 314 ? -13.406 7.016 -9.164 1 96.88 314 LEU A O 1
ATOM 2513 N N . SER A 1 315 ? -13.258 4.844 -9.188 1 95.81 315 SER A N 1
ATOM 2514 C CA . SER A 1 315 ? -12.656 4.816 -7.855 1 95.81 315 SER A CA 1
ATOM 2515 C C . SER A 1 315 ? -11.266 5.445 -7.859 1 95.81 315 SER A C 1
ATOM 2517 O O . SER A 1 315 ? -10.898 6.148 -6.914 1 95.81 315 SER A O 1
ATOM 2519 N N . THR A 1 316 ? -10.523 5.188 -8.867 1 96.25 316 THR A N 1
ATOM 2520 C CA . THR A 1 316 ? -9.188 5.754 -8.969 1 96.25 316 THR A CA 1
ATOM 2521 C C . THR A 1 316 ? -9.25 7.262 -9.188 1 96.25 316 THR A C 1
ATOM 2523 O O . THR A 1 316 ? -8.414 8.008 -8.68 1 96.25 316 THR A O 1
ATOM 2526 N N . ALA A 1 317 ? -10.227 7.652 -9.961 1 96.19 317 ALA A N 1
ATOM 2527 C CA . ALA A 1 317 ? -10.398 9.086 -10.195 1 96.19 317 ALA A CA 1
ATOM 2528 C C . ALA A 1 317 ? -10.648 9.828 -8.891 1 96.19 317 ALA A C 1
ATOM 2530 O O . ALA A 1 317 ? -10.086 10.906 -8.664 1 96.19 317 ALA A O 1
ATOM 2531 N N . LYS A 1 318 ? -11.453 9.289 -8.094 1 94.31 318 LYS A N 1
ATOM 2532 C CA . LYS A 1 318 ? -11.734 9.898 -6.797 1 94.31 318 LYS A CA 1
ATOM 2533 C C . LYS A 1 318 ? -10.484 9.93 -5.918 1 94.31 318 LYS A C 1
ATOM 2535 O O . LYS A 1 318 ? -10.203 10.938 -5.27 1 94.31 318 LYS A O 1
ATOM 2540 N N . LEU A 1 319 ? -9.773 8.836 -5.953 1 94.62 319 LEU A N 1
ATOM 2541 C CA . LEU A 1 319 ? -8.547 8.758 -5.176 1 94.62 319 LEU A CA 1
ATOM 2542 C C . LEU A 1 319 ? -7.508 9.75 -5.684 1 94.62 319 LEU A C 1
ATOM 2544 O O . LEU A 1 319 ? -6.805 10.375 -4.887 1 94.62 319 LEU A O 1
ATOM 2548 N N . TYR A 1 320 ? -7.414 9.844 -6.965 1 96.31 320 TYR A N 1
ATOM 2549 C CA . TYR A 1 320 ? -6.5 10.797 -7.59 1 96.31 320 TYR A CA 1
ATOM 2550 C C . TYR A 1 320 ? -6.809 12.219 -7.148 1 96.31 320 TYR A C 1
ATOM 2552 O O . TYR A 1 320 ? -5.906 12.977 -6.785 1 96.31 320 TYR A O 1
ATOM 2560 N N . ASP A 1 321 ? -8.055 12.547 -7.141 1 93.88 321 ASP A N 1
ATOM 2561 C CA . ASP A 1 321 ? -8.469 13.891 -6.738 1 93.88 321 ASP A CA 1
ATOM 2562 C C . ASP A 1 321 ? -8.156 14.141 -5.266 1 93.88 321 ASP A C 1
ATOM 2564 O O . ASP A 1 321 ? -7.75 15.242 -4.891 1 93.88 321 ASP A O 1
ATOM 2568 N N . ARG A 1 322 ? -8.375 13.18 -4.488 1 93.19 322 ARG A N 1
ATOM 2569 C CA . ARG A 1 322 ? -8.102 13.305 -3.061 1 93.19 322 ARG A CA 1
ATOM 2570 C C . ARG A 1 322 ? -6.617 13.539 -2.803 1 93.19 322 ARG A C 1
ATOM 2572 O O . ARG A 1 322 ? -6.25 14.43 -2.029 1 93.19 322 ARG A O 1
ATOM 2579 N N . HIS A 1 323 ? -5.793 12.789 -3.43 1 93.81 323 HIS A N 1
ATOM 2580 C CA . HIS A 1 323 ? -4.355 12.938 -3.234 1 93.81 323 HIS A CA 1
ATOM 2581 C C . HIS A 1 323 ? -3.85 14.242 -3.828 1 93.81 323 HIS A C 1
ATOM 2583 O O . HIS A 1 323 ? -2.971 14.898 -3.254 1 93.81 323 HIS A O 1
ATOM 2589 N N . LYS A 1 324 ? -4.383 14.617 -4.977 1 94.25 324 LYS A N 1
ATOM 2590 C CA . LYS A 1 324 ? -4.008 15.898 -5.566 1 94.25 324 LYS A CA 1
ATOM 2591 C C . LYS A 1 324 ? -4.387 17.062 -4.648 1 94.25 324 LYS A C 1
ATOM 2593 O O . LYS A 1 324 ? -3.609 18 -4.477 1 94.25 324 LYS A O 1
ATOM 2598 N N . GLY A 1 325 ? -5.562 16.969 -4.055 1 90.88 325 GLY A N 1
ATOM 2599 C CA . GLY A 1 325 ? -5.992 17.984 -3.109 1 90.88 325 GLY A CA 1
ATOM 2600 C C . GLY A 1 325 ? -5.098 18.078 -1.886 1 90.88 325 GLY A C 1
ATOM 2601 O O . GLY A 1 325 ? -4.77 19.172 -1.434 1 90.88 325 GLY A O 1
ATOM 2602 N N . ALA A 1 326 ? -4.699 16.938 -1.424 1 90.69 326 ALA A N 1
ATOM 2603 C CA . ALA A 1 326 ? -3.832 16.906 -0.249 1 90.69 326 ALA A CA 1
ATOM 2604 C C . ALA A 1 326 ? -2.467 17.516 -0.56 1 90.69 326 ALA A C 1
ATOM 2606 O O . ALA A 1 326 ? -1.911 18.25 0.25 1 90.69 326 ALA A O 1
ATOM 2607 N N . LEU A 1 327 ? -1.931 17.203 -1.746 1 91.69 327 LEU A N 1
ATOM 2608 C CA . LEU A 1 327 ? -0.641 17.75 -2.152 1 91.69 327 LEU A CA 1
ATOM 2609 C C . LEU A 1 327 ? -0.732 19.266 -2.363 1 91.69 327 LEU A C 1
ATOM 2611 O O . LEU A 1 327 ? 0.189 20 -2.008 1 91.69 327 LEU A O 1
ATOM 2615 N N . THR A 1 328 ? -1.811 19.703 -2.883 1 90.62 328 THR A N 1
ATOM 2616 C CA . THR A 1 328 ? -2.02 21.125 -3.125 1 90.62 328 THR A CA 1
ATOM 2617 C C . THR A 1 328 ? -2.096 21.891 -1.808 1 90.62 328 THR A C 1
ATOM 2619 O O . THR A 1 328 ? -1.526 22.984 -1.683 1 90.62 328 THR A O 1
ATOM 2622 N N . LYS A 1 329 ? -2.773 21.344 -0.869 1 88.44 329 LYS A N 1
ATOM 2623 C CA . LYS A 1 329 ? -2.877 21.969 0.443 1 88.44 329 LYS A CA 1
ATOM 2624 C C . LYS A 1 329 ? -1.515 22.047 1.125 1 88.44 329 LYS A C 1
ATOM 2626 O O . LYS A 1 329 ? -1.173 23.062 1.723 1 88.44 329 LYS A O 1
ATOM 2631 N N . ALA A 1 330 ? -0.751 21.031 1.012 1 87.38 330 ALA A N 1
ATOM 2632 C CA . ALA A 1 330 ? 0.573 21 1.628 1 87.38 330 ALA A CA 1
ATOM 2633 C C . ALA A 1 330 ? 1.503 22.016 0.978 1 87.38 330 ALA A C 1
ATOM 2635 O O . ALA A 1 330 ? 2.256 22.719 1.668 1 87.38 330 ALA A O 1
ATOM 2636 N N . LEU A 1 331 ? 1.403 22.125 -0.29 1 85.94 331 LEU A N 1
ATOM 2637 C CA . LEU A 1 331 ? 2.238 23.078 -1.017 1 85.94 331 LEU A CA 1
ATOM 2638 C C . LEU A 1 331 ? 1.748 24.5 -0.801 1 85.94 331 LEU A C 1
ATOM 2640 O O . LEU A 1 331 ? 2.553 25.438 -0.737 1 85.94 331 LEU A O 1
ATOM 2644 N N . GLY A 1 332 ? 0.469 24.672 -0.712 1 82.06 332 GLY A N 1
ATOM 2645 C CA . GLY A 1 332 ? -0.114 26 -0.508 1 82.06 332 GLY A CA 1
ATOM 2646 C C . GLY A 1 332 ? 0.288 26.625 0.811 1 82.06 332 GLY A C 1
ATOM 2647 O O . GLY A 1 332 ? 0.424 27.844 0.903 1 82.06 332 GLY A O 1
ATOM 2648 N N . VAL A 1 333 ? 0.514 25.766 1.788 1 79.06 333 VAL A N 1
ATOM 2649 C CA . VAL A 1 333 ? 0.932 26.266 3.096 1 79.06 333 VAL A CA 1
ATOM 2650 C C . VAL A 1 333 ? 2.385 26.719 3.031 1 79.06 333 VAL A C 1
ATOM 2652 O O . VAL A 1 333 ? 2.777 27.656 3.736 1 79.06 333 VAL A O 1
ATOM 2655 N N . THR A 1 334 ? 3.127 26.188 2.119 1 73.19 334 THR A N 1
ATOM 2656 C CA . THR A 1 334 ? 4.543 26.516 2.023 1 73.19 334 THR A CA 1
ATOM 2657 C C . THR A 1 334 ? 4.746 27.734 1.127 1 73.19 334 THR A C 1
ATOM 2659 O O . THR A 1 334 ? 5.754 28.438 1.248 1 73.19 334 THR A O 1
ATOM 2662 N N . LEU A 1 335 ? 3.873 27.906 0.257 1 72.25 335 LEU A N 1
ATOM 2663 C CA . LEU A 1 335 ? 3.979 29.078 -0.615 1 72.25 335 LEU A CA 1
ATOM 2664 C C . LEU A 1 335 ? 3.502 30.328 0.1 1 72.25 335 LEU A C 1
ATOM 2666 O O . LEU A 1 335 ? 2.537 30.281 0.867 1 72.25 335 LEU A O 1
ATOM 2670 N N . MET B 1 1 ? 19.797 -26.234 -14.758 1 22.45 1 MET B N 1
ATOM 2671 C CA . MET B 1 1 ? 19.578 -24.891 -14.242 1 22.45 1 MET B CA 1
ATOM 2672 C C . MET B 1 1 ? 18.344 -24.844 -13.344 1 22.45 1 MET B C 1
ATOM 2674 O O . MET B 1 1 ? 17.266 -25.312 -13.742 1 22.45 1 MET B O 1
ATOM 2678 N N . ASN B 1 2 ? 18.484 -24.969 -11.977 1 25.89 2 ASN B N 1
ATOM 2679 C CA . ASN B 1 2 ? 17.438 -25.109 -10.969 1 25.89 2 ASN B CA 1
ATOM 2680 C C . ASN B 1 2 ? 16.469 -23.938 -11 1 25.89 2 ASN B C 1
ATOM 2682 O O . ASN B 1 2 ? 16.875 -22.781 -10.844 1 25.89 2 ASN B O 1
ATOM 2686 N N . PRO B 1 3 ? 15.281 -24 -11.625 1 31.91 3 PRO B N 1
ATOM 2687 C CA . PRO B 1 3 ? 14.234 -22.984 -11.82 1 31.91 3 PRO B CA 1
ATOM 2688 C C . PRO B 1 3 ? 13.867 -22.266 -10.523 1 31.91 3 PRO B C 1
ATOM 2690 O O . PRO B 1 3 ? 13.047 -21.344 -10.539 1 31.91 3 PRO B O 1
ATOM 2693 N N . LEU B 1 4 ? 14.141 -22.875 -9.391 1 28.5 4 LEU B N 1
ATOM 2694 C CA . LEU B 1 4 ? 13.594 -22.375 -8.133 1 28.5 4 LEU B CA 1
ATOM 2695 C C . LEU B 1 4 ? 14.367 -21.156 -7.656 1 28.5 4 LEU B C 1
ATOM 2697 O O . LEU B 1 4 ? 14.227 -20.734 -6.504 1 28.5 4 LEU B O 1
ATOM 2701 N N . SER B 1 5 ? 15.367 -20.609 -8.359 1 31.67 5 SER B N 1
ATOM 2702 C CA . SER B 1 5 ? 16.078 -19.5 -7.723 1 31.67 5 SER B CA 1
ATOM 2703 C C . SER B 1 5 ? 15.211 -18.25 -7.656 1 31.67 5 SER B C 1
ATOM 2705 O O . SER B 1 5 ? 15.133 -17.484 -8.617 1 31.67 5 SER B O 1
ATOM 2707 N N . SER B 1 6 ? 14 -18.281 -7.082 1 34.31 6 SER B N 1
ATOM 2708 C CA . SER B 1 6 ? 13.086 -17.141 -7.02 1 34.31 6 SER B CA 1
ATOM 2709 C C . SER B 1 6 ? 13.719 -15.961 -6.293 1 34.31 6 SER B C 1
ATOM 2711 O O . SER B 1 6 ? 14.273 -16.125 -5.199 1 34.31 6 SER B O 1
ATOM 2713 N N . HIS B 1 7 ? 14.219 -14.938 -6.938 1 34.31 7 HIS B N 1
ATOM 2714 C CA . HIS B 1 7 ? 14.766 -13.68 -6.438 1 34.31 7 HIS B CA 1
ATOM 2715 C C . HIS B 1 7 ? 13.781 -12.984 -5.508 1 34.31 7 HIS B C 1
ATOM 2717 O O . HIS B 1 7 ? 12.633 -12.742 -5.879 1 34.31 7 HIS B O 1
ATOM 2723 N N . PRO B 1 8 ? 14.039 -12.922 -4.215 1 34.88 8 PRO B N 1
ATOM 2724 C CA . PRO B 1 8 ? 13.102 -12.305 -3.273 1 34.88 8 PRO B CA 1
ATOM 2725 C C . PRO B 1 8 ? 12.922 -10.805 -3.516 1 34.88 8 PRO B C 1
ATOM 2727 O O . PRO B 1 8 ? 13.828 -10.148 -4.035 1 34.88 8 PRO B O 1
ATOM 2730 N N . PRO B 1 9 ? 11.773 -10.219 -3.385 1 38.66 9 PRO B N 1
ATOM 2731 C CA . PRO B 1 9 ? 11.5 -8.789 -3.557 1 38.66 9 PRO B CA 1
ATOM 2732 C C . PRO B 1 9 ? 12.172 -7.93 -2.49 1 38.66 9 PRO B C 1
ATOM 2734 O O . PRO B 1 9 ? 12.273 -8.344 -1.332 1 38.66 9 PRO B O 1
ATOM 2737 N N . ARG B 1 10 ? 13.07 -6.949 -2.877 1 37.03 10 ARG B N 1
ATOM 2738 C CA . ARG B 1 10 ? 13.797 -6.07 -1.966 1 37.03 10 ARG B CA 1
ATOM 2739 C C . ARG B 1 10 ? 13.023 -4.773 -1.729 1 37.03 10 ARG B C 1
ATOM 2741 O O . ARG B 1 10 ? 12.328 -4.289 -2.619 1 37.03 10 ARG B O 1
ATOM 2748 N N . THR B 1 11 ? 12.688 -4.465 -0.563 1 34.09 11 THR B N 1
ATOM 2749 C CA . THR B 1 11 ? 11.977 -3.244 -0.193 1 34.09 11 THR B CA 1
ATOM 2750 C C . THR B 1 11 ? 12.883 -2.027 -0.354 1 34.09 11 THR B C 1
ATOM 2752 O O . THR B 1 11 ? 14.039 -2.041 0.09 1 34.09 11 THR B O 1
ATOM 2755 N N . PRO B 1 12 ? 12.492 -1.066 -1.11 1 31.22 12 PRO B N 1
ATOM 2756 C CA . PRO B 1 12 ? 13.336 0.108 -1.355 1 31.22 12 PRO B CA 1
ATOM 2757 C C . PRO B 1 12 ? 13.523 0.967 -0.107 1 31.22 12 PRO B C 1
ATOM 2759 O O . PRO B 1 12 ? 12.648 1.01 0.758 1 31.22 12 PRO B O 1
ATOM 2762 N N . ARG B 1 13 ? 14.695 1.371 0.224 1 29.55 13 ARG B N 1
ATOM 2763 C CA . ARG B 1 13 ? 15.086 2.262 1.313 1 29.55 13 ARG B CA 1
ATOM 2764 C C . ARG B 1 13 ? 14.75 3.713 0.979 1 29.55 13 ARG B C 1
ATOM 2766 O O . ARG B 1 13 ? 15.125 4.211 -0.087 1 29.55 13 ARG B O 1
ATOM 2773 N N . VAL B 1 14 ? 13.727 4.258 1.408 1 30.28 14 VAL B N 1
ATOM 2774 C CA . VAL B 1 14 ? 13.453 5.68 1.225 1 30.28 14 VAL B CA 1
ATOM 2775 C C . VAL B 1 14 ? 14.523 6.508 1.929 1 30.28 14 VAL B C 1
ATOM 2777 O O . VAL B 1 14 ? 14.719 6.379 3.139 1 30.28 14 VAL B O 1
ATOM 2780 N N . SER B 1 15 ? 15.562 6.914 1.302 1 26.89 15 SER B N 1
ATOM 2781 C CA . SER B 1 15 ? 16.562 7.816 1.85 1 26.89 15 SER B CA 1
ATOM 2782 C C . SER B 1 15 ? 15.977 9.188 2.16 1 26.89 15 SER B C 1
ATOM 2784 O O . SER B 1 15 ? 15.445 9.859 1.271 1 26.89 15 SER B O 1
ATOM 2786 N N . VAL B 1 16 ? 15.398 9.523 3.258 1 27.95 16 VAL B N 1
ATOM 2787 C CA . VAL B 1 16 ? 15.023 10.867 3.686 1 27.95 16 VAL B CA 1
ATOM 2788 C C . VAL B 1 16 ? 16.281 11.734 3.82 1 27.95 16 VAL B C 1
ATOM 2790 O O . VAL B 1 16 ? 17.109 11.492 4.695 1 27.95 16 VAL B O 1
ATOM 2793 N N . VAL B 1 17 ? 16.922 12.203 2.783 1 26.62 17 VAL B N 1
ATOM 2794 C CA . VAL B 1 17 ? 17.953 13.219 2.891 1 26.62 17 VAL B CA 1
ATOM 2795 C C . VAL B 1 17 ? 17.391 14.484 3.514 1 26.62 17 VAL B C 1
ATOM 2797 O O . VAL B 1 17 ? 16.516 15.141 2.924 1 26.62 17 VAL B O 1
ATOM 2800 N N . SER B 1 18 ? 17.141 14.656 4.754 1 25.5 18 SER B N 1
ATOM 2801 C CA . SER B 1 18 ? 16.906 15.914 5.449 1 25.5 18 SER B CA 1
ATOM 2802 C C . SER B 1 18 ? 18 16.922 5.164 1 25.5 18 SER B C 1
ATOM 2804 O O . SER B 1 18 ? 19.172 16.688 5.465 1 25.5 18 SER B O 1
ATOM 2806 N N . SER B 1 19 ? 17.984 17.688 4.078 1 24.94 19 SER B N 1
ATOM 2807 C CA . SER B 1 19 ? 18.828 18.859 3.922 1 24.94 19 SER B CA 1
ATOM 2808 C C . SER B 1 19 ? 18.688 19.812 5.102 1 24.94 19 SER B C 1
ATOM 2810 O O . SER B 1 19 ? 17.656 20.469 5.242 1 24.94 19 SER B O 1
ATOM 2812 N N . HIS B 1 20 ? 19.203 19.578 6.289 1 23.98 20 HIS B N 1
ATOM 2813 C CA . HIS B 1 20 ? 19.406 20.547 7.363 1 23.98 20 HIS B CA 1
ATOM 2814 C C . HIS B 1 20 ? 20.188 21.766 6.875 1 23.98 20 HIS B C 1
ATOM 2816 O O . HIS B 1 20 ? 21.375 21.641 6.539 1 23.98 20 HIS B O 1
ATOM 2822 N N . VAL B 1 21 ? 19.641 22.625 6.035 1 21.89 21 VAL B N 1
ATOM 2823 C CA . VAL B 1 21 ? 20.203 23.969 5.957 1 21.89 21 VAL B CA 1
ATOM 2824 C C . VAL B 1 21 ? 20.375 24.547 7.359 1 21.89 21 VAL B C 1
ATOM 2826 O O . VAL B 1 21 ? 19.391 24.688 8.102 1 21.89 21 VAL B O 1
ATOM 2829 N N . TYR B 1 22 ? 21.5 24.422 7.996 1 21.55 22 TYR B N 1
ATOM 2830 C CA . TYR B 1 22 ? 22.016 25.031 9.211 1 21.55 22 TYR B CA 1
ATOM 2831 C C . TYR B 1 22 ? 21.875 26.547 9.156 1 21.55 22 TYR B C 1
ATOM 2833 O O . TYR B 1 22 ? 22.656 27.234 8.484 1 21.55 22 TYR B O 1
ATOM 2841 N N . ASN B 1 23 ? 20.719 27.156 8.789 1 19.73 23 ASN B N 1
ATOM 2842 C CA . ASN B 1 23 ? 20.672 28.594 9.023 1 19.73 23 ASN B CA 1
ATOM 2843 C C . ASN B 1 23 ? 21.062 28.938 10.461 1 19.73 23 ASN B C 1
ATOM 2845 O O . ASN B 1 23 ? 20.438 28.469 11.406 1 19.73 23 ASN B O 1
ATOM 2849 N N . SER B 1 24 ? 22.312 29.312 10.805 1 21.25 24 SER B N 1
ATOM 2850 C CA . SER B 1 24 ? 23.047 29.797 11.961 1 21.25 24 SER B CA 1
ATOM 2851 C C . SER B 1 24 ? 22.328 30.953 12.633 1 21.25 24 SER B C 1
ATOM 2853 O O . SER B 1 24 ? 22.797 31.5 13.641 1 21.25 24 SER B O 1
ATOM 2855 N N . SER B 1 25 ? 21.453 31.734 11.93 1 22.06 25 SER B N 1
ATOM 2856 C CA . SER B 1 25 ? 21.406 33.094 12.445 1 22.06 25 SER B CA 1
ATOM 2857 C C . SER B 1 25 ? 20.797 33.156 13.836 1 22.06 25 SER B C 1
ATOM 2859 O O . SER B 1 25 ? 21.062 34.062 14.625 1 22.06 25 SER B O 1
ATOM 2861 N N . VAL B 1 26 ? 19.625 32.5 14.07 1 20.14 26 VAL B N 1
ATOM 2862 C CA . VAL B 1 26 ? 18.719 33.219 14.961 1 20.14 26 VAL B CA 1
ATOM 2863 C C . VAL B 1 26 ? 19.141 33 16.422 1 20.14 26 VAL B C 1
ATOM 2865 O O . VAL B 1 26 ? 18.312 33.125 17.328 1 20.14 26 VAL B O 1
ATOM 2868 N N . TYR B 1 27 ? 20.406 32.688 16.781 1 21.36 27 TYR B N 1
ATOM 2869 C CA . TYR B 1 27 ? 20.578 32.469 18.219 1 21.36 27 TYR B CA 1
ATOM 2870 C C . TYR B 1 27 ? 20.359 33.781 18.984 1 21.36 27 TYR B C 1
ATOM 2872 O O . TYR B 1 27 ? 21.312 34.344 19.5 1 21.36 27 TYR B O 1
ATOM 2880 N N . GLU B 1 28 ? 19.734 34.812 18.484 1 21.14 28 GLU B N 1
ATOM 2881 C CA . GLU B 1 28 ? 19.719 35.844 19.516 1 21.14 28 GLU B CA 1
ATOM 2882 C C . GLU B 1 28 ? 18.953 35.406 20.75 1 21.14 28 GLU B C 1
ATOM 2884 O O . GLU B 1 28 ? 17.781 35.031 20.641 1 21.14 28 GLU B O 1
ATOM 2889 N N . LYS B 1 29 ? 19.672 34.906 21.797 1 24.39 29 LYS B N 1
ATOM 2890 C CA . LYS B 1 29 ? 19.297 34.5 23.156 1 24.39 29 LYS B CA 1
ATOM 2891 C C . LYS B 1 29 ? 18.531 35.656 23.844 1 24.39 29 LYS B C 1
ATOM 2893 O O . LYS B 1 29 ? 19.141 36.594 24.344 1 24.39 29 LYS B O 1
ATOM 2898 N N . ASP B 1 30 ? 17.531 36.344 23.344 1 23.94 30 ASP B N 1
ATOM 2899 C CA . ASP B 1 30 ? 16.984 37.188 24.391 1 23.94 30 ASP B CA 1
ATOM 2900 C C . ASP B 1 30 ? 16.594 36.375 25.625 1 23.94 30 ASP B C 1
ATOM 2902 O O . ASP B 1 30 ? 15.953 35.344 25.516 1 23.94 30 ASP B O 1
ATOM 2906 N N . GLU B 1 31 ? 17.281 36.531 26.859 1 23.66 31 GLU B N 1
ATOM 2907 C CA . GLU B 1 31 ? 17.375 36.062 28.234 1 23.66 31 GLU B CA 1
ATOM 2908 C C . GLU B 1 31 ? 16.031 36.219 28.953 1 23.66 31 GLU B C 1
ATOM 2910 O O . GLU B 1 31 ? 15.961 36.125 30.172 1 23.66 31 GLU B O 1
ATOM 2915 N N . VAL B 1 32 ? 14.93 36.75 28.453 1 27.84 32 VAL B N 1
ATOM 2916 C CA . VAL B 1 32 ? 13.93 36.969 29.484 1 27.84 32 VAL B CA 1
ATOM 2917 C C . VAL B 1 32 ? 13.57 35.625 30.141 1 27.84 32 VAL B C 1
ATOM 2919 O O . VAL B 1 32 ? 13.25 34.656 29.453 1 27.84 32 VAL B O 1
ATOM 2922 N N . SER B 1 33 ? 14.039 35.344 31.453 1 26.53 33 SER B N 1
ATOM 2923 C CA . SER B 1 33 ? 13.953 34.375 32.531 1 26.53 33 SER B CA 1
ATOM 2924 C C . SER B 1 33 ? 12.508 34 32.812 1 26.53 33 SER B C 1
ATOM 2926 O O . SER B 1 33 ? 12.203 33.5 33.906 1 26.53 33 SER B O 1
ATOM 2928 N N . SER B 1 34 ? 11.5 34.344 32.156 1 27.73 34 SER B N 1
ATOM 2929 C CA . SER B 1 34 ? 10.273 33.906 32.812 1 27.73 34 SER B CA 1
ATOM 2930 C C . SER B 1 34 ? 10.289 32.375 33.031 1 27.73 34 SER B C 1
ATOM 2932 O O . SER B 1 34 ? 10.195 31.625 32.062 1 27.73 34 SER B O 1
ATOM 2934 N N . ASP B 1 35 ? 11.055 31.766 34 1 30.91 35 ASP B N 1
ATOM 2935 C CA . ASP B 1 35 ? 11.398 30.5 34.625 1 30.91 35 ASP B CA 1
ATOM 2936 C C . ASP B 1 35 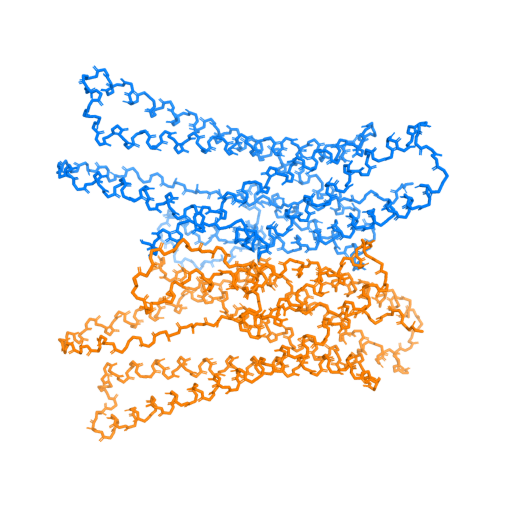? 10.164 29.625 34.844 1 30.91 35 ASP B C 1
ATOM 2938 O O . ASP B 1 35 ? 10.242 28.391 34.75 1 30.91 35 ASP B O 1
ATOM 2942 N N . ILE B 1 36 ? 9.164 30.188 35.531 1 32.88 36 ILE B N 1
ATOM 2943 C CA . ILE B 1 36 ? 8.125 29.406 36.188 1 32.88 36 ILE B CA 1
ATOM 2944 C C . ILE B 1 36 ? 7.383 28.562 35.156 1 32.88 36 ILE B C 1
ATOM 2946 O O . ILE B 1 36 ? 7.09 27.391 35.406 1 32.88 36 ILE B O 1
ATOM 2950 N N . GLY B 1 37 ? 6.789 29.141 34.188 1 33.16 37 GLY B N 1
ATOM 2951 C CA . GLY B 1 37 ? 5.742 28.562 33.344 1 33.16 37 GLY B CA 1
ATOM 2952 C C . GLY B 1 37 ? 6.266 27.547 32.344 1 33.16 37 GLY B C 1
ATOM 2953 O O . GLY B 1 37 ? 5.48 26.859 31.688 1 33.16 37 GLY B O 1
ATOM 2954 N N . ALA B 1 38 ? 7.48 27.625 32 1 40.78 38 ALA B N 1
ATOM 2955 C CA . ALA B 1 38 ? 8.016 26.781 30.953 1 40.78 38 ALA B CA 1
ATOM 2956 C C . ALA B 1 38 ? 8.211 25.344 31.438 1 40.78 38 ALA B C 1
ATOM 2958 O O . ALA B 1 38 ? 7.961 24.391 30.703 1 40.78 38 ALA B O 1
ATOM 2959 N N . GLU B 1 39 ? 8.562 25.141 32.688 1 45.31 39 GLU B N 1
ATOM 2960 C CA . GLU B 1 39 ? 8.812 23.812 33.219 1 45.31 39 GLU B CA 1
ATOM 2961 C C . GLU B 1 39 ? 7.535 22.984 33.25 1 45.31 39 GLU B C 1
ATOM 2963 O O . GLU B 1 39 ? 7.559 21.781 32.969 1 45.31 39 GLU B O 1
ATOM 2968 N N . SER B 1 40 ? 6.453 23.516 33.812 1 45.69 40 SER B N 1
ATOM 2969 C CA . SER B 1 40 ? 5.172 22.828 33.969 1 45.69 40 SER B CA 1
ATOM 2970 C C . SER B 1 40 ? 4.59 22.422 32.625 1 45.69 40 SER B C 1
ATOM 2972 O O . SER B 1 40 ? 3.977 21.359 32.5 1 45.69 40 SER B O 1
ATOM 2974 N N . ILE B 1 41 ? 4.812 23.172 31.641 1 48.41 41 ILE B N 1
ATOM 2975 C CA . ILE B 1 41 ? 4.273 22.891 30.312 1 48.41 41 ILE B CA 1
ATOM 2976 C C . ILE B 1 41 ? 4.988 21.688 29.703 1 48.41 41 ILE B C 1
ATOM 2978 O O . ILE B 1 41 ? 4.352 20.797 29.141 1 48.41 41 ILE B O 1
ATOM 2982 N N . ASP B 1 42 ? 6.344 21.625 30.062 1 57.75 42 ASP B N 1
ATOM 2983 C CA . ASP B 1 42 ? 7.125 20.531 29.484 1 57.75 42 ASP B CA 1
ATOM 2984 C C . ASP B 1 42 ? 6.812 19.219 30.172 1 57.75 42 ASP B C 1
ATOM 2986 O O . ASP B 1 42 ? 6.703 18.172 29.516 1 57.75 42 ASP B O 1
ATOM 2990 N N . GLU B 1 43 ? 6.652 19.312 31.594 1 59.31 43 GLU B N 1
ATOM 2991 C CA . GLU B 1 43 ? 6.309 18.094 32.312 1 59.31 43 GLU B CA 1
ATOM 2992 C C . GLU B 1 43 ? 4.898 17.625 31.953 1 59.31 43 GLU B C 1
ATOM 2994 O O . GLU B 1 43 ? 4.656 16.422 31.797 1 59.31 43 GLU B O 1
ATOM 2999 N N . GLU B 1 44 ? 3.986 18.562 31.859 1 62.69 44 GLU B N 1
ATOM 3000 C CA . GLU B 1 44 ? 2.613 18.219 31.5 1 62.69 44 GLU B CA 1
ATOM 3001 C C . GLU B 1 44 ? 2.543 17.625 30.094 1 62.69 44 GLU B C 1
ATOM 3003 O O . GLU B 1 44 ? 1.788 16.688 29.844 1 62.69 44 GLU B O 1
ATOM 3008 N N . ASP B 1 45 ? 3.359 18.219 29.234 1 74.75 45 ASP B N 1
ATOM 3009 C CA . ASP B 1 45 ? 3.4 17.703 27.875 1 74.75 45 ASP B CA 1
ATOM 3010 C C . ASP B 1 45 ? 3.961 16.281 27.859 1 74.75 45 ASP B C 1
ATOM 3012 O O . ASP B 1 45 ? 3.475 15.43 27.109 1 74.75 45 ASP B O 1
ATOM 3016 N N . ASP B 1 46 ? 4.871 16.062 28.875 1 76.19 46 ASP B N 1
ATOM 3017 C CA . ASP B 1 46 ? 5.477 14.742 28.938 1 76.19 46 ASP B CA 1
ATOM 3018 C C . ASP B 1 46 ? 4.484 13.711 29.484 1 76.19 46 ASP B C 1
ATOM 3020 O O . ASP B 1 46 ? 4.422 12.586 29 1 76.19 46 ASP B O 1
ATOM 3024 N N . GLU B 1 47 ? 3.748 14.117 30.453 1 79.62 47 GLU B N 1
ATOM 3025 C CA . GLU B 1 47 ? 2.76 13.203 31.016 1 79.62 47 GLU B CA 1
ATOM 3026 C C . GLU B 1 47 ? 1.628 12.93 30.031 1 79.62 47 GLU B C 1
ATOM 3028 O O . GLU B 1 47 ? 1.137 11.805 29.938 1 79.62 47 GLU B O 1
ATOM 3033 N N . ARG B 1 48 ? 1.219 13.867 29.344 1 81.88 48 ARG B N 1
ATOM 3034 C CA . ARG B 1 48 ? 0.185 13.711 28.312 1 81.88 48 ARG B CA 1
ATOM 3035 C C . ARG B 1 48 ? 0.636 12.75 27.219 1 81.88 48 ARG B C 1
ATOM 3037 O O . ARG B 1 48 ? -0.15 11.93 26.75 1 81.88 48 ARG B O 1
ATOM 3044 N N . MET B 1 49 ? 1.814 12.883 26.938 1 84.31 49 MET B N 1
ATOM 3045 C CA . MET B 1 49 ? 2.354 12.023 25.891 1 84.31 49 MET B CA 1
ATOM 3046 C C . MET B 1 49 ? 2.461 10.578 26.375 1 84.31 49 MET B C 1
ATOM 3048 O O . MET B 1 49 ? 2.203 9.641 25.625 1 84.31 49 MET B O 1
ATOM 3052 N N . LYS B 1 50 ? 2.797 10.445 27.625 1 84.94 50 LYS B N 1
ATOM 3053 C CA . LYS B 1 50 ? 2.883 9.102 28.188 1 84.94 50 LYS B CA 1
ATOM 3054 C C . LYS B 1 50 ? 1.501 8.461 28.297 1 84.94 50 LYS B C 1
ATOM 3056 O O . LYS B 1 50 ? 1.342 7.266 28.047 1 84.94 50 LYS B O 1
ATOM 3061 N N . GLU B 1 51 ? 0.608 9.211 28.656 1 85.19 51 GLU B N 1
ATOM 3062 C CA . GLU B 1 51 ? -0.762 8.711 28.734 1 85.19 51 GLU B CA 1
ATOM 3063 C C . GLU B 1 51 ? -1.291 8.352 27.344 1 85.19 51 GLU B C 1
ATOM 3065 O O . GLU B 1 51 ? -1.948 7.316 27.188 1 85.19 51 GLU B O 1
ATOM 3070 N N . ALA B 1 52 ? -1.023 9.172 26.375 1 87.12 52 ALA B N 1
ATOM 3071 C CA . ALA B 1 52 ? -1.422 8.898 25 1 87.12 52 ALA B CA 1
ATOM 3072 C C . ALA B 1 52 ? -0.801 7.598 24.5 1 87.12 52 ALA B C 1
ATOM 3074 O O . ALA B 1 52 ? -1.461 6.812 23.812 1 87.12 52 ALA B O 1
ATOM 3075 N N . GLU B 1 53 ? 0.384 7.398 24.875 1 88.38 53 GLU B N 1
ATOM 3076 C CA . GLU B 1 53 ? 1.096 6.199 24.438 1 88.38 53 GLU B CA 1
ATOM 3077 C C . GLU B 1 53 ? 0.474 4.941 25.031 1 88.38 53 GLU B C 1
ATOM 3079 O O . GLU B 1 53 ? 0.411 3.902 24.375 1 88.38 53 GLU B O 1
ATOM 3084 N N . ARG B 1 54 ? 0.001 5.07 26.172 1 87.25 54 ARG B N 1
ATOM 3085 C CA . ARG B 1 54 ? -0.59 3.926 26.859 1 87.25 54 ARG B CA 1
ATOM 3086 C C . ARG B 1 54 ? -1.979 3.615 26.297 1 87.25 54 ARG B C 1
ATOM 3088 O O . ARG B 1 54 ? -2.443 2.477 26.391 1 87.25 54 ARG B O 1
ATOM 3095 N N . ARG B 1 55 ? -2.529 4.543 25.766 1 87.19 55 ARG B N 1
ATOM 3096 C CA . ARG B 1 55 ? -3.896 4.383 25.266 1 87.19 55 ARG B CA 1
ATOM 3097 C C . ARG B 1 55 ? -3.908 3.773 23.875 1 87.19 55 ARG B C 1
ATOM 3099 O O . ARG B 1 55 ? -4.934 3.256 23.422 1 87.19 55 ARG B O 1
ATOM 3106 N N . ILE B 1 56 ? -2.785 3.779 23.219 1 91.12 56 ILE B N 1
ATOM 3107 C CA . ILE B 1 56 ? -2.729 3.273 21.859 1 91.12 56 ILE B CA 1
ATOM 3108 C C . ILE B 1 56 ? -2.648 1.748 21.875 1 91.12 56 ILE B C 1
ATOM 3110 O O . ILE B 1 56 ? -1.734 1.176 22.469 1 91.12 56 ILE B O 1
ATOM 3114 N N . ARG B 1 57 ? -3.598 1.178 21.234 1 91 57 ARG B N 1
ATOM 3115 C CA . ARG B 1 57 ? -3.621 -0.279 21.141 1 91 57 ARG B CA 1
ATOM 3116 C C . ARG B 1 57 ? -2.711 -0.775 20.031 1 91 57 ARG B C 1
ATOM 3118 O O . ARG B 1 57 ? -2.494 -0.072 19.047 1 91 57 ARG B O 1
ATOM 3125 N N . HIS B 1 58 ? -2.234 -2.023 20.172 1 94.25 58 HIS B N 1
ATOM 3126 C CA . HIS B 1 58 ? -1.361 -2.629 19.172 1 94.25 58 HIS B CA 1
ATOM 3127 C C . HIS B 1 58 ? -2.088 -2.811 17.844 1 94.25 58 HIS B C 1
ATOM 3129 O O . HIS B 1 58 ? -1.479 -2.697 16.781 1 94.25 58 HIS B O 1
ATOM 3135 N N . GLU B 1 59 ? -3.41 -3.029 17.938 1 93.62 59 GLU B N 1
ATOM 3136 C CA . GLU B 1 59 ? -4.211 -3.248 16.734 1 93.62 59 GLU B CA 1
ATOM 3137 C C . GLU B 1 59 ? -4.273 -1.988 15.875 1 93.62 59 GLU B C 1
ATOM 3139 O O . GLU B 1 59 ? -4.312 -2.07 14.641 1 93.62 59 GLU B O 1
ATOM 3144 N N . GLU B 1 60 ? -4.234 -0.887 16.516 1 94.06 60 GLU B N 1
ATOM 3145 C CA . GLU B 1 60 ? -4.297 0.379 15.789 1 94.06 60 GLU B CA 1
ATOM 3146 C C . GLU B 1 60 ? -2.996 0.649 15.039 1 94.06 60 GLU B C 1
ATOM 3148 O O . GLU B 1 60 ? -3.014 1.166 13.922 1 94.06 60 GLU B O 1
ATOM 3153 N N . VAL B 1 61 ? -1.914 0.279 15.695 1 95.75 61 VAL B N 1
ATOM 3154 C CA . VAL B 1 61 ? -0.615 0.485 15.062 1 95.75 61 VAL B CA 1
ATOM 3155 C C . VAL B 1 61 ? -0.485 -0.422 13.844 1 95.75 61 VAL B C 1
ATOM 3157 O O . VAL B 1 61 ? -0.074 0.026 12.766 1 95.75 61 VAL B O 1
ATOM 3160 N N . TRP B 1 62 ? -0.914 -1.635 14.008 1 96.38 62 TRP B N 1
ATOM 3161 C CA . TRP B 1 62 ? -0.821 -2.58 12.898 1 96.38 62 TRP B CA 1
ATOM 3162 C C . TRP B 1 62 ? -1.755 -2.182 11.766 1 96.38 62 TRP B C 1
ATOM 3164 O O . TRP B 1 62 ? -1.444 -2.4 10.594 1 96.38 62 TRP B O 1
ATOM 3174 N N . ARG B 1 63 ? -2.902 -1.672 12.102 1 95.44 63 ARG B N 1
ATOM 3175 C CA . ARG B 1 63 ? -3.807 -1.161 11.07 1 95.44 63 ARG B CA 1
ATOM 3176 C C . ARG B 1 63 ? -3.123 -0.097 10.219 1 95.44 63 ARG B C 1
ATOM 3178 O O . ARG B 1 63 ? -3.154 -0.165 8.992 1 95.44 63 ARG B O 1
ATOM 3185 N N . GLU B 1 64 ? -2.428 0.842 10.891 1 95.25 64 GLU B N 1
ATOM 3186 C CA . GLU B 1 64 ? -1.746 1.912 10.172 1 95.25 64 GLU B CA 1
ATOM 3187 C C . GLU B 1 64 ? -0.604 1.362 9.32 1 95.25 64 GLU B C 1
ATOM 3189 O O . GLU B 1 64 ? -0.343 1.864 8.219 1 95.25 64 GLU B O 1
ATOM 3194 N N . ILE B 1 65 ? 0.031 0.35 9.797 1 95.94 65 ILE B N 1
ATOM 3195 C CA . ILE B 1 65 ? 1.145 -0.253 9.07 1 95.94 65 ILE B CA 1
ATOM 3196 C C . ILE B 1 65 ? 0.631 -0.906 7.789 1 95.94 65 ILE B C 1
ATOM 3198 O O . ILE B 1 65 ? 1.171 -0.67 6.703 1 95.94 65 ILE B O 1
ATOM 3202 N N . VAL B 1 66 ? -0.447 -1.609 7.816 1 95.81 66 VAL B N 1
ATOM 3203 C CA . VAL B 1 66 ? -0.93 -2.396 6.688 1 95.81 66 VAL B CA 1
ATOM 3204 C C . VAL B 1 66 ? -1.603 -1.481 5.668 1 95.81 66 VAL B C 1
ATOM 3206 O O . VAL B 1 66 ? -1.777 -1.856 4.508 1 95.81 66 VAL B O 1
ATOM 3209 N N . LEU B 1 67 ? -1.938 -0.29 6.098 1 94.75 67 LEU B N 1
ATOM 3210 C CA . LEU B 1 67 ? -2.568 0.658 5.188 1 94.75 67 LEU B CA 1
ATOM 3211 C C . LEU B 1 67 ? -1.555 1.212 4.191 1 94.75 67 LEU B C 1
ATOM 3213 O O . LEU B 1 67 ? -1.932 1.744 3.145 1 94.75 67 LEU B O 1
ATOM 3217 N N . THR B 1 68 ? -0.309 1.062 4.484 1 95.12 68 THR B N 1
ATOM 3218 C CA . THR B 1 68 ? 0.748 1.511 3.584 1 95.12 68 THR B CA 1
ATOM 3219 C C . THR B 1 68 ? 1.324 0.335 2.801 1 95.12 68 THR B C 1
ATOM 3221 O O . THR B 1 68 ? 1.344 -0.795 3.291 1 95.12 68 THR B O 1
ATOM 3224 N N . SER B 1 69 ? 1.778 0.597 1.604 1 95.38 69 SER B N 1
ATOM 3225 C CA . SER B 1 69 ? 2.393 -0.446 0.789 1 95.38 69 SER B CA 1
ATOM 3226 C C . SER B 1 69 ? 3.674 -0.967 1.433 1 95.38 69 SER B C 1
ATOM 3228 O O . SER B 1 69 ? 3.924 -2.174 1.44 1 95.38 69 SER B O 1
ATOM 3230 N N . ASN B 1 70 ? 4.438 -0.06 1.985 1 94.25 70 ASN B N 1
ATOM 3231 C CA . ASN B 1 70 ? 5.684 -0.44 2.645 1 94.25 70 ASN B CA 1
ATOM 3232 C C . ASN B 1 70 ? 5.422 -1.3 3.879 1 94.25 70 ASN B C 1
ATOM 3234 O O . ASN B 1 70 ? 6.102 -2.305 4.094 1 94.25 70 ASN B O 1
ATOM 3238 N N . GLY B 1 71 ? 4.496 -0.882 4.648 1 96.19 71 GLY B N 1
ATOM 3239 C CA . GLY B 1 71 ? 4.156 -1.654 5.832 1 96.19 71 GLY B CA 1
ATOM 3240 C C . GLY B 1 71 ? 3.629 -3.039 5.512 1 96.19 71 GLY B C 1
ATOM 3241 O O . GLY B 1 71 ? 3.973 -4.012 6.184 1 96.19 71 GLY B O 1
ATOM 3242 N N . ARG B 1 72 ? 2.793 -3.109 4.516 1 96.12 72 ARG B N 1
ATOM 3243 C CA . ARG B 1 72 ? 2.262 -4.406 4.102 1 96.12 72 ARG B CA 1
ATOM 3244 C C . ARG B 1 72 ? 3.373 -5.316 3.596 1 96.12 72 ARG B C 1
ATOM 3246 O O . ARG B 1 72 ? 3.381 -6.516 3.887 1 96.12 72 ARG B O 1
ATOM 3253 N N . ASP B 1 73 ? 4.258 -4.789 2.832 1 96.75 73 ASP B N 1
ATOM 3254 C CA . ASP B 1 73 ? 5.395 -5.562 2.338 1 96.75 73 ASP B CA 1
ATOM 3255 C C . ASP B 1 73 ? 6.211 -6.145 3.492 1 96.75 73 ASP B C 1
ATOM 3257 O O . ASP B 1 73 ? 6.609 -7.309 3.453 1 96.75 73 ASP B O 1
ATOM 3261 N N . LYS B 1 74 ? 6.441 -5.34 4.543 1 96.38 74 LYS B N 1
ATOM 3262 C CA . LYS B 1 74 ? 7.219 -5.809 5.688 1 96.38 74 LYS B CA 1
ATOM 3263 C C . LYS B 1 74 ? 6.465 -6.887 6.461 1 96.38 74 LYS B C 1
ATOM 3265 O O . LYS B 1 74 ? 7.07 -7.84 6.957 1 96.38 74 LYS B O 1
ATOM 3270 N N . ALA B 1 75 ? 5.199 -6.707 6.574 1 96.75 75 ALA B N 1
ATOM 3271 C CA . ALA B 1 75 ? 4.387 -7.727 7.234 1 96.75 75 ALA B CA 1
ATOM 3272 C C . ALA B 1 75 ? 4.457 -9.055 6.488 1 96.75 75 ALA B C 1
ATOM 3274 O O . ALA B 1 75 ? 4.645 -10.109 7.098 1 96.75 75 ALA B O 1
ATOM 3275 N N . PHE B 1 76 ? 4.328 -8.961 5.176 1 97.88 76 PHE B N 1
ATOM 3276 C CA . PHE B 1 76 ? 4.402 -10.172 4.359 1 97.88 76 PHE B CA 1
ATOM 3277 C C . PHE B 1 76 ? 5.789 -10.797 4.453 1 97.88 76 PHE B C 1
ATOM 3279 O O . PHE B 1 76 ? 5.918 -12.023 4.445 1 97.88 76 PHE B O 1
ATOM 3286 N N . LYS B 1 77 ? 6.762 -9.945 4.543 1 97.5 77 LYS B N 1
ATOM 3287 C CA . LYS B 1 77 ? 8.133 -10.445 4.637 1 97.5 77 LYS B CA 1
ATOM 3288 C C . LYS B 1 77 ? 8.344 -11.234 5.922 1 97.5 77 LYS B C 1
ATOM 3290 O O . LYS B 1 77 ? 8.992 -12.281 5.91 1 97.5 77 LYS B O 1
ATOM 3295 N N . ILE B 1 78 ? 7.84 -10.797 6.973 1 97.75 78 ILE B N 1
ATOM 3296 C CA . ILE B 1 78 ? 7.953 -11.492 8.25 1 97.75 78 ILE B CA 1
ATOM 3297 C C . ILE B 1 78 ? 7.285 -12.859 8.156 1 97.75 78 ILE B C 1
ATOM 3299 O O . ILE B 1 78 ? 7.863 -13.867 8.562 1 97.75 78 ILE B O 1
ATOM 3303 N N . ILE B 1 79 ? 6.105 -12.891 7.605 1 97.56 79 ILE B N 1
ATOM 3304 C CA . ILE B 1 79 ? 5.367 -14.141 7.496 1 97.56 79 ILE B CA 1
ATOM 3305 C C . ILE B 1 79 ? 6.105 -15.102 6.566 1 97.56 79 ILE B C 1
ATOM 3307 O O . ILE B 1 79 ? 6.297 -16.266 6.895 1 97.56 79 ILE B O 1
ATOM 3311 N N . GLN B 1 80 ? 6.496 -14.602 5.445 1 97.31 80 GLN B N 1
ATOM 3312 C CA . GLN B 1 80 ? 7.18 -15.414 4.441 1 97.31 80 GLN B CA 1
ATOM 3313 C C . GLN B 1 80 ? 8.43 -16.078 5.023 1 97.31 80 GLN B C 1
ATOM 3315 O O . GLN B 1 80 ? 8.609 -17.281 4.895 1 97.31 80 GLN B O 1
ATOM 3320 N N . TYR B 1 81 ? 9.25 -15.312 5.691 1 97.31 81 TYR B N 1
ATOM 3321 C CA . TYR B 1 81 ? 10.531 -15.836 6.148 1 97.31 81 TYR B CA 1
ATOM 3322 C C . TYR B 1 81 ? 10.367 -16.625 7.445 1 97.31 81 TYR B C 1
ATOM 3324 O O . TYR B 1 81 ? 11.211 -17.453 7.781 1 97.31 81 TYR B O 1
ATOM 3332 N N . SER B 1 82 ? 9.336 -16.328 8.227 1 97.62 82 SER B N 1
ATOM 3333 C CA . SER B 1 82 ? 9.008 -17.219 9.336 1 97.62 82 SER B CA 1
ATOM 3334 C C . SER B 1 82 ? 8.656 -18.625 8.836 1 97.62 82 SER B C 1
ATOM 3336 O O . SER B 1 82 ? 9.07 -19.625 9.43 1 97.62 82 SER B O 1
ATOM 3338 N N . ILE B 1 83 ? 7.883 -18.672 7.766 1 96.94 83 ILE B N 1
ATOM 3339 C CA . ILE B 1 83 ? 7.523 -19.953 7.164 1 96.94 83 ILE B CA 1
ATOM 3340 C C . ILE B 1 83 ? 8.781 -20.656 6.664 1 96.94 83 ILE B C 1
ATOM 3342 O O . ILE B 1 83 ? 8.953 -21.859 6.895 1 96.94 83 ILE B O 1
ATOM 3346 N N . LYS B 1 84 ? 9.672 -19.922 6.031 1 96.38 84 LYS B N 1
ATOM 3347 C CA . LYS B 1 84 ? 10.898 -20.516 5.488 1 96.38 84 LYS B CA 1
ATOM 3348 C C . LYS B 1 84 ? 11.781 -21.078 6.602 1 96.38 84 LYS B C 1
ATOM 3350 O O . LYS B 1 84 ? 12.344 -22.156 6.461 1 96.38 84 LYS B O 1
ATOM 3355 N N . VAL B 1 85 ? 11.938 -20.375 7.699 1 96.31 85 VAL B N 1
ATOM 3356 C CA . VAL B 1 85 ? 12.734 -20.844 8.828 1 96.31 85 VAL B CA 1
ATOM 3357 C C . VAL B 1 85 ? 12.07 -22.062 9.461 1 96.31 85 VAL B C 1
ATOM 3359 O O . VAL B 1 85 ? 12.75 -23.016 9.836 1 96.31 85 VAL B O 1
ATOM 3362 N N . TYR B 1 86 ? 10.758 -22.031 9.578 1 95.12 86 TYR B N 1
ATOM 3363 C CA . TYR B 1 86 ? 10.023 -23.172 10.117 1 95.12 86 TYR B CA 1
ATOM 3364 C C . TYR B 1 86 ? 10.258 -24.422 9.266 1 95.12 86 TYR B C 1
ATOM 3366 O O . TYR B 1 86 ? 10.477 -25.5 9.797 1 95.12 86 TYR B O 1
ATOM 3374 N N . LEU B 1 87 ? 10.172 -24.266 7.945 1 92.94 87 LEU B N 1
ATOM 3375 C CA . LEU B 1 87 ? 10.367 -25.375 7.027 1 92.94 87 LEU B CA 1
ATOM 3376 C C . LEU B 1 87 ? 11.781 -25.938 7.148 1 92.94 87 LEU B C 1
ATOM 3378 O O . LEU B 1 87 ? 11.984 -27.141 7.008 1 92.94 87 LEU B O 1
ATOM 3382 N N . LEU B 1 88 ? 12.797 -25.141 7.438 1 90.12 88 LEU B N 1
ATOM 3383 C CA . LEU B 1 88 ? 14.172 -25.578 7.629 1 90.12 88 LEU B CA 1
ATOM 3384 C C . LEU B 1 88 ? 14.281 -26.484 8.859 1 90.12 88 LEU B C 1
ATOM 3386 O O . LEU B 1 88 ? 14.953 -27.516 8.812 1 90.12 88 LEU B O 1
ATOM 3390 N N . PHE B 1 89 ? 13.633 -26.062 9.867 1 86.81 89 PHE B N 1
ATOM 3391 C CA . PHE B 1 89 ? 13.711 -26.812 11.117 1 86.81 89 PHE B CA 1
ATOM 3392 C C . PHE B 1 89 ? 12.875 -28.094 11.031 1 86.81 89 PHE B C 1
ATOM 3394 O O . PHE B 1 89 ? 13.25 -29.125 11.586 1 86.81 89 PHE B O 1
ATOM 3401 N N . HIS B 1 90 ? 11.758 -28.016 10.422 1 81.88 90 HIS B N 1
ATOM 3402 C CA . HIS B 1 90 ? 10.891 -29.172 10.266 1 81.88 90 HIS B CA 1
ATOM 3403 C C . HIS B 1 90 ? 11.586 -30.281 9.477 1 81.88 90 HIS B C 1
ATOM 3405 O O . HIS B 1 90 ? 11.523 -31.453 9.852 1 81.88 90 HIS B O 1
ATOM 3411 N N . THR B 1 91 ? 12.211 -29.906 8.43 1 71.19 91 THR B N 1
ATOM 3412 C CA . THR B 1 91 ? 12.922 -30.875 7.594 1 71.19 91 THR B CA 1
ATOM 3413 C C . THR B 1 91 ? 14.109 -31.469 8.344 1 71.19 91 THR B C 1
ATOM 3415 O O . THR B 1 91 ? 14.398 -32.656 8.203 1 71.19 91 THR B O 1
ATOM 3418 N N . SER B 1 92 ? 14.695 -30.656 9.18 1 67.88 92 SER B N 1
ATOM 3419 C CA . SER B 1 92 ? 15.844 -31.141 9.938 1 67.88 92 SER B CA 1
ATOM 3420 C C . SER B 1 92 ? 15.414 -32.125 11.023 1 67.88 92 SER B C 1
ATOM 3422 O O . SER B 1 92 ? 16.078 -33.125 11.25 1 67.88 92 SER B O 1
ATOM 3424 N N . VAL B 1 93 ? 14.266 -31.75 11.617 1 63.03 93 VAL B N 1
ATOM 3425 C CA . VAL B 1 93 ? 13.789 -32.594 12.719 1 63.03 93 VAL B CA 1
ATOM 3426 C C . VAL B 1 93 ? 13.211 -33.875 12.18 1 63.03 93 VAL B C 1
ATOM 3428 O O . VAL B 1 93 ? 13.445 -34.969 12.742 1 63.03 93 VAL B O 1
ATOM 3431 N N . THR B 1 94 ? 12.352 -33.688 11.102 1 60.22 94 THR B N 1
ATOM 3432 C CA . THR B 1 94 ? 11.75 -34.875 10.531 1 60.22 94 THR B CA 1
ATOM 3433 C C . THR B 1 94 ? 12.82 -35.781 9.875 1 60.22 94 THR B C 1
ATOM 3435 O O . THR B 1 94 ? 12.664 -37 9.797 1 60.22 94 THR B O 1
ATOM 3438 N N . GLY B 1 95 ? 13.797 -35.031 9.219 1 57.56 95 GLY B N 1
ATOM 3439 C CA . GLY B 1 95 ? 14.898 -35.812 8.695 1 57.56 95 GLY B CA 1
ATOM 3440 C C . GLY B 1 95 ? 15.672 -36.562 9.773 1 57.56 95 GLY B C 1
ATOM 3441 O O . GLY B 1 95 ? 16.453 -37.469 9.477 1 57.56 95 GLY B O 1
ATOM 3442 N N . SER B 1 96 ? 15.586 -35.938 10.906 1 53.03 96 SER B N 1
ATOM 3443 C CA . SER B 1 96 ? 16.25 -36.719 11.969 1 53.03 96 SER B CA 1
ATOM 3444 C C . SER B 1 96 ? 15.492 -38 12.273 1 53.03 96 SER B C 1
ATOM 3446 O O . SER B 1 96 ? 14.281 -38.094 12.055 1 53.03 96 SER B O 1
ATOM 3448 N N . ARG B 1 97 ? 16.094 -39.156 12.242 1 52.31 97 ARG B N 1
ATOM 3449 C CA . ARG B 1 97 ? 15.773 -40.562 12.445 1 52.31 97 ARG B CA 1
ATOM 3450 C C . ARG B 1 97 ? 14.602 -40.719 13.414 1 52.31 97 ARG B C 1
ATOM 3452 O O . ARG B 1 97 ? 13.953 -41.781 13.438 1 52.31 97 ARG B O 1
ATOM 3459 N N . LEU B 1 98 ? 14.438 -39.875 14.305 1 48.88 98 LEU B N 1
ATOM 3460 C CA . LEU B 1 98 ? 13.609 -40.219 15.453 1 48.88 98 LEU B CA 1
ATOM 3461 C C . LEU B 1 98 ? 12.133 -40.094 15.125 1 48.88 98 LEU B C 1
ATOM 3463 O O . LEU B 1 98 ? 11.297 -40.812 15.664 1 48.88 98 LEU B O 1
ATOM 3467 N N . LEU B 1 99 ? 11.641 -39.094 14.312 1 52.66 99 LEU B N 1
ATOM 3468 C CA . LEU B 1 99 ? 10.203 -38.938 14.18 1 52.66 99 LEU B CA 1
ATOM 3469 C C . LEU B 1 99 ? 9.703 -39.5 12.859 1 52.66 99 LEU B C 1
ATOM 3471 O O . LEU B 1 99 ? 8.625 -39.125 12.383 1 52.66 99 LEU B O 1
ATOM 3475 N N . ARG B 1 100 ? 10.359 -40.344 12.188 1 50.06 100 ARG B N 1
ATOM 3476 C CA . ARG B 1 100 ? 10.023 -41.062 10.953 1 50.06 100 ARG B CA 1
ATOM 3477 C C . ARG B 1 100 ? 8.734 -41.844 11.102 1 50.06 100 ARG B C 1
ATOM 3479 O O . ARG B 1 100 ? 8.602 -42.938 10.547 1 50.06 100 ARG B O 1
ATOM 3486 N N . LYS B 1 101 ? 7.926 -41.5 12.133 1 53.53 101 LYS B N 1
ATOM 3487 C CA . LYS B 1 101 ? 6.762 -42.375 12.086 1 53.53 101 LYS B CA 1
ATOM 3488 C C . LYS B 1 101 ? 5.898 -42.062 10.859 1 53.53 101 LYS B C 1
ATOM 3490 O O . LYS B 1 101 ? 5.754 -40.906 10.461 1 53.53 101 LYS B O 1
ATOM 3495 N N . SER B 1 102 ? 5.195 -43.094 10.133 1 55 102 SER B N 1
ATOM 3496 C CA . SER B 1 102 ? 4.547 -43.344 8.852 1 55 102 SER B CA 1
ATOM 3497 C C . SER B 1 102 ? 3.469 -42.281 8.57 1 55 102 SER B C 1
ATOM 3499 O O . SER B 1 102 ? 3.432 -41.719 7.484 1 55 102 SER B O 1
ATOM 3501 N N . SER B 1 103 ? 2.326 -42.312 9.391 1 53.59 103 SER B N 1
ATOM 3502 C CA . SER B 1 103 ? 1.126 -41.531 9.133 1 53.59 103 SER B CA 1
ATOM 3503 C C . SER B 1 103 ? 1.423 -40.031 9.18 1 53.59 103 SER B C 1
ATOM 3505 O O . SER B 1 103 ? 0.88 -39.25 8.391 1 53.59 103 SER B O 1
ATOM 3507 N N . LYS B 1 104 ? 2.367 -39.719 10.062 1 61.5 104 LYS B N 1
ATOM 3508 C CA . LYS B 1 104 ? 2.818 -38.344 10.305 1 61.5 104 LYS B CA 1
ATOM 3509 C C . LYS B 1 104 ? 3.561 -37.781 9.094 1 61.5 104 LYS B C 1
ATOM 3511 O O . LYS B 1 104 ? 3.555 -36.594 8.852 1 61.5 104 LYS B O 1
ATOM 3516 N N . GLN B 1 105 ? 3.639 -38.844 8.172 1 69.69 105 GLN B N 1
ATOM 3517 C CA . GLN B 1 105 ? 4.461 -38.5 7.023 1 69.69 105 GLN B CA 1
ATOM 3518 C C . GLN B 1 105 ? 3.623 -37.812 5.949 1 69.69 105 GLN B C 1
ATOM 3520 O O . GLN B 1 105 ? 4.051 -36.812 5.359 1 69.69 105 GLN B O 1
ATOM 3525 N N . HIS B 1 106 ? 2.291 -38.344 5.789 1 78.94 106 HIS B N 1
ATOM 3526 C CA . HIS B 1 106 ? 1.49 -37.781 4.719 1 78.94 106 HIS B CA 1
ATOM 3527 C C . HIS B 1 106 ? 1.034 -36.344 5.078 1 78.94 106 HIS B C 1
ATOM 3529 O O . HIS B 1 106 ? 1.101 -35.438 4.25 1 78.94 106 HIS B O 1
ATOM 3535 N N . TRP B 1 107 ? 0.542 -36.219 6.34 1 82.19 107 TRP B N 1
ATOM 3536 C CA . TRP B 1 107 ? 0.094 -34.906 6.793 1 82.19 107 TRP B CA 1
ATOM 3537 C C . TRP B 1 107 ? 1.249 -33.906 6.801 1 82.19 107 TRP B C 1
ATOM 3539 O O . TRP B 1 107 ? 1.062 -32.75 6.488 1 82.19 107 TRP B O 1
ATOM 3549 N N . GLU B 1 108 ? 2.334 -34.438 7.09 1 83.88 108 GLU B N 1
ATOM 3550 C CA . GLU B 1 108 ? 3.514 -33.562 7.117 1 83.88 108 GLU B CA 1
ATOM 3551 C C . GLU B 1 108 ? 3.9 -33.125 5.715 1 83.88 108 GLU B C 1
ATOM 3553 O O . GLU B 1 108 ? 4.273 -31.953 5.512 1 83.88 108 GLU B O 1
ATOM 3558 N N . GLN B 1 109 ? 3.801 -34 4.797 1 86.94 109 GLN B N 1
ATOM 3559 C CA . GLN B 1 109 ? 4.117 -33.656 3.416 1 86.94 109 GLN B CA 1
ATOM 3560 C C . GLN B 1 109 ? 3.127 -32.625 2.865 1 86.94 109 GLN B C 1
ATOM 3562 O O . GLN B 1 109 ? 3.51 -31.734 2.119 1 86.94 109 GLN B O 1
ATOM 3567 N N . GLU B 1 110 ? 1.925 -32.844 3.23 1 89.25 110 GLU B N 1
ATOM 3568 C CA . GLU B 1 110 ? 0.908 -31.891 2.791 1 89.25 110 GLU B CA 1
ATOM 3569 C C . GLU B 1 110 ? 1.136 -30.516 3.41 1 89.25 110 GLU B C 1
ATOM 3571 O O . GLU B 1 110 ? 0.958 -29.5 2.744 1 89.25 110 GLU B O 1
ATOM 3576 N N . LEU B 1 111 ? 1.504 -30.531 4.625 1 89.5 111 LEU B N 1
ATOM 3577 C CA . LEU B 1 111 ? 1.781 -29.281 5.316 1 89.5 111 LEU B CA 1
ATOM 3578 C C . LEU B 1 111 ? 2.957 -28.562 4.676 1 89.5 111 LEU B C 1
ATOM 3580 O O . LEU B 1 111 ? 2.91 -27.344 4.484 1 89.5 111 LEU B O 1
ATOM 3584 N N . VAL B 1 112 ? 3.979 -29.328 4.375 1 91.94 112 VAL B N 1
ATOM 3585 C CA . VAL B 1 112 ? 5.16 -28.75 3.748 1 91.94 112 VAL B CA 1
ATOM 3586 C C . VAL B 1 112 ? 4.793 -28.156 2.391 1 91.94 112 VAL B C 1
ATOM 3588 O O . VAL B 1 112 ? 5.223 -27.047 2.049 1 91.94 112 VAL B O 1
ATOM 3591 N N . LYS B 1 113 ? 4.008 -28.828 1.694 1 93.19 113 LYS B N 1
ATOM 3592 C CA . LYS B 1 113 ? 3.566 -28.344 0.386 1 93.19 113 LYS B CA 1
ATOM 3593 C C . LYS B 1 113 ? 2.746 -27.062 0.512 1 93.19 113 LYS B C 1
ATOM 3595 O O . LYS B 1 113 ? 2.955 -26.109 -0.241 1 93.19 113 LYS B O 1
ATOM 3600 N N . ARG B 1 114 ? 1.859 -27.031 1.435 1 94.69 114 ARG B N 1
ATOM 3601 C CA . ARG B 1 114 ? 0.998 -25.875 1.653 1 94.69 114 ARG B CA 1
ATOM 3602 C C . ARG B 1 114 ? 1.811 -24.656 2.102 1 94.69 114 ARG B C 1
ATOM 3604 O O . ARG B 1 114 ? 1.601 -23.547 1.61 1 94.69 114 ARG B O 1
ATOM 3611 N N . LEU B 1 115 ? 2.695 -24.938 2.979 1 95.56 115 LEU B N 1
ATOM 3612 C CA . LEU B 1 115 ? 3.508 -23.844 3.496 1 95.56 115 LEU B CA 1
ATOM 3613 C C . LEU B 1 115 ? 4.457 -23.328 2.426 1 95.56 115 LEU B C 1
ATOM 3615 O O . LEU B 1 115 ? 4.715 -22.125 2.352 1 95.56 115 LEU B O 1
ATOM 3619 N N . THR B 1 116 ? 4.98 -24.203 1.631 1 95.69 116 THR B N 1
ATOM 3620 C CA . THR B 1 116 ? 5.852 -23.797 0.533 1 95.69 116 THR B CA 1
ATOM 3621 C C . THR B 1 116 ? 5.078 -22.953 -0.482 1 95.69 116 THR B C 1
ATOM 3623 O O . THR B 1 116 ? 5.586 -21.953 -0.974 1 95.69 116 THR B O 1
ATOM 3626 N N . SER B 1 117 ? 3.865 -23.375 -0.709 1 96.06 117 SER B N 1
ATOM 3627 C CA . SER B 1 117 ? 3.006 -22.609 -1.605 1 96.06 117 SER B CA 1
ATOM 3628 C C . SER B 1 117 ? 2.701 -21.234 -1.035 1 96.06 117 SER B C 1
ATOM 3630 O O . SER B 1 117 ? 2.703 -20.234 -1.766 1 96.06 117 SER B O 1
ATOM 3632 N N . ALA B 1 118 ? 2.494 -21.203 0.201 1 97 118 ALA B N 1
ATOM 3633 C CA . ALA B 1 118 ? 2.203 -19.938 0.872 1 97 118 ALA B CA 1
ATOM 3634 C C . ALA B 1 118 ? 3.398 -18.984 0.797 1 97 118 ALA B C 1
ATOM 3636 O O . ALA B 1 118 ? 3.242 -17.797 0.493 1 97 118 ALA B O 1
ATOM 3637 N N . ALA B 1 119 ? 4.551 -19.516 1.058 1 97.19 119 ALA B N 1
ATOM 3638 C CA . ALA B 1 119 ? 5.758 -18.703 1.002 1 97.19 119 ALA B CA 1
ATOM 3639 C C . ALA B 1 119 ? 5.996 -18.156 -0.407 1 97.19 119 ALA B C 1
ATOM 3641 O O . ALA B 1 119 ? 6.371 -17 -0.583 1 97.19 119 ALA B O 1
ATOM 3642 N N . SER B 1 120 ? 5.742 -18.953 -1.386 1 96.75 120 SER B N 1
ATOM 3643 C CA . SER B 1 120 ? 5.922 -18.547 -2.775 1 96.75 120 SER B CA 1
ATOM 3644 C C . SER B 1 120 ? 4.898 -17.484 -3.18 1 96.75 120 SER B C 1
ATOM 3646 O O . SER B 1 120 ? 5.23 -16.531 -3.875 1 96.75 120 SER B O 1
ATOM 3648 N N . GLY B 1 121 ? 3.666 -17.719 -2.76 1 96.69 121 GLY B N 1
ATOM 3649 C CA . GLY B 1 121 ? 2.629 -16.734 -3.033 1 96.69 121 GLY B CA 1
ATOM 3650 C C . GLY B 1 121 ? 2.902 -15.391 -2.396 1 96.69 121 GLY B C 1
ATOM 3651 O O . GLY B 1 121 ? 2.65 -14.344 -3.006 1 96.69 121 GLY B O 1
ATOM 3652 N N . LEU B 1 122 ? 3.416 -15.453 -1.217 1 97.56 122 LEU B N 1
ATOM 3653 C CA . LEU B 1 122 ? 3.742 -14.219 -0.521 1 97.56 122 LEU B CA 1
ATOM 3654 C C . LEU B 1 122 ? 4.926 -13.516 -1.184 1 97.56 122 LEU B C 1
ATOM 3656 O O . LEU B 1 122 ? 4.953 -12.289 -1.281 1 97.56 122 LEU B O 1
ATOM 3660 N N . SER B 1 123 ? 5.922 -14.273 -1.61 1 96.94 123 SER B N 1
ATOM 3661 C CA . SER B 1 123 ? 7.059 -13.719 -2.336 1 96.94 123 SER B CA 1
ATOM 3662 C C . SER B 1 123 ? 6.609 -13.023 -3.621 1 96.94 123 SER B C 1
ATOM 3664 O O . SER B 1 123 ? 7.062 -11.922 -3.928 1 96.94 123 SER B O 1
ATOM 3666 N N . PHE B 1 124 ? 5.73 -13.672 -4.309 1 96.94 124 PHE B N 1
ATOM 3667 C CA . PHE B 1 124 ? 5.176 -13.102 -5.531 1 96.94 124 PHE B CA 1
ATOM 3668 C C . PHE B 1 124 ? 4.422 -11.812 -5.234 1 96.94 124 PHE B C 1
ATOM 3670 O O . PHE B 1 124 ? 4.598 -10.812 -5.938 1 96.94 124 PHE B O 1
ATOM 3677 N N . SER B 1 125 ? 3.574 -11.812 -4.211 1 96.81 125 SER B N 1
ATOM 3678 C CA . SER B 1 125 ? 2.797 -10.641 -3.822 1 96.81 125 SER B CA 1
ATOM 3679 C C . SER B 1 125 ? 3.707 -9.484 -3.424 1 96.81 125 SER B C 1
ATOM 3681 O O . SER B 1 125 ? 3.418 -8.328 -3.734 1 96.81 125 SER B O 1
ATOM 3683 N N . ARG B 1 126 ? 4.73 -9.781 -2.74 1 96.75 126 ARG B N 1
ATOM 3684 C CA . ARG B 1 126 ? 5.676 -8.742 -2.338 1 96.75 126 ARG B CA 1
ATOM 3685 C C . ARG B 1 126 ? 6.309 -8.078 -3.555 1 96.75 126 ARG B C 1
ATOM 3687 O O . ARG B 1 126 ? 6.484 -6.855 -3.578 1 96.75 126 ARG B O 1
ATOM 3694 N N . LYS B 1 127 ? 6.672 -8.844 -4.512 1 96.31 127 LYS B N 1
ATOM 3695 C CA . LYS B 1 127 ? 7.234 -8.281 -5.738 1 96.31 127 LYS B CA 1
ATOM 3696 C C . LYS B 1 127 ? 6.238 -7.352 -6.422 1 96.31 127 LYS B C 1
ATOM 3698 O O . LYS B 1 127 ? 6.621 -6.324 -6.98 1 96.31 127 LYS B O 1
ATOM 3703 N N . CYS B 1 128 ? 4.969 -7.672 -6.336 1 96 128 CYS B N 1
ATOM 3704 C CA . CYS B 1 128 ? 3.932 -6.82 -6.91 1 96 128 CYS B CA 1
ATOM 3705 C C . CYS B 1 128 ? 3.756 -5.547 -6.09 1 96 128 CYS B C 1
ATOM 3707 O O . CYS B 1 128 ? 3.443 -4.488 -6.637 1 96 128 CYS B O 1
ATOM 3709 N N . LEU B 1 129 ? 3.992 -5.684 -4.812 1 95.75 129 LEU B N 1
ATOM 3710 C CA . LEU B 1 129 ? 3.867 -4.535 -3.924 1 95.75 129 LEU B CA 1
ATOM 3711 C C . LEU B 1 129 ? 4.973 -3.52 -4.188 1 95.75 129 LEU B C 1
ATOM 3713 O O . LEU B 1 129 ? 4.867 -2.359 -3.781 1 95.75 129 LEU B O 1
ATOM 3717 N N . LEU B 1 130 ? 6.012 -3.953 -4.883 1 94.25 130 LEU B N 1
ATOM 3718 C CA . LEU B 1 130 ? 7.145 -3.076 -5.152 1 94.25 130 LEU B CA 1
ATOM 3719 C C . LEU B 1 130 ? 7.023 -2.438 -6.531 1 94.25 130 LEU B C 1
ATOM 3721 O O . LEU B 1 130 ? 7.809 -1.554 -6.883 1 94.25 130 LEU B O 1
ATOM 3725 N N . LEU B 1 131 ? 5.988 -2.828 -7.254 1 95.75 131 LEU B N 1
ATOM 3726 C CA . LEU B 1 131 ? 5.785 -2.252 -8.578 1 95.75 131 LEU B CA 1
ATOM 3727 C C . LEU B 1 131 ? 5.625 -0.739 -8.492 1 95.75 131 LEU B C 1
ATOM 3729 O O . LEU B 1 131 ? 4.977 -0.229 -7.578 1 95.75 131 LEU B O 1
ATOM 3733 N N . PHE B 1 132 ? 6.246 -0.015 -9.383 1 95.56 132 PHE B N 1
ATOM 3734 C CA . PHE B 1 132 ? 6.121 1.423 -9.586 1 95.56 132 PHE B CA 1
ATOM 3735 C C . PHE B 1 132 ? 6.867 2.191 -8.5 1 95.56 132 PHE B C 1
ATOM 3737 O O . PHE B 1 132 ? 6.715 3.408 -8.375 1 95.56 132 PHE B O 1
ATOM 3744 N N . ASN B 1 133 ? 7.656 1.513 -7.75 1 94.38 133 ASN B N 1
ATOM 3745 C CA . ASN B 1 133 ? 8.43 2.195 -6.719 1 94.38 133 ASN B CA 1
ATOM 3746 C C . ASN B 1 133 ? 9.469 3.127 -7.324 1 94.38 133 ASN B C 1
ATOM 3748 O O . ASN B 1 133 ? 10.078 3.932 -6.617 1 94.38 133 ASN B O 1
ATOM 3752 N N . TRP B 1 134 ? 9.703 3.043 -8.688 1 94.44 134 TRP B N 1
ATOM 3753 C CA . TRP B 1 134 ? 10.633 3.939 -9.359 1 94.44 134 TRP B CA 1
ATOM 3754 C C . TRP B 1 134 ? 10.094 5.363 -9.391 1 94.44 134 TRP B C 1
ATOM 3756 O O . TRP B 1 134 ? 10.836 6.312 -9.648 1 94.44 134 TRP B O 1
ATOM 3766 N N . LEU B 1 135 ? 8.812 5.562 -9.039 1 94.25 135 LEU B N 1
ATOM 3767 C CA . LEU B 1 135 ? 8.211 6.891 -9.031 1 94.25 135 LEU B CA 1
ATOM 3768 C C . LEU B 1 135 ? 8.82 7.766 -7.945 1 94.25 135 LEU B C 1
ATOM 3770 O O . LEU B 1 135 ? 8.945 8.977 -8.117 1 94.25 135 LEU B O 1
ATOM 3774 N N . THR B 1 136 ? 9.211 7.133 -6.852 1 91.75 136 THR B N 1
ATOM 3775 C CA . THR B 1 136 ? 9.75 7.898 -5.73 1 91.75 136 THR B CA 1
ATOM 3776 C C . THR B 1 136 ? 11.102 8.508 -6.09 1 91.75 136 THR B C 1
ATOM 3778 O O . THR B 1 136 ? 11.273 9.727 -6.047 1 91.75 136 THR B O 1
ATOM 3781 N N . PRO B 1 137 ? 12.062 7.695 -6.504 1 91.44 137 PRO B N 1
ATOM 3782 C CA . PRO B 1 137 ? 13.336 8.297 -6.918 1 91.44 137 PRO B CA 1
ATOM 3783 C C . PRO B 1 137 ? 13.195 9.203 -8.141 1 91.44 137 PRO B C 1
ATOM 3785 O O . PRO B 1 137 ? 13.914 10.195 -8.266 1 91.44 137 PRO B O 1
ATOM 3788 N N . LEU B 1 138 ? 12.266 8.945 -9 1 91.75 138 LEU B N 1
ATOM 3789 C CA . LEU B 1 138 ? 12.055 9.789 -10.172 1 91.75 138 LEU B CA 1
ATOM 3790 C C . LEU B 1 138 ? 11.57 11.172 -9.766 1 91.75 138 LEU B C 1
ATOM 3792 O O . LEU B 1 138 ? 12.078 12.188 -10.258 1 91.75 138 LEU B O 1
ATOM 3796 N N . THR B 1 139 ? 10.633 11.234 -8.922 1 89.25 139 THR B N 1
ATOM 3797 C CA . THR B 1 139 ? 10.094 12.523 -8.492 1 89.25 139 THR B CA 1
ATOM 3798 C C . THR B 1 139 ? 11.125 13.289 -7.676 1 89.25 139 THR B C 1
ATOM 3800 O O . THR B 1 139 ? 11.164 14.523 -7.715 1 89.25 139 THR B O 1
ATOM 3803 N N . THR B 1 140 ? 11.953 12.602 -6.945 1 87.25 140 THR B N 1
ATOM 3804 C CA . THR B 1 140 ? 13.031 13.242 -6.199 1 87.25 140 THR B CA 1
ATOM 3805 C C . THR B 1 140 ? 14.023 13.906 -7.145 1 87.25 140 THR B C 1
ATOM 3807 O O . THR B 1 140 ? 14.492 15.016 -6.891 1 87.25 140 THR B O 1
ATOM 3810 N N . ILE B 1 141 ? 14.328 13.273 -8.195 1 86.62 141 ILE B N 1
ATOM 3811 C CA . ILE B 1 141 ? 15.258 13.797 -9.188 1 86.62 141 ILE B CA 1
ATOM 3812 C C . ILE B 1 141 ? 14.641 15.008 -9.883 1 86.62 141 ILE B C 1
ATOM 3814 O O . ILE B 1 141 ? 15.312 16.016 -10.086 1 86.62 141 ILE B O 1
ATOM 3818 N N . LEU B 1 142 ? 13.344 14.93 -10.148 1 84.69 142 LEU B N 1
ATOM 3819 C CA . LEU B 1 142 ? 12.648 16 -10.852 1 84.69 142 LEU B CA 1
ATOM 3820 C C . LEU B 1 142 ? 12.484 17.219 -9.945 1 84.69 142 LEU B C 1
ATOM 3822 O O . LEU B 1 142 ? 12.516 18.359 -10.422 1 84.69 142 LEU B O 1
ATOM 3826 N N . ALA B 1 143 ? 12.258 17.047 -8.648 1 80.75 143 ALA B N 1
ATOM 3827 C CA . ALA B 1 143 ? 12.086 18.125 -7.688 1 80.75 143 ALA B CA 1
ATOM 3828 C C . ALA B 1 143 ? 13.391 18.891 -7.477 1 80.75 143 ALA B C 1
ATOM 3830 O O . ALA B 1 143 ? 13.383 20.094 -7.23 1 80.75 143 ALA B O 1
ATOM 3831 N N . GLN B 1 144 ? 14.461 18.312 -7.398 1 73.56 144 GLN B N 1
ATOM 3832 C CA . GLN B 1 144 ? 15.758 18.953 -7.207 1 73.56 144 GLN B CA 1
ATOM 3833 C C . GLN B 1 144 ? 16.094 19.891 -8.359 1 73.56 144 GLN B C 1
ATOM 3835 O O . GLN B 1 144 ? 16.797 20.875 -8.18 1 73.56 144 GLN B O 1
ATOM 3840 N N . GLN B 1 145 ? 15.484 19.703 -9.32 1 62.88 145 GLN B N 1
ATOM 3841 C CA . GLN B 1 145 ? 15.75 20.562 -10.469 1 62.88 145 GLN B CA 1
ATOM 3842 C C . GLN B 1 145 ? 14.938 21.844 -10.398 1 62.88 145 GLN B C 1
ATOM 3844 O O . GLN B 1 145 ? 15.352 22.875 -10.93 1 62.88 145 GLN B O 1
ATOM 3849 N N . SER B 1 146 ? 13.781 21.766 -9.688 1 58.16 146 SER B N 1
ATOM 3850 C CA . SER B 1 146 ? 12.953 22.969 -9.602 1 58.16 146 SER B CA 1
ATOM 3851 C C . SER B 1 146 ? 13.516 23.953 -8.578 1 58.16 146 SER B C 1
ATOM 3853 O O . SER B 1 146 ? 13.078 25.094 -8.516 1 58.16 146 SER B O 1
ATOM 3855 N N . VAL B 1 147 ? 14.336 23.594 -7.59 1 49.47 147 VAL B N 1
ATOM 3856 C CA . VAL B 1 147 ? 14.938 24.562 -6.68 1 49.47 147 VAL B CA 1
ATOM 3857 C C . VAL B 1 147 ? 15.898 25.469 -7.449 1 49.47 147 VAL B C 1
ATOM 3859 O O . VAL B 1 147 ? 16.766 24.984 -8.172 1 49.47 147 VAL B O 1
ATOM 3862 N N . PRO B 1 148 ? 15.414 26.688 -7.598 1 41.22 148 PRO B N 1
ATOM 3863 C CA . PRO B 1 148 ? 16.312 27.656 -8.25 1 41.22 148 PRO B CA 1
ATOM 3864 C C . PRO B 1 148 ? 17.688 27.703 -7.605 1 41.22 148 PRO B C 1
ATOM 3866 O O . PRO B 1 148 ? 17.812 27.922 -6.398 1 41.22 148 PRO B O 1
ATOM 3869 N N . PHE B 1 149 ? 18.609 26.938 -7.645 1 36.78 149 PHE B N 1
ATOM 3870 C CA . PHE B 1 149 ? 19.938 27.422 -7.242 1 36.78 149 PHE B CA 1
ATOM 3871 C C . PHE B 1 149 ? 20.016 28.938 -7.375 1 36.78 149 PHE B C 1
ATOM 3873 O O . PHE B 1 149 ? 19.625 29.5 -8.406 1 36.78 149 PHE B O 1
ATOM 3880 N N . SER B 1 150 ? 20.109 29.719 -6.176 1 32.78 150 SER B N 1
ATOM 3881 C CA . SER B 1 150 ? 20.312 31.141 -5.992 1 32.78 150 SER B CA 1
ATOM 3882 C C . SER B 1 150 ? 21.062 31.75 -7.168 1 32.78 150 SER B C 1
ATOM 3884 O O . SER B 1 150 ? 21 32.969 -7.398 1 32.78 150 SER B O 1
ATOM 3886 N N . ASP B 1 151 ? 22.484 31.562 -7.145 1 33.19 151 ASP B N 1
ATOM 3887 C CA . ASP B 1 151 ? 23.328 32.75 -7.344 1 33.19 151 ASP B CA 1
ATOM 3888 C C . ASP B 1 151 ? 22.953 33.469 -8.625 1 33.19 151 ASP B C 1
ATOM 3890 O O . ASP B 1 151 ? 22.938 34.719 -8.648 1 33.19 151 ASP B O 1
ATOM 3894 N N . SER B 1 152 ? 23.688 33.188 -9.828 1 32.34 152 SER B N 1
ATOM 3895 C CA . SER B 1 152 ? 23.984 34.344 -10.672 1 32.34 152 SER B CA 1
ATOM 3896 C C . SER B 1 152 ? 22.703 35 -11.188 1 32.34 152 SER B C 1
ATOM 3898 O O . SER B 1 152 ? 21.719 34.312 -11.445 1 32.34 152 SER B O 1
ATOM 3900 N N . ALA B 1 153 ? 22.578 36.438 -11.219 1 32.62 153 ALA B N 1
ATOM 3901 C CA . ALA B 1 153 ? 21.828 37.594 -11.688 1 32.62 153 ALA B CA 1
ATOM 3902 C C . ALA B 1 153 ? 20.906 37.219 -12.836 1 32.62 153 ALA B C 1
ATOM 3904 O O . ALA B 1 153 ? 19.703 37.469 -12.789 1 32.62 153 ALA B O 1
ATOM 3905 N N . ALA B 1 154 ? 21.25 37.938 -14.062 1 31.88 154 ALA B N 1
ATOM 3906 C CA . ALA B 1 154 ? 20.719 38.781 -15.125 1 31.88 154 ALA B CA 1
ATOM 3907 C C . ALA B 1 154 ? 19.984 37.969 -16.188 1 31.88 154 ALA B C 1
ATOM 3909 O O . ALA B 1 154 ? 19.203 38.5 -16.969 1 31.88 154 ALA B O 1
ATOM 3910 N N . SER B 1 155 ? 20.688 36.969 -16.938 1 34.22 155 SER B N 1
ATOM 3911 C CA . SER B 1 155 ? 20.188 36.906 -18.312 1 34.22 155 SER B CA 1
ATOM 3912 C C . SER B 1 155 ? 18.812 36.25 -18.359 1 34.22 155 SER B C 1
ATOM 3914 O O . SER B 1 155 ? 18.562 35.25 -17.656 1 34.22 155 SER B O 1
ATOM 3916 N N . THR B 1 156 ? 17.688 36.906 -18.594 1 35.69 156 THR B N 1
ATOM 3917 C CA . THR B 1 156 ? 16.312 36.812 -19.062 1 35.69 156 THR B CA 1
ATOM 3918 C C . THR B 1 156 ? 16.078 35.469 -19.766 1 35.69 156 THR B C 1
ATOM 3920 O O . THR B 1 156 ? 15.062 35.281 -20.438 1 35.69 156 THR B O 1
ATOM 3923 N N . LYS B 1 157 ? 17.219 34.719 -20.125 1 36.28 157 LYS B N 1
ATOM 3924 C CA . LYS B 1 157 ? 16.875 33.781 -21.172 1 36.28 157 LYS B CA 1
ATOM 3925 C C . LYS B 1 157 ? 15.906 32.688 -20.656 1 36.28 157 LYS B C 1
ATOM 3927 O O . LYS B 1 157 ? 15.898 32.406 -19.469 1 36.28 157 LYS B O 1
ATOM 3932 N N . SER B 1 158 ? 14.992 32.281 -21.406 1 39.38 158 SER B N 1
ATOM 3933 C CA . SER B 1 158 ? 13.891 31.328 -21.359 1 39.38 158 SER B CA 1
ATOM 3934 C C . SER B 1 158 ? 14.32 30.016 -20.719 1 39.38 158 SER B C 1
ATOM 3936 O O . SER B 1 158 ? 15.406 29.5 -21 1 39.38 158 SER B O 1
ATOM 3938 N N . PRO B 1 159 ? 14.031 29.703 -19.438 1 42.5 159 PRO B N 1
ATOM 3939 C CA . PRO B 1 159 ? 14.359 28.406 -18.859 1 42.5 159 PRO B CA 1
ATOM 3940 C C . PRO B 1 159 ? 14.383 27.281 -19.891 1 42.5 159 PRO B C 1
ATOM 3942 O O . PRO B 1 159 ? 13.367 27.016 -20.547 1 42.5 159 PRO B O 1
ATOM 3945 N N . VAL B 1 160 ? 15.359 27.172 -20.797 1 41.72 160 VAL B N 1
ATOM 3946 C CA . VAL B 1 160 ? 15.43 26.016 -21.688 1 41.72 160 VAL B CA 1
ATOM 3947 C C . VAL B 1 160 ? 15.109 24.734 -20.922 1 41.72 160 VAL B C 1
ATOM 3949 O O . VAL B 1 160 ? 15.664 24.484 -19.859 1 41.72 160 VAL B O 1
ATOM 3952 N N . PRO B 1 161 ? 13.898 24.094 -21.094 1 47.09 161 PRO B N 1
ATOM 3953 C CA . PRO B 1 161 ? 13.562 22.797 -20.484 1 47.09 161 PRO B CA 1
ATOM 3954 C C . PRO B 1 161 ? 14.742 21.828 -20.5 1 47.09 161 PRO B C 1
ATOM 3956 O O . PRO B 1 161 ? 15.336 21.578 -21.547 1 47.09 161 PRO B O 1
ATOM 3959 N N . ARG B 1 162 ? 15.711 21.797 -19.609 1 53.09 162 ARG B N 1
ATOM 3960 C CA . ARG B 1 162 ? 16.766 20.797 -19.609 1 53.09 162 ARG B CA 1
ATOM 3961 C C . ARG B 1 162 ? 16.203 19.406 -19.938 1 53.09 162 ARG B C 1
ATOM 3963 O O . ARG B 1 162 ? 15.125 19.047 -19.484 1 53.09 162 ARG B O 1
ATOM 3970 N N . PRO B 1 163 ? 16.719 18.688 -21.016 1 55.88 163 PRO B N 1
ATOM 3971 C CA . PRO B 1 163 ? 16.25 17.359 -21.422 1 55.88 163 PRO B CA 1
ATOM 3972 C C . PRO B 1 163 ? 16.188 16.375 -20.25 1 55.88 163 PRO B C 1
ATOM 3974 O O . PRO B 1 163 ? 16.953 16.484 -19.297 1 55.88 163 PRO B O 1
ATOM 3977 N N . PHE B 1 164 ? 15.078 15.711 -20.016 1 58.62 164 PHE B N 1
ATOM 3978 C CA . PHE B 1 164 ? 14.812 14.688 -19.016 1 58.62 164 PHE B CA 1
ATOM 3979 C C . PHE B 1 164 ? 16.047 13.836 -18.766 1 58.62 164 PHE B C 1
ATOM 3981 O O . PHE B 1 164 ? 16.391 13.539 -17.609 1 58.62 164 PHE B O 1
ATOM 3988 N N . LEU B 1 165 ? 16.797 13.555 -19.734 1 57.72 165 LEU B N 1
ATOM 3989 C CA . LEU B 1 165 ? 17.953 12.68 -19.609 1 57.72 165 LEU B CA 1
ATOM 3990 C C . LEU B 1 165 ? 19.078 13.375 -18.859 1 57.72 165 LEU B C 1
ATOM 3992 O O . LEU B 1 165 ? 19.781 12.742 -18.062 1 57.72 165 LEU B O 1
ATOM 3996 N N . HIS B 1 166 ? 19.25 14.594 -19.094 1 59.56 166 HIS B N 1
ATOM 3997 C CA . HIS B 1 166 ? 20.297 15.336 -18.422 1 59.56 166 HIS B CA 1
ATOM 3998 C C . HIS B 1 166 ? 20.016 15.453 -16.922 1 59.56 166 HIS B C 1
ATOM 4000 O O . HIS B 1 166 ? 20.922 15.352 -16.094 1 59.56 166 HIS B O 1
ATOM 4006 N N . THR B 1 167 ? 18.828 15.555 -16.625 1 64.5 167 THR B N 1
ATOM 4007 C CA . THR B 1 167 ? 18.406 15.695 -15.234 1 64.5 167 THR B CA 1
ATOM 4008 C C . THR B 1 167 ? 18.641 14.398 -14.469 1 64.5 167 THR B C 1
ATOM 4010 O O . THR B 1 167 ? 19.125 14.414 -13.336 1 64.5 167 THR B O 1
ATOM 4013 N N . VAL B 1 168 ? 18.406 13.391 -15.109 1 66.88 168 VAL B N 1
ATOM 4014 C CA . VAL B 1 168 ? 18.578 12.086 -14.484 1 66.88 168 VAL B CA 1
ATOM 4015 C C . VAL B 1 168 ? 20.062 11.797 -14.305 1 66.88 168 VAL B C 1
ATOM 4017 O O . VAL B 1 168 ? 20.484 11.258 -13.273 1 66.88 168 VAL B O 1
ATOM 4020 N N . LEU B 1 169 ? 20.844 12.242 -15.195 1 63.66 169 LEU B N 1
ATOM 4021 C CA . LEU B 1 169 ? 22.266 11.945 -15.156 1 63.66 169 LEU B CA 1
ATOM 4022 C C . LEU B 1 169 ? 22.969 12.797 -14.109 1 63.66 169 LEU B C 1
ATOM 4024 O O . LEU B 1 169 ? 24 12.406 -13.57 1 63.66 169 LEU B O 1
ATOM 4028 N N . ASN B 1 170 ? 22.375 13.883 -13.734 1 68.19 170 ASN B N 1
ATOM 4029 C CA . ASN B 1 170 ? 23 14.758 -12.75 1 68.19 170 ASN B CA 1
ATOM 4030 C C . ASN B 1 170 ? 22.453 14.516 -11.352 1 68.19 170 ASN B C 1
ATOM 4032 O O . ASN B 1 170 ? 22.797 15.234 -10.414 1 68.19 170 ASN B O 1
ATOM 4036 N N . ALA B 1 171 ? 21.656 13.547 -11.258 1 73.88 171 ALA B N 1
ATOM 4037 C CA . ALA B 1 171 ? 21.078 13.211 -9.961 1 73.88 171 ALA B CA 1
ATOM 4038 C C . ALA B 1 171 ? 22.125 12.539 -9.062 1 73.88 171 ALA B C 1
ATOM 4040 O O . ALA B 1 171 ? 23.078 11.93 -9.547 1 73.88 171 ALA B O 1
ATOM 4041 N N . PRO B 1 172 ? 22.016 12.727 -7.762 1 80.88 172 PRO B N 1
ATOM 4042 C CA . PRO B 1 172 ? 22.938 12.039 -6.844 1 80.88 172 PRO B CA 1
ATOM 4043 C C . PRO B 1 172 ? 23 10.531 -7.082 1 80.88 172 PRO B C 1
A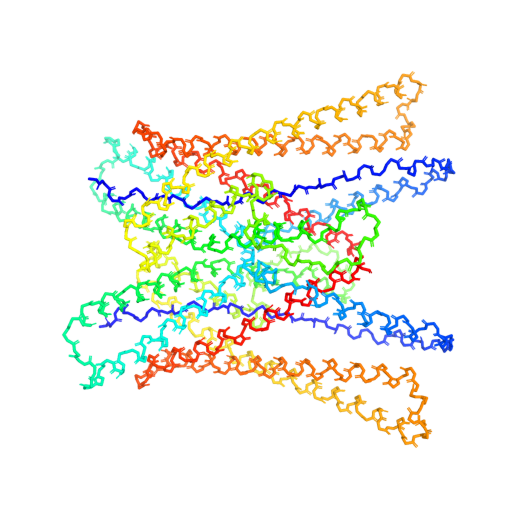TOM 4045 O O . PRO B 1 172 ? 21.953 9.898 -7.316 1 80.88 172 PRO B O 1
ATOM 4048 N N . PRO B 1 173 ? 24.125 9.992 -7.027 1 84.62 173 PRO B N 1
ATOM 4049 C CA . PRO B 1 173 ? 24.359 8.594 -7.391 1 84.62 173 PRO B CA 1
ATOM 4050 C C . PRO B 1 173 ? 23.5 7.625 -6.582 1 84.62 173 PRO B C 1
ATOM 4052 O O . PRO B 1 173 ? 22.953 6.668 -7.137 1 84.62 173 PRO B O 1
ATOM 4055 N N . PRO B 1 174 ? 23.219 7.914 -5.375 1 85.56 174 PRO B N 1
ATOM 4056 C CA . PRO B 1 174 ? 22.391 6.957 -4.637 1 85.56 174 PRO B CA 1
ATOM 4057 C C . PRO B 1 174 ? 20.953 6.93 -5.125 1 85.56 174 PRO B C 1
ATOM 4059 O O . PRO B 1 174 ? 20.328 5.867 -5.152 1 85.56 174 PRO B O 1
ATOM 4062 N N . VAL B 1 175 ? 20.453 8.062 -5.496 1 88.75 175 VAL B N 1
ATOM 4063 C CA . VAL B 1 175 ? 19.078 8.141 -5.98 1 88.75 175 VAL B CA 1
ATOM 4064 C C . VAL B 1 175 ? 18.969 7.473 -7.348 1 88.75 175 VAL B C 1
ATOM 4066 O O . VAL B 1 175 ? 17.969 6.816 -7.648 1 88.75 175 VAL B O 1
ATOM 4069 N N . LEU B 1 176 ? 20 7.645 -8.109 1 90.56 176 LEU B N 1
ATOM 4070 C CA . LEU B 1 176 ? 20.031 6.996 -9.422 1 90.56 176 LEU B CA 1
ATOM 4071 C C . LEU B 1 176 ? 20.094 5.48 -9.273 1 90.56 176 LEU B C 1
ATOM 4073 O O . LEU B 1 176 ? 19.438 4.75 -10.016 1 90.56 176 LEU B O 1
ATOM 4077 N N . LEU B 1 177 ? 20.859 5.09 -8.344 1 92.19 177 LEU B N 1
ATOM 4078 C CA . LEU B 1 177 ? 20.969 3.662 -8.07 1 92.19 177 LEU B CA 1
ATOM 4079 C C . LEU B 1 177 ? 19.625 3.088 -7.652 1 92.19 177 LEU B C 1
ATOM 4081 O O . LEU B 1 177 ? 19.234 2.002 -8.094 1 92.19 177 LEU B O 1
ATOM 4085 N N . GLU B 1 178 ? 18.922 3.781 -6.906 1 92.06 178 GLU B N 1
ATOM 4086 C CA . GLU B 1 178 ? 17.594 3.357 -6.473 1 92.06 178 GLU B CA 1
ATOM 4087 C C . GLU B 1 178 ? 16.609 3.299 -7.648 1 92.06 178 GLU B C 1
ATOM 4089 O O . GLU B 1 178 ? 15.766 2.408 -7.719 1 92.06 178 GLU B O 1
ATOM 4094 N N . LEU B 1 179 ? 16.75 4.254 -8.469 1 93.94 179 LEU B N 1
ATOM 4095 C CA . LEU B 1 179 ? 15.898 4.293 -9.641 1 93.94 179 LEU B CA 1
ATOM 4096 C C . LEU B 1 179 ? 16.125 3.066 -10.523 1 93.94 179 LEU B C 1
ATOM 4098 O O . LEU B 1 179 ? 15.172 2.389 -10.914 1 93.94 179 LEU B O 1
ATOM 4102 N N . VAL B 1 180 ? 17.359 2.783 -10.781 1 94.81 180 VAL B N 1
ATOM 4103 C CA . VAL B 1 180 ? 17.703 1.642 -11.625 1 94.81 180 VAL B CA 1
ATOM 4104 C C . VAL B 1 180 ? 17.266 0.347 -10.945 1 94.81 180 VAL B C 1
ATOM 4106 O O . VAL B 1 180 ? 16.75 -0.563 -11.602 1 94.81 180 VAL B O 1
ATOM 4109 N N . ASN B 1 181 ? 17.453 0.29 -9.711 1 94.25 181 ASN B N 1
ATOM 4110 C CA . ASN B 1 181 ? 17.016 -0.886 -8.961 1 94.25 181 ASN B CA 1
ATOM 4111 C C . ASN B 1 181 ? 15.508 -1.097 -9.055 1 94.25 181 ASN B C 1
ATOM 4113 O O . ASN B 1 181 ? 15.055 -2.209 -9.328 1 94.25 181 ASN B O 1
ATOM 4117 N N . ALA B 1 182 ? 14.773 -0.067 -8.891 1 95.56 182 ALA B N 1
ATOM 4118 C CA . ALA B 1 182 ? 13.312 -0.155 -8.93 1 95.56 182 ALA B CA 1
ATOM 4119 C C . ALA B 1 182 ? 12.828 -0.545 -10.32 1 95.56 182 ALA B C 1
ATOM 4121 O O . ALA B 1 182 ? 11.891 -1.339 -10.453 1 95.56 182 ALA B O 1
ATOM 4122 N N . ILE B 1 183 ? 13.438 -0.045 -11.281 1 96.69 183 ILE B N 1
ATOM 4123 C CA . ILE B 1 183 ? 13.062 -0.37 -12.656 1 96.69 183 ILE B CA 1
ATOM 4124 C C . ILE B 1 183 ? 13.383 -1.835 -12.945 1 96.69 183 ILE B C 1
ATOM 4126 O O . ILE B 1 183 ? 12.578 -2.545 -13.555 1 96.69 183 ILE B O 1
ATOM 4130 N N . SER B 1 184 ? 14.539 -2.205 -12.516 1 96.62 184 SER B N 1
ATOM 4131 C CA . SER B 1 184 ? 14.93 -3.6 -12.711 1 96.62 184 SER B CA 1
ATOM 4132 C C . SER B 1 184 ? 13.977 -4.543 -11.984 1 96.62 184 SER B C 1
ATOM 4134 O O . SER B 1 184 ? 13.609 -5.594 -12.508 1 96.62 184 SER B O 1
ATOM 4136 N N . ASP B 1 185 ? 13.594 -4.191 -10.82 1 95.81 185 ASP B N 1
ATOM 4137 C CA . ASP B 1 185 ? 12.625 -4.98 -10.07 1 95.81 185 ASP B CA 1
ATOM 4138 C C . ASP B 1 185 ? 11.297 -5.074 -10.82 1 95.81 185 ASP B C 1
ATOM 4140 O O . ASP B 1 185 ? 10.664 -6.133 -10.844 1 95.81 185 ASP B O 1
ATOM 4144 N N . ASP B 1 186 ? 10.875 -3.979 -11.383 1 97.44 186 ASP B N 1
ATOM 4145 C CA . ASP B 1 186 ? 9.625 -3.967 -12.141 1 97.44 186 ASP B CA 1
ATOM 4146 C C . ASP B 1 186 ? 9.711 -4.898 -13.344 1 97.44 186 ASP B C 1
ATOM 4148 O O . ASP B 1 186 ? 8.766 -5.648 -13.625 1 97.44 186 ASP B O 1
ATOM 4152 N N . LEU B 1 187 ? 10.82 -4.887 -14.047 1 97.19 187 LEU B N 1
ATOM 4153 C CA . LEU B 1 187 ? 11 -5.727 -15.219 1 97.19 187 LEU B CA 1
ATOM 4154 C C . LEU B 1 187 ? 10.992 -7.203 -14.844 1 97.19 187 LEU B C 1
ATOM 4156 O O . LEU B 1 187 ? 10.406 -8.031 -15.555 1 97.19 187 LEU B O 1
ATOM 4160 N N . TYR B 1 188 ? 11.609 -7.453 -13.828 1 96.94 188 TYR B N 1
ATOM 4161 C CA . TYR B 1 188 ? 11.594 -8.828 -13.344 1 96.94 188 TYR B CA 1
ATOM 4162 C C . TYR B 1 188 ? 10.18 -9.258 -12.977 1 96.94 188 TYR B C 1
ATOM 4164 O O . TYR B 1 188 ? 9.742 -10.352 -13.352 1 96.94 188 TYR B O 1
ATOM 4172 N N . THR B 1 189 ? 9.477 -8.398 -12.242 1 97.25 189 THR B N 1
ATOM 4173 C CA . THR B 1 189 ? 8.109 -8.711 -11.836 1 97.25 189 THR B CA 1
ATOM 4174 C C . THR B 1 189 ? 7.207 -8.875 -13.055 1 97.25 189 THR B C 1
ATOM 4176 O O . THR B 1 189 ? 6.34 -9.75 -13.078 1 97.25 189 THR B O 1
ATOM 4179 N N . LEU B 1 190 ? 7.371 -8.062 -14.062 1 96.88 190 LEU B N 1
ATOM 4180 C CA . LEU B 1 190 ? 6.594 -8.172 -15.289 1 96.88 190 LEU B CA 1
ATOM 4181 C C . LEU B 1 190 ? 6.844 -9.508 -15.977 1 96.88 190 LEU B C 1
ATOM 4183 O O . LEU B 1 190 ? 5.949 -10.055 -16.625 1 96.88 190 LEU B O 1
ATOM 4187 N N . SER B 1 191 ? 8.039 -10 -15.82 1 96.81 191 SER B N 1
ATOM 4188 C CA . SER B 1 191 ? 8.336 -11.32 -16.375 1 96.81 191 SER B CA 1
ATOM 4189 C C . SER B 1 191 ? 7.621 -12.422 -15.594 1 96.81 191 SER B C 1
ATOM 4191 O O . SER B 1 191 ? 7.172 -13.406 -16.172 1 96.81 191 SER B O 1
ATOM 4193 N N . LEU B 1 192 ? 7.531 -12.266 -14.266 1 95.88 192 LEU B N 1
ATOM 4194 C CA . LEU B 1 192 ? 6.809 -13.234 -13.438 1 95.88 192 LEU B CA 1
ATOM 4195 C C . LEU B 1 192 ? 5.32 -13.227 -13.766 1 95.88 192 LEU B C 1
ATOM 4197 O O . LEU B 1 192 ? 4.66 -14.266 -13.688 1 95.88 192 LEU B O 1
ATOM 4201 N N . LEU B 1 193 ? 4.816 -12.031 -14.109 1 95.94 193 LEU B N 1
ATOM 4202 C CA . LEU B 1 193 ? 3.41 -11.883 -14.469 1 95.94 193 LEU B CA 1
ATOM 4203 C C . LEU B 1 193 ? 3.143 -12.461 -15.852 1 95.94 193 LEU B C 1
ATOM 4205 O O . LEU B 1 193 ? 1.99 -12.711 -16.219 1 95.94 193 LEU B O 1
ATOM 4209 N N . GLY B 1 194 ? 4.16 -12.648 -16.656 1 93.75 194 GLY B N 1
ATOM 4210 C CA . GLY B 1 194 ? 4.027 -13.258 -17.969 1 93.75 194 GLY B CA 1
ATOM 4211 C C . GLY B 1 194 ? 4.098 -12.25 -19.109 1 93.75 194 GLY B C 1
ATOM 4212 O O . GLY B 1 194 ? 4.004 -12.617 -20.281 1 93.75 194 GLY B O 1
ATOM 4213 N N . ILE B 1 195 ? 4.254 -11.047 -18.781 1 94.19 195 ILE B N 1
ATOM 4214 C CA . ILE B 1 195 ? 4.25 -10.008 -19.797 1 94.19 195 ILE B CA 1
ATOM 4215 C C . ILE B 1 195 ? 5.578 -10.016 -20.562 1 94.19 195 ILE B C 1
ATOM 4217 O O . ILE B 1 195 ? 5.602 -9.906 -21.781 1 94.19 195 ILE B O 1
ATOM 4221 N N . LEU B 1 196 ? 6.664 -10.18 -19.812 1 94.12 196 LEU B N 1
ATOM 4222 C CA . LEU B 1 196 ? 7.992 -10.234 -20.422 1 94.12 196 LEU B CA 1
ATOM 4223 C C . LEU B 1 196 ? 8.508 -11.672 -20.469 1 94.12 196 LEU B C 1
ATOM 4225 O O . LEU B 1 196 ? 8.055 -12.523 -19.719 1 94.12 196 LEU B O 1
ATOM 4229 N N . GLY B 1 197 ? 9.391 -11.891 -21.375 1 92.81 197 GLY B N 1
ATOM 4230 C CA . GLY B 1 197 ? 9.984 -13.211 -21.516 1 92.81 197 GLY B CA 1
ATOM 4231 C C . GLY B 1 197 ? 10.875 -13.594 -20.344 1 92.81 197 GLY B C 1
ATOM 4232 O O . GLY B 1 197 ? 11.312 -12.727 -19.578 1 92.81 197 GLY B O 1
ATOM 4233 N N . LYS B 1 198 ? 11.062 -14.844 -20.234 1 93.44 198 LYS B N 1
ATOM 4234 C CA . LYS B 1 198 ? 11.859 -15.383 -19.141 1 93.44 198 LYS B CA 1
ATOM 4235 C C . LYS B 1 198 ? 13.297 -14.891 -19.203 1 93.44 198 LYS B C 1
ATOM 4237 O O . LYS B 1 198 ? 13.906 -14.57 -18.188 1 93.44 198 LYS B O 1
ATOM 4242 N N . ARG B 1 199 ? 13.898 -14.773 -20.359 1 95.94 199 ARG B N 1
ATOM 4243 C CA . ARG B 1 199 ? 15.281 -14.344 -20.516 1 95.94 199 ARG B CA 1
ATOM 4244 C C . ARG B 1 199 ? 15.469 -12.906 -20.031 1 95.94 199 ARG B C 1
ATOM 4246 O O . ARG B 1 199 ? 16.422 -12.609 -19.312 1 95.94 199 ARG B O 1
ATOM 4253 N N . SER B 1 200 ? 14.547 -12.102 -20.453 1 95.31 200 SER B N 1
ATOM 4254 C CA . SER B 1 200 ? 14.594 -10.711 -20.016 1 95.31 200 SER B CA 1
ATOM 4255 C C . SER B 1 200 ? 14.398 -10.594 -18.516 1 95.31 200 SER B C 1
ATOM 4257 O O . SER B 1 200 ? 15.016 -9.75 -17.859 1 95.31 200 SER B O 1
ATOM 4259 N N . GLY B 1 201 ? 13.555 -11.414 -18.031 1 96.19 201 GLY B N 1
ATOM 4260 C CA . GLY B 1 201 ? 13.328 -11.43 -16.594 1 96.19 201 GLY B CA 1
ATOM 4261 C C . GLY B 1 201 ? 14.562 -11.82 -15.797 1 96.19 201 GLY B C 1
ATOM 4262 O O . GLY B 1 201 ? 14.875 -11.211 -14.773 1 96.19 201 GLY B O 1
ATOM 4263 N N . ASP B 1 202 ? 15.273 -12.789 -16.266 1 95.56 202 ASP B N 1
ATOM 4264 C CA . ASP B 1 202 ? 16.484 -13.25 -15.586 1 95.56 202 ASP B CA 1
ATOM 4265 C C . ASP B 1 202 ? 17.562 -12.172 -15.578 1 95.56 202 ASP B C 1
ATOM 4267 O O . ASP B 1 202 ? 18.266 -12 -14.578 1 95.56 202 ASP B O 1
ATOM 4271 N N . ARG B 1 203 ? 17.672 -11.523 -16.656 1 96.5 203 ARG B N 1
ATOM 4272 C CA . ARG B 1 203 ? 18.641 -10.43 -16.75 1 96.5 203 ARG B CA 1
ATOM 4273 C C . ARG B 1 203 ? 18.281 -9.305 -15.789 1 96.5 203 ARG B C 1
ATOM 4275 O O . ARG B 1 203 ? 19.156 -8.734 -15.125 1 96.5 203 ARG B O 1
ATOM 4282 N N . ALA B 1 204 ? 17 -9.016 -15.789 1 97 204 ALA B N 1
ATOM 4283 C CA . ALA B 1 204 ? 16.531 -7.957 -14.898 1 97 204 ALA B CA 1
ATOM 4284 C C . ALA B 1 204 ? 16.75 -8.344 -13.438 1 97 204 ALA B C 1
ATOM 4286 O O . ALA B 1 204 ? 17.094 -7.492 -12.609 1 97 204 ALA B O 1
ATOM 4287 N N . ALA B 1 205 ? 16.578 -9.547 -13.141 1 95.56 205 ALA B N 1
ATOM 4288 C CA . ALA B 1 205 ? 16.781 -10.039 -11.773 1 95.56 205 ALA B CA 1
ATOM 4289 C C . ALA B 1 205 ? 18.234 -9.906 -11.352 1 95.56 205 ALA B C 1
ATOM 4291 O O . ALA B 1 205 ? 18.531 -9.484 -10.227 1 95.56 205 ALA B O 1
ATOM 4292 N N . ARG B 1 206 ? 19.109 -10.219 -12.203 1 95.31 206 ARG B N 1
ATOM 4293 C CA . ARG B 1 206 ? 20.531 -10.102 -11.906 1 95.31 206 ARG B CA 1
ATOM 4294 C C . ARG B 1 206 ? 20.938 -8.641 -11.695 1 95.31 206 ARG B C 1
ATOM 4296 O O . ARG B 1 206 ? 21.672 -8.328 -10.766 1 95.31 206 ARG B O 1
ATOM 4303 N N . LEU B 1 207 ? 20.438 -7.879 -12.547 1 96.19 207 LEU B N 1
ATOM 4304 C CA . LEU B 1 207 ? 20.734 -6.453 -12.414 1 96.19 207 LEU B CA 1
ATOM 4305 C C . LEU B 1 207 ? 20.172 -5.906 -11.102 1 96.19 207 LEU B C 1
ATOM 4307 O O . LEU B 1 207 ? 20.844 -5.113 -10.43 1 96.19 207 LEU B O 1
ATOM 4311 N N . SER B 1 208 ? 19 -6.316 -10.82 1 95.69 208 SER B N 1
ATOM 4312 C CA . SER B 1 208 ? 18.375 -5.883 -9.57 1 95.69 208 SER B CA 1
ATOM 4313 C C . SER B 1 208 ? 19.203 -6.305 -8.359 1 95.69 208 SER B C 1
ATOM 4315 O O . SER B 1 208 ? 19.375 -5.527 -7.418 1 95.69 208 SER B O 1
ATOM 4317 N N . ASP B 1 209 ? 19.734 -7.473 -8.383 1 95.12 209 ASP B N 1
ATOM 4318 C CA . ASP B 1 209 ? 20.562 -7.969 -7.289 1 95.12 209 ASP B CA 1
ATOM 4319 C C . ASP B 1 209 ? 21.828 -7.129 -7.137 1 95.12 209 ASP B C 1
ATOM 4321 O O . ASP B 1 209 ? 22.219 -6.793 -6.016 1 95.12 209 ASP B O 1
ATOM 4325 N N . TRP B 1 210 ? 22.375 -6.797 -8.219 1 95.81 210 TRP B N 1
ATOM 4326 C CA . TRP B 1 210 ? 23.578 -5.977 -8.18 1 95.81 210 TRP B CA 1
ATOM 4327 C C . TRP B 1 210 ? 23.266 -4.582 -7.641 1 95.81 210 TRP B C 1
ATOM 4329 O O . TRP B 1 210 ? 24.016 -4.047 -6.82 1 95.81 210 TRP B O 1
ATOM 4339 N N . CYS B 1 211 ? 22.234 -4.07 -8.117 1 94.44 211 CYS B N 1
ATOM 4340 C CA . CYS B 1 211 ? 21.844 -2.746 -7.648 1 94.44 211 CYS B CA 1
ATOM 4341 C C . CYS B 1 211 ? 21.516 -2.768 -6.16 1 94.44 211 CYS B C 1
ATOM 4343 O O . CYS B 1 211 ? 21.906 -1.858 -5.422 1 94.44 211 CYS B O 1
ATOM 4345 N N . TRP B 1 212 ? 20.875 -3.777 -5.762 1 94 212 TRP B N 1
ATOM 4346 C CA . TRP B 1 212 ? 20.547 -3.92 -4.348 1 94 212 TRP B CA 1
ATOM 4347 C C . TRP B 1 212 ? 21.812 -4.074 -3.512 1 94 212 TRP B C 1
ATOM 4349 O O . TRP B 1 212 ? 21.906 -3.539 -2.404 1 94 212 TRP B O 1
ATOM 4359 N N . PHE B 1 213 ? 22.828 -4.785 -4.039 1 96.12 213 PHE B N 1
ATOM 4360 C CA . PHE B 1 213 ? 24.109 -4.969 -3.363 1 96.12 213 PHE B CA 1
ATOM 4361 C C . PHE B 1 213 ? 24.812 -3.633 -3.146 1 96.12 213 PHE B C 1
ATOM 4363 O O . PHE B 1 213 ? 25.172 -3.295 -2.021 1 96.12 213 PHE B O 1
ATOM 4370 N N . PHE B 1 214 ? 24.859 -2.861 -4.152 1 95.38 214 PHE B N 1
ATOM 4371 C CA . PHE B 1 214 ? 25.547 -1.575 -4.07 1 95.38 214 PHE B CA 1
ATOM 4372 C C . PHE B 1 214 ? 24.75 -0.59 -3.223 1 95.38 214 PHE B C 1
ATOM 4374 O O . PHE B 1 214 ? 25.328 0.208 -2.482 1 95.38 214 PHE B O 1
ATOM 4381 N N . ALA B 1 215 ? 23.438 -0.644 -3.338 1 92.81 215 ALA B N 1
ATOM 4382 C CA . ALA B 1 215 ? 22.609 0.235 -2.527 1 92.81 215 ALA B CA 1
ATOM 4383 C C . ALA B 1 215 ? 22.766 -0.062 -1.04 1 92.81 215 ALA B C 1
ATOM 4385 O O . ALA B 1 215 ? 22.781 0.854 -0.215 1 92.81 215 ALA B O 1
ATOM 4386 N N . THR B 1 216 ? 22.891 -1.325 -0.745 1 94.81 216 THR B N 1
ATOM 4387 C CA . THR B 1 216 ? 23.094 -1.731 0.642 1 94.81 216 THR B CA 1
ATOM 4388 C C . THR B 1 216 ? 24.453 -1.266 1.155 1 94.81 216 THR B C 1
ATOM 4390 O O . THR B 1 216 ? 24.562 -0.807 2.293 1 94.81 216 THR B O 1
ATOM 4393 N N . LEU B 1 217 ? 25.438 -1.322 0.333 1 95.56 217 LEU B N 1
ATOM 4394 C CA . LEU B 1 217 ? 26.766 -0.852 0.709 1 95.56 217 LEU B CA 1
ATOM 4395 C C . LEU B 1 217 ? 26.766 0.653 0.958 1 95.56 217 LEU B C 1
ATOM 4397 O O . LEU B 1 217 ? 27.312 1.125 1.95 1 95.56 217 LEU B O 1
ATOM 4401 N N . VAL B 1 218 ? 26.109 1.319 0.062 1 93.19 218 VAL B N 1
ATOM 4402 C CA . VAL B 1 218 ? 26 2.766 0.221 1 93.19 218 VAL B CA 1
ATOM 4403 C C . VAL B 1 218 ? 25.219 3.082 1.497 1 93.19 218 VAL B C 1
ATOM 4405 O O . VAL B 1 218 ? 25.578 3.996 2.242 1 93.19 218 VAL B O 1
ATOM 4408 N N . GLY B 1 219 ? 24.203 2.307 1.747 1 93.06 219 GLY B N 1
ATOM 4409 C CA . GLY B 1 219 ? 23.422 2.48 2.967 1 93.06 219 GLY B CA 1
ATOM 4410 C C . GLY B 1 219 ? 24.25 2.271 4.227 1 93.06 219 GLY B C 1
ATOM 4411 O O . GLY B 1 219 ? 24.062 2.986 5.215 1 93.06 219 GLY B O 1
ATOM 4412 N N . LEU B 1 220 ? 25.141 1.362 4.168 1 95.69 220 LEU B N 1
ATOM 4413 C CA . LEU B 1 220 ? 26.016 1.081 5.309 1 95.69 220 LEU B CA 1
ATOM 4414 C C . LEU B 1 220 ? 26.984 2.232 5.551 1 95.69 220 LEU B C 1
ATOM 4416 O O . LEU B 1 220 ? 27.219 2.619 6.699 1 95.69 220 LEU B O 1
ATOM 4420 N N . VAL B 1 221 ? 27.469 2.811 4.496 1 93.81 221 VAL B N 1
ATOM 4421 C CA . VAL B 1 221 ? 28.391 3.938 4.613 1 93.81 221 VAL B CA 1
ATOM 4422 C C . VAL B 1 221 ? 27.656 5.148 5.176 1 93.81 221 VAL B C 1
ATOM 4424 O O . VAL B 1 221 ? 28.141 5.805 6.102 1 93.81 221 VAL B O 1
ATOM 4427 N N . GLU B 1 222 ? 26.516 5.391 4.598 1 92.5 222 GLU B N 1
ATOM 4428 C CA . GLU B 1 222 ? 25.719 6.512 5.082 1 92.5 222 GLU B CA 1
ATOM 4429 C C . GLU B 1 222 ? 25.344 6.336 6.551 1 92.5 222 GLU B C 1
ATOM 4431 O O . GLU B 1 222 ? 25.375 7.297 7.324 1 92.5 222 GLU B O 1
ATOM 4436 N N . ASN B 1 223 ? 25 5.133 6.855 1 93.44 223 ASN B N 1
ATOM 4437 C CA . ASN B 1 223 ? 24.656 4.832 8.242 1 93.44 223 ASN B CA 1
ATOM 4438 C C . ASN B 1 223 ? 25.859 5.043 9.164 1 93.44 223 ASN B C 1
ATOM 4440 O O . ASN B 1 223 ? 25.703 5.57 10.273 1 93.44 223 ASN B O 1
ATOM 4444 N N . SER B 1 224 ? 27.047 4.711 8.727 1 94.06 224 SER B N 1
ATOM 4445 C CA . SER B 1 224 ? 28.25 4.879 9.531 1 94.06 224 SER B CA 1
ATOM 4446 C C . SER B 1 224 ? 28.578 6.355 9.742 1 94.06 224 SER B C 1
ATOM 4448 O O . SER B 1 224 ? 28.953 6.762 10.836 1 94.06 224 SER B O 1
ATOM 4450 N N . VAL B 1 225 ? 28.375 7.125 8.742 1 92.81 225 VAL B N 1
ATOM 4451 C CA . VAL B 1 225 ? 28.625 8.562 8.844 1 92.81 225 VAL B CA 1
ATOM 4452 C C . VAL B 1 225 ? 27.625 9.195 9.797 1 92.81 225 VAL B C 1
ATOM 4454 O O . VAL B 1 225 ? 27.984 10.016 10.641 1 92.81 225 VAL B O 1
ATOM 4457 N N . GLU B 1 226 ? 26.375 8.805 9.609 1 92.19 226 GLU B N 1
ATOM 4458 C CA . GLU B 1 226 ? 25.344 9.328 10.484 1 92.19 226 GLU B CA 1
ATOM 4459 C C . GLU B 1 226 ? 25.609 8.969 11.938 1 92.19 226 GLU B C 1
ATOM 4461 O O . GLU B 1 226 ? 25.375 9.781 12.836 1 92.19 226 GLU B O 1
ATOM 4466 N N . ARG B 1 227 ? 26.094 7.793 12.164 1 93.81 227 ARG B N 1
ATOM 4467 C CA . ARG B 1 227 ? 26.406 7.363 13.523 1 93.81 227 ARG B CA 1
ATOM 4468 C C . ARG B 1 227 ? 27.578 8.156 14.094 1 93.81 227 ARG B C 1
ATOM 4470 O O . ARG B 1 227 ? 27.562 8.523 15.273 1 93.81 227 ARG B O 1
ATOM 4477 N N . GLN B 1 228 ? 28.5 8.438 13.297 1 92.75 228 GLN B N 1
ATOM 4478 C CA . GLN B 1 228 ? 29.641 9.242 13.727 1 92.75 228 GLN B CA 1
ATOM 4479 C C . GLN B 1 228 ? 29.203 10.656 14.094 1 92.75 228 GLN B C 1
ATOM 4481 O O . GLN B 1 228 ? 29.625 11.195 15.125 1 92.75 228 GLN B O 1
ATOM 4486 N N . MET B 1 229 ? 28.391 11.156 13.242 1 92 229 MET B N 1
ATOM 4487 C CA . MET B 1 229 ? 27.875 12.5 13.516 1 92 229 MET B CA 1
ATOM 4488 C C . MET B 1 229 ? 27.062 12.516 14.812 1 92 229 MET B C 1
ATOM 4490 O O . MET B 1 229 ? 27.203 13.43 15.625 1 92 229 MET B O 1
ATOM 4494 N N . ASN B 1 230 ? 26.25 11.508 14.93 1 91.56 230 ASN B N 1
ATOM 4495 C CA . ASN B 1 230 ? 25.453 11.383 16.156 1 91.56 230 ASN B CA 1
ATOM 4496 C C . ASN B 1 230 ? 26.344 11.227 17.375 1 91.56 230 ASN B C 1
ATOM 4498 O O . ASN B 1 230 ? 26.062 11.789 18.438 1 91.56 230 ASN B O 1
ATOM 4502 N N . GLY B 1 231 ? 27.391 10.516 17.234 1 90.81 231 GLY B N 1
ATOM 4503 C CA . GLY B 1 231 ? 28.344 10.367 18.328 1 90.81 231 GLY B CA 1
ATOM 4504 C C . GLY B 1 231 ? 29.016 11.672 18.719 1 90.81 231 GLY B C 1
ATOM 4505 O O . GLY B 1 231 ? 29.188 11.953 19.906 1 90.81 231 GLY B O 1
ATOM 4506 N N . ASN B 1 232 ? 29.297 12.461 17.766 1 90.56 232 ASN B N 1
ATOM 4507 C CA . ASN B 1 232 ? 29.906 13.766 18.031 1 90.56 232 ASN B CA 1
ATOM 4508 C C . ASN B 1 232 ? 28.938 14.695 18.75 1 90.56 232 ASN B C 1
ATOM 4510 O O . ASN B 1 232 ? 29.312 15.406 19.672 1 90.56 232 ASN B O 1
ATOM 4514 N N . LEU B 1 233 ? 27.75 14.633 18.297 1 90.25 233 LEU B N 1
ATOM 4515 C CA . LEU B 1 233 ? 26.734 15.461 18.938 1 90.25 233 LEU B CA 1
ATOM 4516 C C . LEU B 1 233 ? 26.484 15.031 20.375 1 90.25 233 LEU B C 1
ATOM 4518 O O . LEU B 1 233 ? 26.281 15.875 21.25 1 90.25 233 LEU B O 1
ATOM 4522 N N . GLN B 1 234 ? 26.531 13.727 20.578 1 90.94 234 GLN B N 1
ATOM 4523 C CA . GLN B 1 234 ? 26.375 13.211 21.938 1 90.94 234 GLN B CA 1
ATOM 4524 C C . GLN B 1 234 ? 27.531 13.656 22.828 1 90.94 234 GLN B C 1
ATOM 4526 O O . GLN B 1 234 ? 27.312 14.047 23.984 1 90.94 234 GLN B O 1
ATOM 4531 N N . HIS B 1 235 ? 28.688 13.648 22.297 1 90.25 235 HIS B N 1
ATOM 4532 C CA . HIS B 1 235 ? 29.859 14.07 23.047 1 90.25 235 HIS B CA 1
ATOM 4533 C C . HIS B 1 235 ? 29.797 15.562 23.391 1 90.25 235 HIS B C 1
ATOM 4535 O O . HIS B 1 235 ? 30.203 15.977 24.469 1 90.25 235 HIS B O 1
ATOM 4541 N N . GLU B 1 236 ? 29.312 16.297 22.484 1 88.5 236 GLU B N 1
ATOM 4542 C CA . GLU B 1 236 ? 29.172 17.734 22.719 1 88.5 236 GLU B CA 1
ATOM 4543 C C . GLU B 1 236 ? 28.141 18.016 23.797 1 88.5 236 GLU B C 1
ATOM 4545 O O . GLU B 1 236 ? 28.359 18.875 24.656 1 88.5 236 GLU B O 1
ATOM 4550 N N . ALA B 1 237 ? 27.047 17.312 23.688 1 86.81 237 ALA B N 1
ATOM 4551 C CA . ALA B 1 237 ? 26 17.5 24.688 1 86.81 237 ALA B CA 1
ATOM 4552 C C . ALA B 1 237 ? 26.469 17.047 26.078 1 86.81 237 ALA B C 1
ATOM 4554 O O . ALA B 1 237 ? 26.188 17.719 27.078 1 86.81 237 ALA B O 1
ATOM 4555 N N . GLN B 1 238 ? 27.234 15.992 26.125 1 87.88 238 GLN B N 1
ATOM 4556 C CA . GLN B 1 238 ? 27.781 15.484 27.391 1 87.88 238 GLN B CA 1
ATOM 4557 C C . GLN B 1 238 ? 28.828 16.438 27.969 1 87.88 238 GLN B C 1
ATOM 4559 O O . GLN B 1 238 ? 28.906 16.625 29.172 1 87.88 238 GLN B O 1
ATOM 4564 N N . SER B 1 239 ? 29.578 17.047 27.094 1 86.69 239 SER B N 1
ATOM 4565 C CA . SER B 1 239 ? 30.594 18.016 27.516 1 86.69 239 SER B CA 1
ATOM 4566 C C . SER B 1 239 ? 29.953 19.266 28.109 1 86.69 239 SER B C 1
ATOM 4568 O O . SER B 1 239 ? 30.438 19.812 29.094 1 86.69 239 SER B O 1
ATOM 4570 N N . ARG B 1 240 ? 28.875 19.625 27.484 1 83.88 240 ARG B N 1
ATOM 4571 C CA . ARG B 1 240 ? 28.141 20.781 28.016 1 83.88 240 ARG B CA 1
ATOM 4572 C C . ARG B 1 240 ? 27.562 20.484 29.391 1 83.88 240 ARG B C 1
ATOM 4574 O O . ARG B 1 240 ? 27.625 21.344 30.281 1 83.88 240 ARG B O 1
ATOM 4581 N N . LEU B 1 241 ? 27.031 19.328 29.531 1 82.5 241 LEU B N 1
ATOM 4582 C CA . LEU B 1 241 ? 26.469 18.906 30.812 1 82.5 241 LEU B CA 1
ATOM 4583 C C . LEU B 1 241 ? 27.547 18.812 31.891 1 82.5 241 LEU B C 1
ATOM 4585 O O . LEU B 1 241 ? 27.312 19.188 33.031 1 82.5 241 LEU B O 1
ATOM 4589 N N . TYR B 1 242 ? 28.703 18.297 31.453 1 83 242 TYR B N 1
ATOM 4590 C CA . TYR B 1 242 ? 29.828 18.172 32.375 1 83 242 TYR B CA 1
ATOM 4591 C C . TYR B 1 242 ? 30.328 19.547 32.812 1 83 242 TYR B C 1
ATOM 4593 O O . TYR B 1 242 ? 30.594 19.766 34 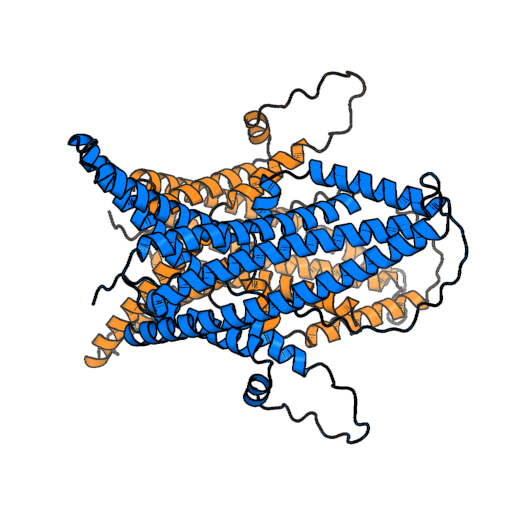1 83 242 TYR B O 1
ATOM 4601 N N . LYS B 1 243 ? 30.406 20.516 31.969 1 81.69 243 LYS B N 1
ATOM 4602 C CA . LYS B 1 243 ? 30.859 21.875 32.281 1 81.69 243 LYS B CA 1
ATOM 4603 C C . LYS B 1 243 ? 29.859 22.578 33.188 1 81.69 243 LYS B C 1
ATOM 4605 O O . LYS B 1 243 ? 30.266 23.328 34.094 1 81.69 243 LYS B O 1
ATOM 4610 N N . GLU B 1 244 ? 28.625 22.328 32.938 1 78.5 244 GLU B N 1
ATOM 4611 C CA . GLU B 1 244 ? 27.594 22.938 33.781 1 78.5 244 GLU B CA 1
ATOM 4612 C C . GLU B 1 244 ? 27.625 22.344 35.188 1 78.5 244 GLU B C 1
ATOM 4614 O O . GLU B 1 244 ? 27.375 23.047 36.188 1 78.5 244 GLU B O 1
ATOM 4619 N N . SER B 1 245 ? 27.891 21.047 35.312 1 77.88 245 SER B N 1
ATOM 4620 C CA . SER B 1 245 ? 27.969 20.391 36.625 1 77.88 245 SER B CA 1
ATOM 4621 C C . SER B 1 245 ? 29.172 20.906 37.406 1 77.88 245 SER B C 1
ATOM 4623 O O . SER B 1 245 ? 29.109 20.969 38.656 1 77.88 245 SER B O 1
ATOM 4625 N N . LEU B 1 246 ? 30.172 21.25 36.781 1 75.56 246 LEU B N 1
ATOM 4626 C CA . LEU B 1 246 ? 31.375 21.766 37.438 1 75.56 246 LEU B CA 1
ATOM 4627 C C . LEU B 1 246 ? 31.172 23.203 37.906 1 75.56 246 LEU B C 1
ATOM 4629 O O . LEU B 1 246 ? 31.797 23.641 38.875 1 75.56 246 LEU B O 1
ATOM 4633 N N . SER B 1 247 ? 30.469 23.938 37.094 1 65.94 247 SER B N 1
ATOM 4634 C CA . SER B 1 247 ? 30.266 25.344 37.438 1 65.94 247 SER B CA 1
ATOM 4635 C C . SER B 1 247 ? 29.344 25.484 38.656 1 65.94 247 SER B C 1
ATOM 4637 O O . SER B 1 247 ? 29.094 26.594 39.125 1 65.94 247 SER B O 1
ATOM 4639 N N . GLY B 1 248 ? 29.109 24.469 39.594 1 60.62 248 GLY B N 1
ATOM 4640 C CA . GLY B 1 248 ? 28.438 24.547 40.906 1 60.62 248 GLY B CA 1
ATOM 4641 C C . GLY B 1 248 ? 26.938 24.375 40.781 1 60.62 248 GLY B C 1
ATOM 4642 O O . GLY B 1 248 ? 26.203 24.719 41.719 1 60.62 248 GLY B O 1
ATOM 4643 N N . ALA B 1 249 ? 26.266 24.219 39.75 1 52.56 249 ALA B N 1
ATOM 4644 C CA . ALA B 1 249 ? 24.812 24.094 39.75 1 52.56 249 ALA B CA 1
ATOM 4645 C C . ALA B 1 249 ? 24.359 22.844 40.469 1 52.56 249 ALA B C 1
ATOM 4647 O O . ALA B 1 249 ? 24.906 21.75 40.25 1 52.56 249 ALA B O 1
ATOM 4648 N N . THR B 1 250 ? 24.094 22.906 41.844 1 48.88 250 THR B N 1
ATOM 4649 C CA . THR B 1 250 ? 23.594 21.859 42.75 1 48.88 250 THR B CA 1
ATOM 4650 C C . THR B 1 250 ? 22.5 21.047 42.094 1 48.88 250 THR B C 1
ATOM 4652 O O . THR B 1 250 ? 21.797 21.531 41.188 1 48.88 250 THR B O 1
ATOM 4655 N N . ALA B 1 251 ? 22.438 19.672 42.344 1 49.19 251 ALA B N 1
ATOM 4656 C CA . ALA B 1 251 ? 21.5 18.625 41.906 1 49.19 251 ALA B CA 1
ATOM 4657 C C . ALA B 1 251 ? 20.062 19.125 41.938 1 49.19 251 ALA B C 1
ATOM 4659 O O . ALA B 1 251 ? 19.234 18.688 41.156 1 49.19 251 ALA B O 1
ATOM 4660 N N . LYS B 1 252 ? 19.656 19.844 43 1 49.84 252 LYS B N 1
ATOM 4661 C CA . LYS B 1 252 ? 18.297 20.266 43.312 1 49.84 252 LYS B CA 1
ATOM 4662 C C . LYS B 1 252 ? 17.797 21.328 42.344 1 49.84 252 LYS B C 1
ATOM 4664 O O . LYS B 1 252 ? 16.594 21.594 42.281 1 49.84 252 LYS B O 1
ATOM 4669 N N . SER B 1 253 ? 18.656 22.266 41.719 1 50.09 253 SER B N 1
ATOM 4670 C CA . SER B 1 253 ? 18.281 23.312 40.781 1 50.09 253 SER B CA 1
ATOM 4671 C C . SER B 1 253 ? 18.734 22.969 39.375 1 50.09 253 SER B C 1
ATOM 4673 O O . SER B 1 253 ? 19.688 23.547 38.875 1 50.09 253 SER B O 1
ATOM 4675 N N . LYS B 1 254 ? 18.672 21.828 39 1 55.41 254 LYS B N 1
ATOM 4676 C CA . LYS B 1 254 ? 19.062 21.562 37.625 1 55.41 254 LYS B CA 1
ATOM 4677 C C . LYS B 1 254 ? 18.484 22.625 36.688 1 55.41 254 LYS B C 1
ATOM 4679 O O . LYS B 1 254 ? 17.266 22.75 36.531 1 55.41 254 LYS B O 1
ATOM 4684 N N . PRO B 1 255 ? 19.234 23.688 36.312 1 60.28 255 PRO B N 1
ATOM 4685 C CA . PRO B 1 255 ? 18.75 24.734 35.406 1 60.28 255 PRO B CA 1
ATOM 4686 C C . PRO B 1 255 ? 18.047 24.188 34.156 1 60.28 255 PRO B C 1
ATOM 4688 O O . PRO B 1 255 ? 18.234 23.016 33.812 1 60.28 255 PRO B O 1
ATOM 4691 N N . THR B 1 256 ? 16.969 24.859 33.75 1 64.25 256 THR B N 1
ATOM 4692 C CA . THR B 1 256 ? 16.188 24.594 32.531 1 64.25 256 THR B CA 1
ATOM 4693 C C . THR B 1 256 ? 17.094 24.125 31.406 1 64.25 256 THR B C 1
ATOM 4695 O O . THR B 1 256 ? 16.734 23.234 30.641 1 64.25 256 THR B O 1
ATOM 4698 N N . SER B 1 257 ? 18.344 24.625 31.484 1 66.69 257 SER B N 1
ATOM 4699 C CA . SER B 1 257 ? 19.297 24.281 30.422 1 66.69 257 SER B CA 1
ATOM 4700 C C . SER B 1 257 ? 19.75 22.828 30.547 1 66.69 257 SER B C 1
ATOM 4702 O O . SER B 1 257 ? 19.922 22.141 29.531 1 66.69 257 SER B O 1
ATOM 4704 N N . THR B 1 258 ? 19.828 22.391 31.75 1 72.5 258 THR B N 1
ATOM 4705 C CA . THR B 1 258 ? 20.266 21.016 31.969 1 72.5 258 THR B CA 1
ATOM 4706 C C . THR B 1 258 ? 19.188 20.031 31.547 1 72.5 258 THR B C 1
ATOM 4708 O O . THR B 1 258 ? 19.484 18.984 30.969 1 72.5 258 THR B O 1
ATOM 4711 N N . LYS B 1 259 ? 18.016 20.391 31.859 1 74.38 259 LYS B N 1
ATOM 4712 C CA . LYS B 1 259 ? 16.906 19.531 31.469 1 74.38 259 LYS B CA 1
ATOM 4713 C C . LYS B 1 259 ? 16.797 19.422 29.953 1 74.38 259 LYS B C 1
ATOM 4715 O O . LYS B 1 259 ? 16.516 18.344 29.422 1 74.38 259 LYS B O 1
ATOM 4720 N N . VAL B 1 260 ? 17.031 20.562 29.297 1 77.25 260 VAL B N 1
ATOM 4721 C CA . VAL B 1 260 ? 16.984 20.578 27.844 1 77.25 260 VAL B CA 1
ATOM 4722 C C . VAL B 1 260 ? 18.109 19.719 27.266 1 77.25 260 VAL B C 1
ATOM 4724 O O . VAL B 1 260 ? 17.906 18.969 26.312 1 77.25 260 VAL B O 1
ATOM 4727 N N . ASP B 1 261 ? 19.234 19.797 27.938 1 79.56 261 ASP B N 1
ATOM 4728 C CA . ASP B 1 261 ? 20.359 19.016 27.453 1 79.56 261 ASP B CA 1
ATOM 4729 C C . ASP B 1 261 ? 20.156 17.516 27.719 1 79.56 261 ASP B C 1
ATOM 4731 O O . ASP B 1 261 ? 20.547 16.672 26.906 1 79.56 261 ASP B O 1
ATOM 4735 N N . ASP B 1 262 ? 19.562 17.203 28.797 1 81.69 262 ASP B N 1
ATOM 4736 C CA . ASP B 1 262 ? 19.266 15.82 29.109 1 81.69 262 ASP B CA 1
ATOM 4737 C C . ASP B 1 262 ? 18.266 15.242 28.109 1 81.69 262 ASP B C 1
ATOM 4739 O O . ASP B 1 262 ? 18.406 14.102 27.672 1 81.69 262 ASP B O 1
ATOM 4743 N N . LYS B 1 263 ? 17.297 16.016 27.781 1 81.94 263 LYS B N 1
ATOM 4744 C CA . LYS B 1 263 ? 16.312 15.594 26.781 1 81.94 263 LYS B CA 1
ATOM 4745 C C . LYS B 1 263 ? 16.953 15.414 25.422 1 81.94 263 LYS B C 1
ATOM 4747 O O . LYS B 1 263 ? 16.609 14.477 24.688 1 81.94 263 LYS B O 1
ATOM 4752 N N . GLU B 1 264 ? 17.797 16.266 25.172 1 85.12 264 GLU B N 1
ATOM 4753 C CA . GLU B 1 264 ? 18.5 16.156 23.906 1 85.12 264 GLU B CA 1
ATOM 4754 C C . GLU B 1 264 ? 19.391 14.922 23.859 1 85.12 264 GLU B C 1
ATOM 4756 O O . GLU B 1 264 ? 19.453 14.227 22.844 1 85.12 264 GLU B O 1
ATOM 4761 N N . LEU B 1 265 ? 20.062 14.703 24.938 1 87.69 265 LEU B N 1
ATOM 4762 C CA . LEU B 1 265 ? 20.922 13.523 25.016 1 87.69 265 LEU B CA 1
ATOM 4763 C C . LEU B 1 265 ? 20.094 12.25 24.875 1 87.69 265 LEU B C 1
ATOM 4765 O O . LEU B 1 265 ? 20.516 11.297 24.219 1 87.69 265 LEU B O 1
ATOM 4769 N N . PHE B 1 266 ? 19.016 12.227 25.469 1 87.56 266 PHE B N 1
ATOM 4770 C CA . PHE B 1 266 ? 18.141 11.07 25.375 1 87.56 266 PHE B CA 1
ATOM 4771 C C . PHE B 1 266 ? 17.656 10.867 23.953 1 87.56 266 PHE B C 1
ATOM 4773 O O . PHE B 1 266 ? 17.594 9.742 23.453 1 87.56 266 PHE B O 1
ATOM 4780 N N . ARG B 1 267 ? 17.328 11.906 23.297 1 88.56 267 ARG B N 1
ATOM 4781 C CA . ARG B 1 267 ? 16.906 11.852 21.906 1 88.56 267 ARG B CA 1
ATOM 4782 C C . ARG B 1 267 ? 18.016 11.297 21.016 1 88.56 267 ARG B C 1
ATOM 4784 O O . ARG B 1 267 ? 17.766 10.461 20.156 1 88.56 267 ARG B O 1
ATOM 4791 N N . LEU B 1 268 ? 19.156 11.773 21.312 1 89.12 268 LEU B N 1
ATOM 4792 C CA . LEU B 1 268 ? 20.297 11.344 20.516 1 89.12 268 LEU B CA 1
ATOM 4793 C C . LEU B 1 268 ? 20.609 9.875 20.781 1 89.12 268 LEU B C 1
ATOM 4795 O O . LEU B 1 268 ? 21 9.148 19.859 1 89.12 268 LEU B O 1
ATOM 4799 N N . GLN B 1 269 ? 20.453 9.469 21.969 1 91.31 269 GLN B N 1
ATOM 4800 C CA . GLN B 1 269 ? 20.688 8.07 22.312 1 91.31 269 GLN B CA 1
ATOM 4801 C C . GLN B 1 269 ? 19.641 7.168 21.641 1 91.31 269 GLN B C 1
ATOM 4803 O O . GLN B 1 269 ? 19.984 6.082 21.156 1 91.31 269 GLN B O 1
ATOM 4808 N N . LYS B 1 270 ? 18.453 7.582 21.625 1 91 270 LYS B N 1
ATOM 4809 C CA . LYS B 1 270 ? 17.406 6.836 20.938 1 91 270 LYS B CA 1
ATOM 4810 C C . LYS B 1 270 ? 17.688 6.75 19.453 1 91 270 LYS B C 1
ATOM 4812 O O . LYS B 1 270 ? 17.484 5.699 18.828 1 91 270 LYS B O 1
ATOM 4817 N N . GLN B 1 271 ? 18.094 7.805 18.953 1 92.12 271 GLN B N 1
ATOM 4818 C CA . GLN B 1 271 ? 18.438 7.82 17.547 1 92.12 271 GLN B CA 1
ATOM 4819 C C . GLN B 1 271 ? 19.594 6.867 17.25 1 92.12 271 GLN B C 1
ATOM 4821 O O . GLN B 1 271 ? 19.594 6.176 16.234 1 92.12 271 GLN B O 1
ATOM 4826 N N . ASP B 1 272 ? 20.531 6.875 18.125 1 92.12 272 ASP B N 1
ATOM 4827 C CA . ASP B 1 272 ? 21.672 5.977 17.938 1 92.12 272 ASP B CA 1
ATOM 4828 C C . ASP B 1 272 ? 21.234 4.516 18 1 92.12 272 ASP B C 1
ATOM 4830 O O . ASP B 1 272 ? 21.766 3.676 17.266 1 92.12 272 ASP B O 1
ATOM 4834 N N . TYR B 1 273 ? 20.359 4.23 18.891 1 94.56 273 TYR B N 1
ATOM 4835 C CA . TYR B 1 273 ? 19.812 2.885 18.984 1 94.56 273 TYR B CA 1
ATOM 4836 C C . TYR B 1 273 ? 19.203 2.447 17.656 1 94.56 273 TYR B C 1
ATOM 4838 O O . TYR B 1 273 ? 19.5 1.356 17.172 1 94.56 273 TYR B O 1
ATOM 4846 N N . TRP B 1 274 ? 18.391 3.277 17.078 1 93.5 274 TRP B N 1
ATOM 4847 C CA . TRP B 1 274 ? 17.734 2.936 15.812 1 93.5 274 TRP B CA 1
ATOM 4848 C C . TRP B 1 274 ? 18.75 2.869 14.672 1 93.5 274 TRP B C 1
ATOM 4850 O O . TRP B 1 274 ? 18.609 2.068 13.75 1 93.5 274 TRP B O 1
ATOM 4860 N N . LEU B 1 275 ? 19.766 3.656 14.758 1 94.69 275 LEU B N 1
ATOM 4861 C CA . LEU B 1 275 ? 20.828 3.594 13.758 1 94.69 275 LEU B CA 1
ATOM 4862 C C . LEU B 1 275 ? 21.562 2.264 13.828 1 94.69 275 LEU B C 1
ATOM 4864 O O . LEU B 1 275 ? 21.922 1.688 12.789 1 94.69 275 LEU B O 1
ATOM 4868 N N . GLN B 1 276 ? 21.75 1.826 15.016 1 95.88 276 GLN B N 1
ATOM 4869 C CA . GLN B 1 276 ? 22.422 0.54 15.195 1 95.88 276 GLN B CA 1
ATOM 4870 C C . GLN B 1 276 ? 21.562 -0.604 14.672 1 95.88 276 GLN B C 1
ATOM 4872 O O . GLN B 1 276 ? 22.062 -1.538 14.047 1 95.88 276 GLN B O 1
ATOM 4877 N N . LEU B 1 277 ? 20.344 -0.525 14.93 1 96.5 277 LEU B N 1
ATOM 4878 C CA . LEU B 1 277 ? 19.438 -1.545 14.43 1 96.5 277 LEU B CA 1
ATOM 4879 C C . LEU B 1 277 ? 19.359 -1.521 12.906 1 96.5 277 LEU B C 1
ATOM 4881 O O . LEU B 1 277 ? 19.297 -2.574 12.266 1 96.5 277 LEU B O 1
ATOM 4885 N N . THR B 1 278 ? 19.375 -0.345 12.383 1 96.25 278 THR B N 1
ATOM 4886 C CA . THR B 1 278 ? 19.375 -0.212 10.93 1 96.25 278 THR B CA 1
ATOM 4887 C C . THR B 1 278 ? 20.656 -0.784 10.344 1 96.25 278 THR B C 1
ATOM 4889 O O . THR B 1 278 ? 20.641 -1.388 9.266 1 96.25 278 THR B O 1
ATOM 4892 N N . ARG B 1 279 ? 21.719 -0.564 11.023 1 96.62 279 ARG B N 1
ATOM 4893 C CA . ARG B 1 279 ? 23 -1.13 10.578 1 96.62 279 ARG B CA 1
ATOM 4894 C C . ARG B 1 279 ? 22.938 -2.654 10.547 1 96.62 279 ARG B C 1
ATOM 4896 O O . ARG B 1 279 ? 23.359 -3.277 9.57 1 96.62 279 ARG B O 1
ATOM 4903 N N . THR B 1 280 ? 22.422 -3.193 11.586 1 97.62 280 THR B N 1
ATOM 4904 C CA . THR B 1 280 ? 22.281 -4.645 11.656 1 97.62 280 THR B CA 1
ATOM 4905 C C . THR B 1 280 ? 21.391 -5.16 10.531 1 97.62 280 THR B C 1
ATOM 4907 O O . THR B 1 280 ? 21.703 -6.18 9.906 1 97.62 280 THR B O 1
ATOM 4910 N N . LYS B 1 281 ? 20.328 -4.457 10.312 1 97.31 281 LYS B N 1
ATOM 4911 C CA . LYS B 1 281 ? 19.422 -4.828 9.227 1 97.31 281 LYS B CA 1
ATOM 4912 C C . LYS B 1 281 ? 20.156 -4.793 7.883 1 97.31 281 LYS B C 1
ATOM 4914 O O . LYS B 1 281 ? 20.016 -5.711 7.07 1 97.31 281 LYS B O 1
ATOM 4919 N N . LEU B 1 282 ? 20.938 -3.793 7.648 1 96.94 282 LEU B N 1
ATOM 4920 C CA . LEU B 1 282 ? 21.672 -3.648 6.398 1 96.94 282 LEU B CA 1
ATOM 4921 C C . LEU B 1 282 ? 22.719 -4.75 6.25 1 96.94 282 LEU B C 1
ATOM 4923 O O . LEU B 1 282 ? 22.938 -5.262 5.152 1 96.94 282 LEU B O 1
ATOM 4927 N N . VAL B 1 283 ? 23.344 -5.105 7.344 1 97.69 283 VAL B N 1
ATOM 4928 C CA . VAL B 1 283 ? 24.328 -6.184 7.32 1 97.69 283 VAL B CA 1
ATOM 4929 C C . VAL B 1 283 ? 23.656 -7.496 6.949 1 97.69 283 VAL B C 1
ATOM 4931 O O . VAL B 1 283 ? 24.172 -8.273 6.148 1 97.69 283 VAL B O 1
ATOM 4934 N N . MET B 1 284 ? 22.531 -7.727 7.527 1 97.25 284 MET B N 1
ATOM 4935 C CA . MET B 1 284 ? 21.797 -8.938 7.195 1 97.25 284 MET B CA 1
ATOM 4936 C C . MET B 1 284 ? 21.375 -8.938 5.73 1 97.25 284 MET B C 1
ATOM 4938 O O . MET B 1 284 ? 21.453 -9.961 5.059 1 97.25 284 MET B O 1
ATOM 4942 N N . ASP B 1 285 ? 20.922 -7.793 5.246 1 96.5 285 ASP B N 1
ATOM 4943 C CA . ASP B 1 285 ? 20.578 -7.668 3.836 1 96.5 285 ASP B CA 1
ATOM 4944 C C . ASP B 1 285 ? 21.781 -7.949 2.945 1 96.5 285 ASP B C 1
ATOM 4946 O O . ASP B 1 285 ? 21.656 -8.562 1.887 1 96.5 285 ASP B O 1
ATOM 4950 N N . LEU B 1 286 ? 22.953 -7.469 3.391 1 96.44 286 LEU B N 1
ATOM 4951 C CA . LEU B 1 286 ? 24.172 -7.668 2.627 1 96.44 286 LEU B CA 1
ATOM 4952 C C . LEU B 1 286 ? 24.547 -9.148 2.566 1 96.44 286 LEU B C 1
ATOM 4954 O O . LEU B 1 286 ? 24.922 -9.656 1.506 1 96.44 286 LEU B O 1
ATOM 4958 N N . ILE B 1 287 ? 24.406 -9.789 3.664 1 96.31 287 ILE B N 1
ATOM 4959 C CA . ILE B 1 287 ? 24.688 -11.219 3.707 1 96.31 287 ILE B CA 1
ATOM 4960 C C . ILE B 1 287 ? 23.734 -11.953 2.77 1 96.31 287 ILE B C 1
ATOM 4962 O O . ILE B 1 287 ? 24.156 -12.812 1.99 1 96.31 287 ILE B O 1
ATOM 4966 N N . PHE B 1 288 ? 22.516 -11.578 2.834 1 95.31 288 PHE B N 1
ATOM 4967 C CA . PHE B 1 288 ? 21.469 -12.195 2.025 1 95.31 288 PHE B CA 1
ATOM 4968 C C . PHE B 1 288 ? 21.781 -12.07 0.541 1 95.31 288 PHE B C 1
ATOM 4970 O O . PHE B 1 288 ? 21.812 -13.062 -0.182 1 95.31 288 PHE B O 1
ATOM 4977 N N . VAL B 1 289 ? 22.062 -10.867 0.09 1 93.81 289 VAL B N 1
ATOM 4978 C CA . VAL B 1 289 ? 22.25 -10.609 -1.335 1 93.81 289 VAL B CA 1
ATOM 4979 C C . VAL B 1 289 ? 23.578 -11.18 -1.8 1 93.81 289 VAL B C 1
ATOM 4981 O O . VAL B 1 289 ? 23.719 -11.594 -2.951 1 93.81 289 VAL B O 1
ATOM 4984 N N . SER B 1 290 ? 24.594 -11.227 -0.966 1 94.19 290 SER B N 1
ATOM 4985 C CA . SER B 1 290 ? 25.922 -11.758 -1.31 1 94.19 290 SER B CA 1
ATOM 4986 C C . SER B 1 290 ? 25.844 -13.242 -1.651 1 94.19 290 SER B C 1
ATOM 4988 O O . SER B 1 290 ? 26.562 -13.719 -2.531 1 94.19 290 SER B O 1
ATOM 4990 N N . TYR B 1 291 ? 24.953 -13.891 -0.993 1 92.5 291 TYR B N 1
ATOM 4991 C CA . TYR B 1 291 ? 24.797 -15.32 -1.271 1 92.5 291 TYR B CA 1
ATOM 4992 C C . TYR B 1 291 ? 24.266 -15.547 -2.684 1 92.5 291 TYR B C 1
ATOM 4994 O O . TYR B 1 291 ? 24.625 -16.531 -3.336 1 92.5 291 TYR B O 1
ATOM 5002 N N . ASP B 1 292 ? 23.484 -14.641 -3.211 1 89.44 292 ASP B N 1
ATOM 5003 C CA . ASP B 1 292 ? 22.922 -14.773 -4.551 1 89.44 292 ASP B CA 1
ATOM 5004 C C . ASP B 1 292 ? 23.922 -14.344 -5.613 1 89.44 292 ASP B C 1
ATOM 5006 O O . ASP B 1 292 ? 24.094 -15.023 -6.629 1 89.44 292 ASP B O 1
ATOM 5010 N N . ILE B 1 293 ? 24.594 -13.281 -5.379 1 92 293 ILE B N 1
ATOM 5011 C CA . ILE B 1 293 ? 25.5 -12.703 -6.371 1 92 293 ILE B CA 1
ATOM 5012 C C . ILE B 1 293 ? 26.734 -13.57 -6.516 1 92 293 ILE B C 1
ATOM 5014 O O . ILE B 1 293 ? 27.188 -13.844 -7.629 1 92 293 ILE B O 1
ATOM 5018 N N . PHE B 1 294 ? 27.281 -14.031 -5.449 1 92.81 294 PHE B N 1
ATOM 5019 C CA . PHE B 1 294 ? 28.516 -14.805 -5.48 1 92.81 294 PHE B CA 1
ATOM 5020 C C . PHE B 1 294 ? 28.234 -16.297 -5.578 1 92.81 294 PHE B C 1
ATOM 5022 O O . PHE B 1 294 ? 29.156 -17.109 -5.645 1 92.81 294 PHE B O 1
ATOM 5029 N N . ARG B 1 295 ? 27.031 -16.656 -5.551 1 89.25 295 ARG B N 1
ATOM 5030 C CA . ARG B 1 295 ? 26.562 -18.016 -5.758 1 89.25 295 ARG B CA 1
ATOM 5031 C C . ARG B 1 295 ? 27.156 -18.969 -4.723 1 89.25 295 ARG B C 1
ATOM 5033 O O . ARG B 1 295 ? 27.656 -20.047 -5.074 1 89.25 295 ARG B O 1
ATOM 5040 N N . PHE B 1 296 ? 27.062 -18.578 -3.518 1 88.25 296 PHE B N 1
ATOM 5041 C CA . PHE B 1 296 ? 27.484 -19.469 -2.441 1 88.25 296 PHE B CA 1
ATOM 5042 C C . PHE B 1 296 ? 26.484 -20.609 -2.26 1 88.25 296 PHE B C 1
ATOM 5044 O O . PHE B 1 296 ? 25.281 -20.375 -2.211 1 88.25 296 PHE B O 1
ATOM 5051 N N . LYS B 1 297 ? 26.891 -21.828 -2.209 1 89.38 297 LYS B N 1
ATOM 5052 C CA . LYS B 1 297 ? 26 -22.984 -2.15 1 89.38 297 LYS B CA 1
ATOM 5053 C C . LYS B 1 297 ? 25.891 -23.516 -0.725 1 89.38 297 LYS B C 1
ATOM 5055 O O . LYS B 1 297 ? 24.844 -24.047 -0.336 1 89.38 297 LYS B O 1
ATOM 5060 N N . ARG B 1 298 ? 26.891 -23.266 0.061 1 89.5 298 ARG B N 1
ATOM 5061 C CA . ARG B 1 298 ? 26.906 -23.828 1.408 1 89.5 298 ARG B CA 1
ATOM 5062 C C . ARG B 1 298 ? 25.859 -23.141 2.289 1 89.5 298 ARG B C 1
ATOM 5064 O O . ARG B 1 298 ? 25.875 -21.922 2.455 1 89.5 298 ARG B O 1
ATOM 5071 N N . ALA B 1 299 ? 24.953 -23.875 2.859 1 90.69 299 ALA B N 1
ATOM 5072 C CA . ALA B 1 299 ? 23.938 -23.406 3.803 1 90.69 299 ALA B CA 1
ATOM 5073 C C . ALA B 1 299 ? 23.156 -22.234 3.232 1 90.69 299 ALA B C 1
ATOM 5075 O O . ALA B 1 299 ? 22.766 -21.328 3.969 1 90.69 299 ALA B O 1
ATOM 5076 N N . ARG B 1 300 ? 22.984 -22.203 1.981 1 92 300 ARG B N 1
ATOM 5077 C CA . ARG B 1 300 ? 22.344 -21.094 1.279 1 92 300 ARG B CA 1
ATOM 5078 C C . ARG B 1 300 ? 20.938 -20.859 1.797 1 92 300 ARG B C 1
ATOM 5080 O O . ARG B 1 300 ? 20.594 -19.75 2.199 1 92 300 ARG B O 1
ATOM 5087 N N . ASP B 1 301 ? 20.109 -21.906 1.85 1 90.75 301 ASP B N 1
ATOM 5088 C CA . ASP B 1 301 ? 18.703 -21.766 2.24 1 90.75 301 ASP B CA 1
ATOM 5089 C C . ASP B 1 301 ? 18.594 -21.328 3.701 1 90.75 301 ASP B C 1
ATOM 5091 O O . ASP B 1 301 ? 17.75 -20.5 4.043 1 90.75 301 ASP B O 1
ATOM 5095 N N . SER B 1 302 ? 19.453 -21.859 4.496 1 92.94 302 SER B N 1
ATOM 5096 C CA . SER B 1 302 ? 19.406 -21.531 5.918 1 92.94 302 SER B CA 1
ATOM 5097 C C . SER B 1 302 ? 19.844 -20.094 6.164 1 92.94 302 SER B C 1
ATOM 5099 O O . SER B 1 302 ? 19.172 -19.344 6.875 1 92.94 302 SER B O 1
ATOM 5101 N N . VAL B 1 303 ? 20.969 -19.719 5.602 1 94.62 303 VAL B N 1
ATOM 5102 C CA . VAL B 1 303 ? 21.5 -18.375 5.809 1 94.62 303 VAL B CA 1
ATOM 5103 C C . VAL B 1 303 ? 20.531 -17.344 5.25 1 94.62 303 VAL B C 1
ATOM 5105 O O . VAL B 1 303 ? 20.281 -16.312 5.883 1 94.62 303 VAL B O 1
ATOM 5108 N N . LYS B 1 304 ? 19.969 -17.562 4.148 1 94.94 304 LYS B N 1
ATOM 5109 C CA . LYS B 1 304 ? 19.047 -16.625 3.521 1 94.94 304 LYS B CA 1
ATOM 5110 C C . LYS B 1 304 ? 17.75 -16.516 4.312 1 94.94 304 LYS B C 1
ATOM 5112 O O . LYS B 1 304 ? 17.203 -15.414 4.484 1 94.94 304 LYS B O 1
ATOM 5117 N N . ALA B 1 305 ? 17.234 -17.625 4.793 1 96.31 305 ALA B N 1
ATOM 5118 C CA . ALA B 1 305 ? 16 -17.609 5.578 1 96.31 305 ALA B CA 1
ATOM 5119 C C . ALA B 1 305 ? 16.203 -16.859 6.895 1 96.31 305 ALA B C 1
ATOM 5121 O O . ALA B 1 305 ? 15.367 -16.031 7.273 1 96.31 305 ALA B O 1
ATOM 5122 N N . ILE B 1 306 ? 17.281 -17.094 7.523 1 96.5 306 ILE B N 1
ATOM 5123 C CA . ILE B 1 306 ? 17.531 -16.484 8.828 1 96.5 306 ILE B CA 1
ATOM 5124 C C . ILE B 1 306 ? 17.859 -15.008 8.672 1 96.5 306 ILE B C 1
ATOM 5126 O O . ILE B 1 306 ? 17.312 -14.164 9.383 1 96.5 306 ILE B O 1
ATOM 5130 N N . SER B 1 307 ? 18.781 -14.711 7.73 1 97.25 307 SER B N 1
ATOM 5131 C CA . SER B 1 307 ? 19.109 -13.305 7.484 1 97.25 307 SER B CA 1
ATOM 5132 C C . SER B 1 307 ? 17.875 -12.531 7.023 1 97.25 307 SER B C 1
ATOM 5134 O O . SER B 1 307 ? 17.672 -11.391 7.438 1 97.25 307 SER B O 1
ATOM 5136 N N . GLY B 1 308 ? 17.031 -13.18 6.23 1 97 308 GLY B N 1
ATOM 5137 C CA . GLY B 1 308 ? 15.805 -12.547 5.785 1 97 308 GLY B CA 1
ATOM 5138 C C . GLY B 1 308 ? 14.828 -12.273 6.914 1 97 308 GLY B C 1
ATOM 5139 O O . GLY B 1 308 ? 14.211 -1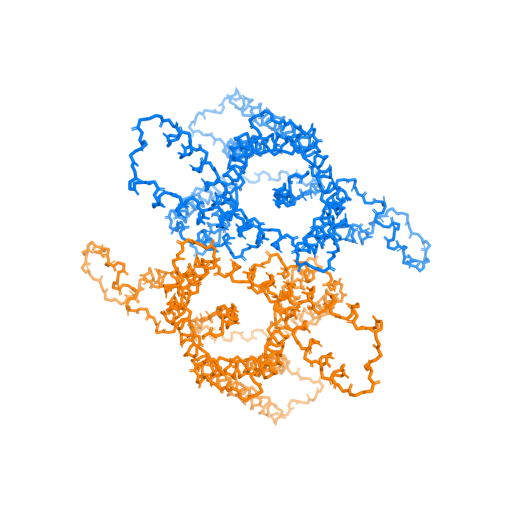1.211 6.965 1 97 308 GLY B O 1
ATOM 5140 N N . LEU B 1 309 ? 14.719 -13.18 7.789 1 97.94 309 LEU B N 1
ATOM 5141 C CA . LEU B 1 309 ? 13.797 -13.023 8.906 1 97.94 309 LEU B CA 1
ATOM 5142 C C . LEU B 1 309 ? 14.281 -11.93 9.859 1 97.94 309 LEU B C 1
ATOM 5144 O O . LEU B 1 309 ? 13.492 -11.078 10.281 1 97.94 309 LEU B O 1
ATOM 5148 N N . ILE B 1 310 ? 15.547 -11.922 10.117 1 97.81 310 ILE B N 1
ATOM 5149 C CA . ILE B 1 310 ? 16.094 -10.922 11.023 1 97.81 310 ILE B CA 1
ATOM 5150 C C . ILE B 1 310 ? 15.922 -9.531 10.43 1 97.81 310 ILE B C 1
ATOM 5152 O O . ILE B 1 310 ? 15.492 -8.602 11.117 1 97.81 310 ILE B O 1
ATOM 5156 N N . ALA B 1 311 ? 16.234 -9.398 9.188 1 97.56 311 ALA B N 1
ATOM 5157 C CA . ALA B 1 311 ? 16.062 -8.109 8.516 1 97.56 311 ALA B CA 1
ATOM 5158 C C . ALA B 1 311 ? 14.609 -7.668 8.531 1 97.56 311 ALA B C 1
ATOM 5160 O O . ALA B 1 311 ? 14.312 -6.488 8.734 1 97.56 311 ALA B O 1
ATOM 5161 N N . ALA B 1 312 ? 13.703 -8.625 8.359 1 97.56 312 ALA B N 1
ATOM 5162 C CA . ALA B 1 312 ? 12.273 -8.32 8.359 1 97.56 312 ALA B CA 1
ATOM 5163 C C . ALA B 1 312 ? 11.812 -7.844 9.734 1 97.56 312 ALA B C 1
ATOM 5165 O O . ALA B 1 312 ? 11.086 -6.855 9.844 1 97.56 312 ALA B O 1
ATOM 5166 N N . ILE B 1 313 ? 12.281 -8.484 10.688 1 97.94 313 ILE B N 1
ATOM 5167 C CA . ILE B 1 313 ? 11.883 -8.164 12.055 1 97.94 313 ILE B CA 1
ATOM 5168 C C . ILE B 1 313 ? 12.406 -6.777 12.43 1 97.94 313 ILE B C 1
ATOM 5170 O O . ILE B 1 313 ? 11.672 -5.957 12.984 1 97.94 313 ILE B O 1
ATOM 5174 N N . LEU B 1 314 ? 13.609 -6.543 12.102 1 97 314 LEU B N 1
ATOM 5175 C CA . LEU B 1 314 ? 14.227 -5.266 12.453 1 97 314 LEU B CA 1
ATOM 5176 C C . LEU B 1 314 ? 13.57 -4.117 11.695 1 97 314 LEU B C 1
ATOM 5178 O O . LEU B 1 314 ? 13.312 -3.059 12.266 1 97 314 LEU B O 1
ATOM 5182 N N . SER B 1 315 ? 13.305 -4.32 10.492 1 95.81 315 SER B N 1
ATOM 5183 C CA . SER B 1 315 ? 12.664 -3.285 9.688 1 95.81 315 SER B CA 1
ATOM 5184 C C . SER B 1 315 ? 11.234 -3.023 10.164 1 95.81 315 SER B C 1
ATOM 5186 O O . SER B 1 315 ? 10.789 -1.876 10.188 1 95.81 315 SER B O 1
ATOM 5188 N N . THR B 1 316 ? 10.547 -4.047 10.5 1 96.31 316 THR B N 1
ATOM 5189 C CA . THR B 1 316 ? 9.18 -3.898 10.977 1 96.31 316 THR B CA 1
ATOM 5190 C C . THR B 1 316 ? 9.148 -3.217 12.344 1 96.31 316 THR B C 1
ATOM 5192 O O . THR B 1 316 ? 8.25 -2.432 12.633 1 96.31 316 THR B O 1
ATOM 5195 N N . ALA B 1 317 ? 10.125 -3.561 13.141 1 96.25 317 ALA B N 1
ATOM 5196 C CA . ALA B 1 317 ? 10.203 -2.928 14.453 1 96.25 317 ALA B CA 1
ATOM 5197 C C . ALA B 1 317 ? 10.359 -1.415 14.328 1 96.25 317 ALA B C 1
ATOM 5199 O O . ALA B 1 317 ? 9.711 -0.656 15.055 1 96.25 317 ALA B O 1
ATOM 5200 N N . LYS B 1 318 ? 11.172 -1.018 13.453 1 94.31 318 LYS B N 1
ATOM 5201 C CA . LYS B 1 318 ? 11.367 0.41 13.219 1 94.31 318 LYS B CA 1
ATOM 5202 C C . LYS B 1 318 ? 10.086 1.062 12.703 1 94.31 318 LYS B C 1
ATOM 5204 O O . LYS B 1 318 ? 9.719 2.15 13.141 1 94.31 318 LYS B O 1
ATOM 5209 N N . LEU B 1 319 ? 9.453 0.372 11.805 1 94.75 319 LEU B N 1
ATOM 5210 C CA . LEU B 1 319 ? 8.203 0.881 11.242 1 94.75 319 LEU B CA 1
ATOM 5211 C C . LEU B 1 319 ? 7.125 0.965 12.312 1 94.75 319 LEU B C 1
ATOM 5213 O O . LEU B 1 319 ? 6.355 1.928 12.352 1 94.75 319 LEU B O 1
ATOM 5217 N N . TYR B 1 320 ? 7.07 -0.034 13.125 1 96.31 320 TYR B N 1
ATOM 5218 C CA . TYR B 1 320 ? 6.113 -0.065 14.227 1 96.31 320 TYR B CA 1
ATOM 5219 C C . TYR B 1 320 ? 6.316 1.127 15.156 1 96.31 320 TYR B C 1
ATOM 5221 O O . TYR B 1 320 ? 5.352 1.797 15.531 1 96.31 320 TYR B O 1
ATOM 5229 N N . ASP B 1 321 ? 7.535 1.402 15.461 1 93.94 321 ASP B N 1
ATOM 5230 C CA . ASP B 1 321 ? 7.852 2.521 16.344 1 93.94 321 ASP B CA 1
ATOM 5231 C C . ASP B 1 321 ? 7.477 3.854 15.695 1 93.94 321 ASP B C 1
ATOM 5233 O O . ASP B 1 321 ? 6.984 4.762 16.375 1 93.94 321 ASP B O 1
ATOM 5237 N N . ARG B 1 322 ? 7.727 3.951 14.469 1 93.31 322 ARG B N 1
ATOM 5238 C CA . ARG B 1 322 ? 7.402 5.18 13.75 1 93.31 322 ARG B CA 1
ATOM 5239 C C . ARG B 1 322 ? 5.898 5.426 13.742 1 93.31 322 ARG B C 1
ATOM 5241 O O . ARG B 1 322 ? 5.445 6.539 14.016 1 93.31 322 ARG B O 1
ATOM 5248 N N . HIS B 1 323 ? 5.137 4.434 13.453 1 94.06 323 HIS B N 1
ATOM 5249 C CA . HIS B 1 323 ? 3.686 4.586 13.414 1 94.06 323 HIS B CA 1
ATOM 5250 C C . HIS B 1 323 ? 3.117 4.812 14.812 1 94.06 323 HIS B C 1
ATOM 5252 O O . HIS B 1 323 ? 2.18 5.594 14.984 1 94.06 323 HIS B O 1
ATOM 5258 N N . LYS B 1 324 ? 3.668 4.109 15.781 1 94.25 324 LYS B N 1
ATOM 5259 C CA . LYS B 1 324 ? 3.232 4.332 17.156 1 94.25 324 LYS B CA 1
ATOM 5260 C C . LYS B 1 324 ? 3.502 5.77 17.594 1 94.25 324 LYS B C 1
ATOM 5262 O O . LYS B 1 324 ? 2.66 6.395 18.234 1 94.25 324 LYS B O 1
ATOM 5267 N N . GLY B 1 325 ? 4.656 6.277 17.219 1 90.94 325 GLY B N 1
ATOM 5268 C CA . GLY B 1 325 ? 4.984 7.66 17.531 1 90.94 325 GLY B CA 1
ATOM 5269 C C . GLY B 1 325 ? 4.047 8.656 16.875 1 90.94 325 GLY B C 1
ATOM 5270 O O . GLY B 1 325 ? 3.629 9.633 17.5 1 90.94 325 GLY B O 1
ATOM 5271 N N . ALA B 1 326 ? 3.709 8.367 15.656 1 90.81 326 ALA B N 1
ATOM 5272 C CA . ALA B 1 326 ? 2.807 9.258 14.93 1 90.81 326 ALA B CA 1
ATOM 5273 C C . ALA B 1 326 ? 1.414 9.258 15.555 1 90.81 326 ALA B C 1
ATOM 5275 O O . ALA B 1 326 ? 0.784 10.305 15.688 1 90.81 326 ALA B O 1
ATOM 5276 N N . LEU B 1 327 ? 0.944 8.086 15.969 1 91.75 327 LEU B N 1
ATOM 5277 C CA . LEU B 1 327 ? -0.365 7.984 16.609 1 91.75 327 LEU B CA 1
ATOM 5278 C C . LEU B 1 327 ? -0.366 8.672 17.969 1 91.75 327 LEU B C 1
ATOM 5280 O O . LEU B 1 327 ? -1.346 9.328 18.328 1 91.75 327 LEU B O 1
ATOM 5284 N N . THR B 1 328 ? 0.696 8.57 18.672 1 90.69 328 THR B N 1
ATOM 5285 C CA . THR B 1 328 ? 0.82 9.195 19.984 1 90.69 328 THR B CA 1
ATOM 5286 C C . THR B 1 328 ? 0.802 10.719 19.859 1 90.69 328 THR B C 1
ATOM 5288 O O . THR B 1 328 ? 0.157 11.398 20.656 1 90.69 328 THR B O 1
ATOM 5291 N N . LYS B 1 329 ? 1.483 11.203 18.891 1 88.56 329 LYS B N 1
ATOM 5292 C CA . LYS B 1 329 ? 1.504 12.648 18.656 1 88.56 329 LYS B CA 1
ATOM 5293 C C . LYS B 1 329 ? 0.118 13.164 18.281 1 88.56 329 LYS B C 1
ATOM 5295 O O . LYS B 1 329 ? -0.31 14.211 18.766 1 88.56 329 LYS B O 1
ATOM 5300 N N . ALA B 1 330 ? -0.578 12.445 17.484 1 87.38 330 ALA B N 1
ATOM 5301 C CA . ALA B 1 330 ? -1.916 12.844 17.047 1 87.38 330 ALA B CA 1
ATOM 5302 C C . ALA B 1 330 ? -2.891 12.836 18.219 1 87.38 330 ALA B C 1
ATOM 5304 O O . ALA B 1 330 ? -3.711 13.742 18.375 1 87.38 330 ALA B O 1
ATOM 5305 N N . LEU B 1 331 ? -2.752 11.859 19.047 1 85.81 331 LEU B N 1
ATOM 5306 C CA . LEU B 1 331 ? -3.625 11.75 20.203 1 85.81 331 LEU B CA 1
ATOM 5307 C C . LEU B 1 331 ? -3.24 12.773 21.266 1 85.81 331 LEU B C 1
ATOM 5309 O O . LEU B 1 331 ? -4.105 13.305 21.969 1 85.81 331 LEU B O 1
ATOM 5313 N N . GLY B 1 332 ? -1.976 13.008 21.391 1 81.69 332 GLY B N 1
ATOM 5314 C CA . GLY B 1 332 ? -1.488 13.961 22.375 1 81.69 332 GLY B CA 1
ATOM 5315 C C . GLY B 1 332 ? -1.973 15.375 22.125 1 81.69 332 GLY B C 1
ATOM 5316 O O . GLY B 1 332 ? -2.195 16.141 23.062 1 81.69 332 GLY B O 1
ATOM 5317 N N . VAL B 1 333 ? -2.172 15.68 20.859 1 78.69 333 VAL B N 1
ATOM 5318 C CA . VAL B 1 333 ? -2.662 17 20.5 1 78.69 333 VAL B CA 1
ATOM 5319 C C . VAL B 1 333 ? -4.141 17.125 20.859 1 78.69 333 VAL B C 1
ATOM 5321 O O . VAL B 1 333 ? -4.613 18.203 21.203 1 78.69 333 VAL B O 1
ATOM 5324 N N . THR B 1 334 ? -4.828 16.031 20.922 1 72.19 334 THR B N 1
ATOM 5325 C CA . THR B 1 334 ? -6.258 16.062 21.203 1 72.19 334 THR B CA 1
ATOM 5326 C C . THR B 1 334 ? -6.52 16.016 22.703 1 72.19 334 THR B C 1
ATOM 5328 O O . THR B 1 334 ? -7.57 16.453 23.172 1 72.19 334 THR B O 1
ATOM 5331 N N . LEU B 1 335 ? -5.621 15.453 23.391 1 72.25 335 LEU B N 1
ATOM 5332 C CA . LEU B 1 335 ? -5.781 15.391 24.844 1 72.25 335 LEU B CA 1
ATOM 5333 C C . LEU B 1 335 ? -5.422 16.719 25.484 1 72.25 335 LEU B C 1
ATOM 5335 O O . LEU B 1 335 ? -4.473 17.391 25.047 1 72.25 335 LEU B O 1
#

InterPro domains:
  IPR008733 Peroxisomal biogenesis factor 11 [PF05648] (66-319)

Secondary structure (DSSP, 8-state):
--TT---PPPPP-----------------------HHHHHHHHHHHHHHHHHHHH--HHHHHHHHHTBHHHHHHHHHHHHHHHHHHHHHHHHHHSSGGG--SHHHHHHHHHHHHHHHHHHHHHHHHHHHTTTTTHHHHHHHHHHHHS----------------HHHHHHTS-HHHHHHHHHHHHHHHHHHHHHTSS-HHHHHHHHHHHHHHHHHHHHHHHHHHHHHHHHHHHHHHHHHHHHHHHHHTT--TT---HHHHHHHHHHHHHHHHHHHHHHHHHHHHHHHHHHHHHHTT--TTHHHHHHHHHHHHHHHHHHHHHHHHHHHHHHHHHHH-/--TT---PPPPP------------TT---------HHHHHHHHHHHHHHHHHHHH--HHHHHHHHHTBHHHHHHHHHHHHHHHHHHHHHHHHHHSSTTS--SHHHHHHHHHHHHHHHHHHHHHHHHHHHTTTTTHHHHHHHHHHHHS----------------HHHHHHTS-HHHHHHHHHHHHHHHHHHHHHTSS-HHHHHHHHHHHHHHHHHHHHHHHHHHHHHHHHHHHHHHHHHHHHHHHHHTT--TT---HHHHHHHHHHHHHHHHHHHHHHHHHHHHHHHHHHHHHHTT--TTHHHHHHHHHHHHHHHHHHHHHHHHHHHHHHHHHHH-